Protein AF-A0A7V2XF88-F1 (afdb_monomer_lite)

Sequence (377 aa):
MRIRLHAFERASRANGPGLRAVVWFQGCTLACPGCFNPDTHDPQGGYETDTSSLAADILALKPRIEGLSISGGEPFQQPEALLDLLERLGGSGLSRLAFSGYTLDEVRALPLGARILSHLDVLIAGRYVASQHLGRGLLGSANQRIHLLTQRHAPGDFTCIPAREAVLHTDGTVTLSGVALLSGIELRTRMDKRYDKLLVLDIDGTLLHASEVPLDREPDFRVGLYYVYKRPGVDELLRQCLEWFEVGVWTSATLDYARCVMNRLLGGSGALAFLWARERCTRRFDYERREHYWIKNLKELKRRGYRLERVIVVDDSAEKLERSYGNHLPITPYRGQPDDRELFLLMKYLPALGSAANVREVEKRWWRARVPSGEVV

Foldseek 3Di:
DKFFFQDWAQWDLQQFFWTEIETAGAAAPLCFVPDPQNVRHDNPDGDMDALLVVLVSNLVSPPRTQAYEYHHHALVVVLVSLLSNLVSCPPSNHAYEYEHQAALVRLVPDPCSVVSLVSHQKYWYHHADPVQADADWNDRGPPIDIDGSDPPDDPVSGLPRDQWDWDQDPVRDIDIDHNHDPPPCVVPVCVQALFNFEEEEEDDQTQWHWDLDDDPDQAPDDDVSIRIAGDPCSLVLLVNCLRHHQYEYAYQADPSSQVVVVCVSCVSPGDHPYYHYNVQWDWDADPVVRDIDTANECVVVVVVVDDLQRAAYEDCDPVNHPPSNLRYQHFPGDHNDRPDCGSVLVSQQVVVCRPDSGSSPDDRPPSSVVRDPDDDD

pLDDT: mean 87.42, std 14.67, range [31.2, 98.75]

Radius of gyration: 24.7 Å; chains: 1; bounding box: 68×44×68 Å

Secondary structure (DSSP, 8-state):
-EEEEEEEEEEESTTSSSSEEEEEE---TT--TT-S-GGG--TTSSEEEEHHHHHHHHHHTTTT-SEEEEEES-GGGSHHHHHHHHHHTTTS--EEEEEESS-HHHHHHSTTHHHHHTT-SEEEES---GGGB--STT-SBTT-EEEE-STT--GGGGTT--S-EEEEPTTS-EEEESS---TT-TTTTTTSSSSS-EEEE--BTTTEEEESS--SS--SEEETTEEEEEPTTHHHHHHHHHHHSEEEEE-SS-HHHHHHHHHHHHTT----SEEE-GGGSEEEEETTTTEEEEE--THHHHHTT--GGGEEEEES-GGGGTT-GGGEEE-PPP-S-TT--HHHHHHHHHHHHHH-S-GGGS--TTGGGGS------

Structure (mmCIF, N/CA/C/O backbone):
data_AF-A0A7V2XF88-F1
#
_entry.id   AF-A0A7V2XF88-F1
#
loop_
_atom_site.group_PDB
_atom_site.id
_atom_site.type_symbol
_atom_site.label_atom_id
_atom_site.label_alt_id
_atom_site.label_comp_id
_atom_site.label_asym_id
_atom_site.label_entity_id
_atom_site.label_seq_id
_atom_site.pdbx_PDB_ins_code
_atom_site.Cartn_x
_atom_site.Cartn_y
_atom_site.Cartn_z
_atom_site.occupancy
_atom_site.B_iso_or_equiv
_atom_site.auth_seq_id
_atom_site.auth_comp_id
_atom_site.auth_asym_id
_atom_site.auth_atom_id
_atom_site.pdbx_PDB_model_num
ATOM 1 N N . MET A 1 1 ? -20.993 1.333 31.624 1.00 93.56 1 MET A N 1
ATOM 2 C CA . MET A 1 1 ? -21.534 0.161 30.906 1.00 93.56 1 MET A CA 1
ATOM 3 C C . MET A 1 1 ? -20.417 -0.864 30.808 1.00 93.56 1 MET A C 1
ATOM 5 O O . MET A 1 1 ? -19.276 -0.450 30.621 1.00 93.56 1 MET A O 1
ATOM 9 N N . ARG A 1 2 ? -20.704 -2.163 30.931 1.00 97.44 2 ARG A N 1
ATOM 10 C CA . ARG A 1 2 ? -19.691 -3.197 30.676 1.00 97.44 2 ARG A CA 1
ATOM 11 C C . ARG A 1 2 ? -19.497 -3.375 29.172 1.00 97.44 2 ARG A C 1
ATOM 13 O O . ARG A 1 2 ? -20.471 -3.348 28.427 1.00 97.44 2 ARG A O 1
ATOM 20 N N . ILE A 1 3 ? -18.248 -3.523 28.746 1.00 97.75 3 ILE A N 1
ATOM 21 C CA . ILE A 1 3 ? -17.852 -3.744 27.352 1.00 97.75 3 ILE A CA 1
ATOM 22 C C . ILE A 1 3 ? -16.834 -4.878 27.291 1.00 97.75 3 ILE A C 1
ATOM 24 O O . ILE A 1 3 ? -15.926 -4.928 28.125 1.00 97.75 3 ILE A O 1
ATOM 28 N N . ARG A 1 4 ? -16.972 -5.778 26.312 1.00 98.06 4 ARG A N 1
ATOM 29 C CA . ARG A 1 4 ? -16.049 -6.898 26.113 1.00 98.06 4 ARG A CA 1
ATOM 30 C C . ARG A 1 4 ? -15.124 -6.638 24.933 1.00 98.06 4 ARG A C 1
ATOM 32 O O . ARG A 1 4 ? -15.574 -6.435 23.804 1.00 98.06 4 ARG A O 1
ATOM 39 N N . LEU A 1 5 ? -13.828 -6.656 25.206 1.00 96.69 5 LEU A N 1
ATOM 40 C CA . LEU A 1 5 ? -12.777 -6.279 24.275 1.00 96.69 5 LEU A CA 1
ATOM 41 C C . LEU A 1 5 ? -11.771 -7.408 24.116 1.00 96.69 5 LEU A C 1
ATOM 43 O O . LEU A 1 5 ? -11.448 -8.113 25.066 1.00 96.69 5 LEU A O 1
ATOM 47 N N . HIS A 1 6 ? -11.244 -7.539 22.910 1.00 93.62 6 HIS A N 1
ATOM 48 C CA . HIS A 1 6 ? -10.093 -8.372 22.624 1.00 93.62 6 HIS A CA 1
ATOM 49 C C . HIS A 1 6 ? -8.808 -7.684 23.100 1.00 93.62 6 HIS A C 1
ATOM 51 O O . HIS A 1 6 ? -7.983 -8.283 23.783 1.00 93.62 6 HIS A O 1
ATOM 57 N N . ALA A 1 7 ? -8.656 -6.400 22.759 1.00 90.75 7 ALA A N 1
ATOM 58 C CA . ALA A 1 7 ? -7.459 -5.622 23.046 1.00 90.75 7 ALA A CA 1
ATOM 59 C C . ALA A 1 7 ? -7.730 -4.110 23.012 1.00 90.75 7 ALA A C 1
ATOM 61 O O . ALA A 1 7 ? -8.668 -3.629 22.370 1.00 90.75 7 ALA A O 1
ATOM 62 N N . PHE A 1 8 ? -6.839 -3.351 23.647 1.00 91.75 8 PHE A N 1
ATOM 63 C CA . PHE A 1 8 ? -6.776 -1.898 23.538 1.00 91.75 8 PHE A CA 1
ATOM 64 C C . PHE A 1 8 ? -5.365 -1.465 23.128 1.00 91.75 8 PHE A C 1
ATOM 66 O O . PHE A 1 8 ? -4.406 -1.619 23.884 1.00 91.75 8 PHE A O 1
ATOM 73 N N . GLU A 1 9 ? -5.240 -0.907 21.926 1.00 89.81 9 GLU A N 1
ATOM 74 C CA . GLU A 1 9 ? -3.982 -0.399 21.388 1.00 89.81 9 GLU A CA 1
ATOM 75 C C . GLU A 1 9 ? -3.923 1.120 21.569 1.00 89.81 9 GLU A C 1
ATOM 77 O O . GLU A 1 9 ? -4.726 1.876 21.019 1.00 89.81 9 GLU A O 1
ATOM 82 N N . ARG A 1 10 ? -2.954 1.591 22.357 1.00 90.31 10 ARG A N 1
ATOM 83 C CA . ARG A 1 10 ? -2.862 3.005 22.754 1.00 90.31 10 ARG A CA 1
ATOM 84 C C . ARG A 1 10 ? -2.443 3.944 21.617 1.00 90.31 10 ARG A C 1
ATOM 86 O O . ARG A 1 10 ? -2.661 5.147 21.717 1.00 90.31 10 ARG A O 1
ATOM 93 N N . ALA A 1 11 ? -1.789 3.442 20.575 1.00 87.62 11 ALA A N 1
ATOM 94 C CA . ALA A 1 11 ? -1.336 4.258 19.455 1.00 87.62 11 ALA A CA 1
ATOM 95 C C . ALA A 1 11 ? -1.045 3.386 18.232 1.00 87.62 11 ALA A C 1
ATOM 97 O O . ALA A 1 11 ? -0.171 2.532 18.304 1.00 87.62 11 ALA A O 1
ATOM 98 N N . SER A 1 12 ? -1.719 3.670 17.123 1.00 87.69 12 SER A N 1
ATOM 99 C CA . SER A 1 12 ? -1.533 3.007 15.839 1.00 87.69 12 SER A CA 1
ATOM 100 C C . SER A 1 12 ? -1.641 4.001 14.689 1.00 87.69 12 SER A C 1
ATOM 102 O O . SER A 1 12 ? -2.488 4.900 14.713 1.00 87.69 12 SER A O 1
ATOM 104 N N . ARG A 1 13 ? -0.797 3.839 13.667 1.00 88.12 13 ARG A N 1
ATOM 105 C CA . ARG A 1 13 ? -0.926 4.540 12.377 1.00 88.12 13 ARG A CA 1
ATOM 106 C C . ARG A 1 13 ? -1.578 3.676 11.300 1.00 88.12 13 ARG A C 1
ATOM 108 O O . ARG A 1 13 ? -2.014 4.217 10.292 1.00 88.12 13 ARG A O 1
ATOM 115 N N . ALA A 1 14 ? -1.646 2.358 11.489 1.00 86.56 14 ALA A N 1
ATOM 116 C CA . ALA A 1 14 ? -2.159 1.425 10.482 1.00 86.56 14 ALA A CA 1
ATOM 117 C C . ALA A 1 14 ? -3.693 1.274 10.477 1.00 86.56 14 ALA A C 1
ATOM 119 O O . ALA A 1 14 ? -4.256 0.769 9.510 1.00 86.56 14 ALA A O 1
ATOM 120 N N . ASN A 1 15 ? -4.386 1.727 11.527 1.00 89.69 15 ASN A N 1
ATOM 121 C CA . ASN A 1 15 ? -5.835 1.529 11.689 1.00 89.69 15 ASN A CA 1
ATOM 122 C C . ASN A 1 15 ? -6.688 2.762 11.347 1.00 89.69 15 ASN A C 1
ATOM 124 O O . ASN A 1 15 ? -7.854 2.841 11.734 1.00 89.69 15 ASN A O 1
ATOM 128 N N . GLY A 1 16 ? -6.128 3.747 10.646 1.00 90.50 16 GLY A N 1
ATOM 129 C CA . GLY A 1 16 ? -6.859 4.913 10.151 1.00 90.50 16 GLY A CA 1
ATOM 130 C C . GLY A 1 16 ? -5.960 6.126 9.912 1.00 90.50 16 GLY A C 1
ATOM 131 O O . GLY A 1 16 ? -4.765 6.055 10.184 1.00 90.50 16 GLY A O 1
ATOM 132 N N . PRO A 1 17 ? -6.522 7.255 9.447 1.00 88.44 17 PRO A N 1
ATOM 133 C CA . PRO A 1 17 ? -5.770 8.497 9.283 1.00 88.44 17 PRO A CA 1
ATOM 134 C C . PRO A 1 17 ? -5.257 9.056 10.620 1.00 88.44 17 PRO A C 1
ATOM 136 O O . PRO A 1 17 ? -5.998 9.086 11.613 1.00 88.44 17 PRO A O 1
ATOM 139 N N . GLY A 1 18 ? -4.012 9.540 10.618 1.00 89.44 18 GLY A N 1
ATOM 140 C CA . GLY A 1 18 ? -3.335 10.094 11.797 1.00 89.44 18 GLY A CA 1
ATOM 141 C C . GLY A 1 18 ? -2.833 9.028 12.777 1.00 89.44 18 GLY A C 1
ATOM 142 O O . GLY A 1 18 ? -2.826 7.834 12.480 1.00 89.44 18 GLY A O 1
ATOM 143 N N . LEU A 1 19 ? -2.376 9.454 13.957 1.00 92.19 19 LEU A N 1
ATOM 144 C CA . LEU A 1 19 ? -2.088 8.537 15.066 1.00 92.19 19 LEU A CA 1
ATOM 145 C C . LEU A 1 19 ? -3.357 8.293 15.890 1.00 92.19 19 LEU A C 1
ATOM 147 O O . LEU A 1 19 ? -3.986 9.245 16.347 1.00 92.19 19 LEU A O 1
ATOM 151 N N . ARG A 1 20 ? -3.748 7.036 16.104 1.00 94.69 20 ARG A N 1
ATOM 152 C CA . ARG A 1 20 ? -5.063 6.694 16.669 1.00 94.69 20 ARG A CA 1
ATOM 153 C C . ARG A 1 20 ? -4.960 5.715 17.827 1.00 94.69 20 ARG A C 1
ATOM 155 O O . ARG A 1 20 ? -4.092 4.853 17.817 1.00 94.69 20 ARG A O 1
ATOM 162 N N . ALA A 1 21 ? -5.867 5.802 18.791 1.00 96.31 21 ALA A N 1
ATOM 163 C CA . ALA A 1 21 ? -6.134 4.664 19.667 1.00 96.31 21 ALA A CA 1
ATOM 164 C C . ALA A 1 21 ? -7.002 3.640 18.918 1.00 96.31 21 ALA A C 1
ATOM 166 O O . ALA A 1 21 ? -7.842 4.037 18.108 1.00 96.31 21 ALA A O 1
ATOM 167 N N . VAL A 1 22 ? -6.831 2.346 19.191 1.00 96.88 22 VAL A N 1
ATOM 168 C CA . VAL A 1 22 ? -7.639 1.274 18.593 1.00 96.88 22 VAL A CA 1
ATOM 169 C C . VAL A 1 22 ? -8.284 0.445 19.690 1.00 96.88 22 VAL A C 1
ATOM 171 O O . VAL A 1 22 ? -7.604 -0.100 20.558 1.00 96.88 22 VAL A O 1
ATOM 174 N N . VAL A 1 23 ? -9.608 0.350 19.651 1.00 97.44 23 VAL A N 1
ATOM 175 C CA . VAL A 1 23 ? -10.389 -0.517 20.532 1.00 97.44 23 VAL A CA 1
ATOM 176 C C . VAL A 1 23 ? -10.839 -1.718 19.715 1.00 97.44 23 VAL A C 1
ATOM 178 O O . VAL A 1 23 ? -11.620 -1.575 18.771 1.00 97.44 23 VAL A O 1
ATOM 181 N N . TRP A 1 24 ? -10.328 -2.892 20.077 1.00 95.75 24 TRP A N 1
ATOM 182 C CA . TRP A 1 24 ? -10.654 -4.160 19.439 1.00 95.75 24 TRP A CA 1
ATOM 183 C C . TRP A 1 24 ? -11.774 -4.832 20.229 1.00 95.75 24 TRP A C 1
ATOM 185 O O . TRP A 1 24 ? -11.556 -5.299 21.344 1.00 95.75 24 TRP A O 1
ATOM 195 N N . PHE A 1 25 ? -12.980 -4.858 19.675 1.00 97.94 25 PHE A N 1
ATOM 196 C CA . PHE A 1 25 ? -14.139 -5.533 20.251 1.00 97.94 25 PHE A CA 1
ATOM 197 C C . PHE A 1 25 ? -13.973 -7.052 20.170 1.00 97.94 25 PHE A C 1
ATOM 199 O O . PHE A 1 25 ? -13.246 -7.564 19.318 1.00 97.94 25 PHE A O 1
ATOM 206 N N . GLN A 1 26 ? -14.672 -7.766 21.047 1.00 97.31 26 GLN A N 1
ATOM 207 C CA . GLN A 1 26 ? -14.746 -9.227 21.058 1.00 97.31 26 GLN A CA 1
ATOM 208 C C . GLN A 1 26 ? -16.195 -9.684 20.823 1.00 97.31 26 GLN A C 1
ATOM 210 O O . GLN A 1 26 ? -17.137 -9.011 21.237 1.00 97.31 26 GLN A O 1
ATOM 215 N N . GLY A 1 27 ? -16.366 -10.842 20.191 1.00 97.00 27 GLY A N 1
ATOM 216 C CA . GLY A 1 27 ? -17.651 -11.401 19.787 1.00 97.00 27 GLY A CA 1
ATOM 217 C C . GLY A 1 27 ? -18.032 -10.970 18.372 1.00 97.00 27 GLY A C 1
ATOM 218 O O . GLY A 1 27 ? -18.143 -9.779 18.084 1.00 97.00 27 GLY A O 1
ATOM 219 N N . CYS A 1 28 ? -18.232 -11.937 17.476 1.00 97.31 28 CYS A N 1
ATOM 220 C CA . CYS A 1 28 ? -18.736 -11.689 16.126 1.00 97.31 28 CYS A CA 1
ATOM 221 C C . CYS A 1 28 ? -19.481 -12.910 15.588 1.00 97.31 28 CYS A C 1
ATOM 223 O O . CYS A 1 28 ? -18.872 -13.934 15.276 1.00 97.31 28 CYS A O 1
ATOM 225 N N . THR A 1 29 ? -20.798 -12.793 15.411 1.00 97.06 29 THR A N 1
ATOM 226 C CA . THR A 1 29 ? -21.610 -13.887 14.846 1.00 97.06 29 THR A CA 1
ATOM 227 C C . THR A 1 29 ? -21.554 -13.968 13.320 1.00 97.06 29 THR A C 1
ATOM 229 O O . THR A 1 29 ? -22.022 -14.949 12.748 1.00 97.06 29 THR A O 1
ATOM 232 N N . LEU A 1 30 ? -20.976 -12.969 12.637 1.00 95.44 30 LEU A N 1
ATOM 233 C CA . LEU A 1 30 ? -20.863 -12.977 11.174 1.00 95.44 30 LEU A CA 1
ATOM 234 C C . LEU A 1 30 ? -19.866 -14.025 10.671 1.00 95.44 30 LEU A C 1
ATOM 236 O O . LEU A 1 30 ? -20.021 -14.496 9.547 1.00 95.44 30 LEU A O 1
ATOM 240 N N . ALA A 1 31 ? -18.846 -14.343 11.481 1.00 90.44 31 ALA A N 1
ATOM 241 C CA . ALA A 1 31 ? -17.876 -15.418 11.264 1.00 90.44 31 ALA A CA 1
ATOM 242 C C . ALA A 1 31 ? -17.410 -15.562 9.799 1.00 90.44 31 ALA A C 1
ATOM 244 O O . ALA A 1 31 ? -17.383 -16.660 9.241 1.00 90.44 31 ALA A O 1
ATOM 245 N N . CYS A 1 32 ? -17.070 -14.437 9.157 1.00 90.12 32 CYS A N 1
ATOM 246 C CA . CYS A 1 32 ? -16.759 -14.412 7.728 1.00 90.12 32 CYS A CA 1
ATOM 247 C C . CYS A 1 32 ? -15.586 -15.367 7.421 1.00 90.12 32 CYS A C 1
ATOM 249 O O . CYS A 1 32 ? -14.537 -15.254 8.068 1.00 90.12 32 CYS A O 1
ATOM 251 N N . PRO A 1 33 ? -15.707 -16.278 6.437 1.00 84.44 33 PRO A N 1
ATOM 252 C CA . PRO A 1 33 ? -14.618 -17.179 6.078 1.00 84.44 33 PRO A CA 1
ATOM 253 C C . PRO A 1 33 ? -13.344 -16.414 5.707 1.00 84.44 33 PRO A C 1
ATOM 255 O O . PRO A 1 33 ? -13.358 -15.546 4.834 1.00 84.44 33 PRO A O 1
ATOM 258 N N . GLY A 1 34 ? -12.236 -16.738 6.377 1.00 79.25 34 GLY A N 1
ATOM 259 C CA . GLY A 1 34 ? -10.941 -16.087 6.160 1.00 79.25 34 GLY A CA 1
ATOM 260 C C . GLY A 1 34 ? -10.824 -14.666 6.723 1.00 79.25 34 GLY A C 1
ATOM 261 O O . GLY A 1 34 ? -9.941 -13.937 6.278 1.00 79.25 34 GLY A O 1
ATOM 262 N N . CYS A 1 35 ? -11.704 -14.262 7.650 1.00 84.44 35 CYS A N 1
ATOM 263 C CA . CYS A 1 35 ? -11.611 -12.986 8.368 1.00 84.44 35 CYS A CA 1
ATOM 264 C C . CYS A 1 35 ? -10.192 -12.735 8.909 1.00 84.44 35 CYS A C 1
ATOM 266 O O . CYS A 1 35 ? -9.495 -13.671 9.293 1.00 84.44 35 CYS A O 1
ATOM 268 N N . PHE A 1 36 ? -9.781 -11.466 8.971 1.00 78.62 36 PHE A N 1
ATOM 269 C CA . PHE A 1 36 ? -8.454 -11.073 9.459 1.00 78.62 36 PHE A CA 1
ATOM 270 C C . PHE A 1 36 ? -8.292 -11.208 10.971 1.00 78.62 36 PHE A C 1
ATOM 272 O O . PHE A 1 36 ? -7.175 -11.394 11.440 1.00 78.62 36 PHE A O 1
ATOM 279 N N . ASN A 1 37 ? -9.396 -11.125 11.715 1.00 82.62 37 ASN A N 1
ATOM 280 C CA . ASN A 1 37 ? -9.388 -11.121 13.174 1.00 82.62 37 ASN A CA 1
ATOM 281 C C . ASN A 1 37 ? -10.218 -12.294 13.729 1.00 82.62 37 ASN A C 1
ATOM 283 O O . ASN A 1 37 ? -11.137 -12.057 14.517 1.00 82.62 37 ASN A O 1
ATOM 287 N N . PRO A 1 38 ? -9.959 -13.552 13.319 1.00 85.12 38 PRO A N 1
ATOM 288 C CA . PRO A 1 38 ? -10.787 -14.687 13.729 1.00 85.12 38 PRO A CA 1
ATOM 289 C C . PRO A 1 38 ? -10.784 -14.883 15.253 1.00 85.12 38 PRO A C 1
ATOM 291 O O . PRO A 1 38 ? -11.797 -15.283 15.820 1.00 85.12 38 PRO A O 1
ATOM 294 N N . ASP A 1 39 ? -9.698 -14.496 15.926 1.00 86.00 39 ASP A N 1
ATOM 295 C CA . ASP A 1 39 ? -9.542 -14.576 17.386 1.00 86.00 39 ASP A CA 1
ATOM 296 C C . ASP A 1 39 ? -10.508 -13.649 18.148 1.00 86.00 39 ASP A C 1
ATOM 298 O O . ASP A 1 39 ? -10.770 -13.826 19.339 1.00 86.00 39 ASP A O 1
ATOM 302 N N . THR A 1 40 ? -11.101 -12.674 17.454 1.00 93.00 40 THR A N 1
ATOM 303 C CA . THR A 1 40 ? -12.108 -11.771 18.024 1.00 93.00 40 THR A CA 1
ATOM 304 C C . THR A 1 40 ? -13.532 -12.324 17.936 1.00 93.00 40 THR A C 1
ATOM 306 O O . THR A 1 40 ? -14.455 -11.681 18.426 1.00 93.00 40 THR A O 1
ATOM 309 N N . HIS A 1 41 ? -13.755 -13.490 17.316 1.00 93.06 41 HIS A N 1
ATOM 310 C CA . HIS A 1 41 ? -15.107 -13.995 17.052 1.00 93.06 41 HIS A CA 1
ATOM 311 C C . HIS A 1 41 ? -15.795 -14.615 18.274 1.00 93.06 41 HIS A C 1
ATOM 313 O O . HIS A 1 41 ? -17.007 -14.454 18.417 1.00 93.06 41 HIS A O 1
ATOM 319 N N . ASP A 1 42 ? -15.057 -15.308 19.146 1.00 93.12 42 ASP A N 1
ATOM 320 C CA . ASP A 1 42 ? -15.638 -15.989 20.308 1.00 93.12 42 ASP A CA 1
ATOM 321 C C . ASP A 1 42 ? -16.237 -14.964 21.293 1.00 93.12 42 ASP A C 1
ATOM 323 O O . ASP A 1 42 ? -15.484 -14.160 21.849 1.00 93.12 42 ASP A O 1
ATOM 327 N N . PRO A 1 43 ? -17.559 -14.959 21.548 1.00 94.25 43 PRO A N 1
ATOM 328 C CA . PRO A 1 43 ? -18.173 -14.018 22.484 1.00 94.25 43 PRO A CA 1
ATOM 329 C C . PRO A 1 43 ? -17.716 -14.213 23.938 1.00 94.25 43 PRO A C 1
ATOM 331 O O . PRO A 1 43 ? -17.880 -13.297 24.742 1.00 94.25 43 PRO A O 1
ATOM 334 N N . GLN A 1 44 ? -17.146 -15.370 24.291 1.00 93.81 44 GLN A N 1
ATOM 335 C CA . GLN A 1 44 ? -16.609 -15.639 25.630 1.00 93.81 44 GLN A CA 1
ATOM 336 C C . GLN A 1 44 ? -15.130 -15.260 25.777 1.00 93.81 44 GLN A C 1
ATOM 338 O O . GLN A 1 44 ? -14.627 -15.204 26.900 1.00 93.81 44 GLN A O 1
ATOM 343 N N . GLY A 1 45 ? -14.445 -14.958 24.670 1.00 92.69 45 GLY A N 1
ATOM 344 C CA . GLY A 1 45 ? -13.047 -14.540 24.673 1.00 92.69 45 GLY A CA 1
ATOM 345 C C . GLY A 1 45 ? -12.821 -13.142 25.262 1.00 92.69 45 GLY A C 1
ATOM 346 O O . GLY A 1 45 ? -13.723 -12.500 25.819 1.00 92.69 45 GLY A O 1
ATOM 347 N N . GLY A 1 46 ? -11.598 -12.642 25.080 1.00 93.88 46 GLY A N 1
ATOM 348 C CA . GLY A 1 46 ? -11.207 -11.290 25.477 1.00 93.88 46 GLY A CA 1
ATOM 349 C C . GLY A 1 46 ? -11.324 -11.033 26.983 1.00 93.88 46 GLY A C 1
ATOM 350 O O . GLY A 1 46 ? -11.223 -11.941 27.806 1.00 93.88 46 GLY A O 1
ATOM 351 N N . TYR A 1 47 ? -11.538 -9.773 27.345 1.00 93.81 47 TYR A N 1
ATOM 352 C CA . TYR A 1 47 ? -11.742 -9.320 28.717 1.00 93.81 47 TYR A CA 1
ATOM 353 C C . TYR A 1 47 ? -12.856 -8.279 28.782 1.00 93.81 47 TYR A C 1
ATOM 355 O O . TYR A 1 47 ? -13.196 -7.637 27.788 1.00 93.81 47 TYR A O 1
ATOM 363 N N . GLU A 1 48 ? -13.423 -8.083 29.968 1.00 97.00 48 GLU A N 1
ATOM 364 C CA . GLU A 1 48 ? -14.408 -7.031 30.187 1.00 97.00 48 GLU A CA 1
ATOM 365 C C . GLU A 1 48 ? -13.825 -5.842 30.939 1.00 97.00 48 GLU A C 1
ATOM 367 O O . GLU A 1 48 ? -13.068 -5.993 31.899 1.00 97.00 48 GLU A O 1
ATOM 372 N N . THR A 1 49 ? -14.263 -4.650 30.555 1.00 96.88 49 THR A N 1
ATOM 373 C CA . THR A 1 49 ? -13.959 -3.398 31.247 1.00 96.88 49 THR A CA 1
ATOM 374 C C . THR A 1 49 ? -15.193 -2.498 31.294 1.00 96.88 49 THR A C 1
ATOM 376 O O . THR A 1 49 ? -16.254 -2.843 30.770 1.00 96.88 49 THR A O 1
ATOM 379 N N . ASP A 1 50 ? -15.061 -1.343 31.935 1.00 97.94 50 ASP A N 1
ATOM 380 C CA . ASP A 1 50 ? -16.074 -0.299 31.949 1.00 97.94 50 ASP A CA 1
ATOM 381 C C . ASP A 1 50 ? -15.776 0.752 30.884 1.00 97.94 50 ASP A C 1
ATOM 383 O O . ASP A 1 50 ? -14.667 1.280 30.778 1.00 97.94 50 ASP A O 1
ATOM 387 N N . THR A 1 51 ? -16.803 1.109 30.121 1.00 98.31 51 THR A N 1
ATOM 388 C CA . THR A 1 51 ? -16.760 2.177 29.112 1.00 98.31 51 THR A CA 1
ATOM 389 C C . THR A 1 51 ? -16.297 3.522 29.678 1.00 98.31 51 THR A C 1
ATOM 391 O O . THR A 1 51 ? -15.661 4.295 28.967 1.00 98.31 51 THR A O 1
ATOM 394 N N . SER A 1 52 ? -16.565 3.808 30.957 1.00 98.12 52 SER A N 1
ATOM 395 C CA . SER A 1 52 ? -16.065 5.000 31.651 1.00 98.12 52 SER A CA 1
ATOM 396 C C . SER A 1 52 ? -14.550 4.984 31.825 1.00 98.12 52 SER A C 1
ATOM 398 O O . SER A 1 52 ? -13.895 5.980 31.528 1.00 98.12 52 SER A O 1
ATOM 400 N N . SER A 1 53 ? -13.999 3.855 32.272 1.00 97.69 53 SER A N 1
ATOM 401 C CA . SER A 1 53 ? -12.560 3.683 32.478 1.00 97.69 53 SER A CA 1
ATOM 402 C C . SER A 1 53 ? -11.825 3.711 31.142 1.00 97.69 53 SER A C 1
ATOM 404 O O . SER A 1 53 ? -10.852 4.442 30.985 1.00 97.69 53 SER A O 1
ATOM 406 N N . LEU A 1 54 ? -12.363 3.016 30.136 1.00 98.25 54 LEU A N 1
ATOM 407 C CA . LEU A 1 54 ? -11.813 3.029 28.784 1.00 98.25 54 LEU A CA 1
ATOM 408 C C . LEU A 1 54 ? -11.838 4.431 28.157 1.00 98.25 54 LEU A C 1
ATOM 410 O O . LEU A 1 54 ? -10.862 4.843 27.535 1.00 98.25 54 LEU A O 1
ATOM 414 N N . ALA A 1 55 ? -12.929 5.185 28.322 1.00 98.50 55 ALA A N 1
ATOM 415 C CA . ALA A 1 55 ? -12.998 6.558 27.830 1.00 98.50 55 ALA A CA 1
ATOM 416 C C . ALA A 1 55 ? -11.946 7.452 28.506 1.00 98.50 55 ALA A C 1
ATOM 418 O O . ALA A 1 55 ? -11.288 8.233 27.819 1.00 98.50 55 ALA A O 1
ATOM 419 N N . ALA A 1 56 ? -11.747 7.314 29.822 1.00 98.12 56 ALA A N 1
ATOM 420 C CA . ALA A 1 56 ? -10.702 8.036 30.546 1.00 98.12 56 ALA A CA 1
ATOM 421 C C . ALA A 1 56 ? -9.299 7.689 30.017 1.00 98.12 56 ALA A C 1
ATOM 423 O O . ALA A 1 56 ? -8.516 8.597 29.732 1.00 98.12 56 ALA A O 1
ATOM 424 N N . ASP A 1 57 ? -9.018 6.402 29.793 1.00 97.56 57 ASP A N 1
ATOM 425 C CA . ASP A 1 57 ? -7.752 5.941 29.215 1.00 97.56 57 ASP A CA 1
ATOM 426 C C . ASP A 1 57 ? -7.515 6.511 27.810 1.00 97.56 57 ASP A C 1
ATOM 428 O O . ASP A 1 57 ? -6.413 6.970 27.511 1.00 97.56 57 ASP A O 1
ATOM 432 N N . ILE A 1 58 ? -8.540 6.534 26.951 1.00 98.19 58 ILE A N 1
ATOM 433 C CA . ILE A 1 58 ? -8.451 7.109 25.600 1.00 98.19 58 ILE A CA 1
ATOM 434 C C . ILE A 1 58 ? -8.183 8.616 25.666 1.00 98.19 58 ILE A C 1
ATOM 436 O O . ILE A 1 58 ? -7.326 9.129 24.945 1.00 98.19 58 ILE A O 1
ATOM 440 N N . LEU A 1 59 ? -8.893 9.342 26.531 1.00 97.88 59 LEU A N 1
ATOM 441 C CA . LEU A 1 59 ? -8.733 10.790 26.673 1.00 97.88 59 LEU A CA 1
ATOM 442 C C . LEU A 1 59 ? -7.356 11.167 27.229 1.00 97.88 59 LEU A C 1
ATOM 444 O O . LEU A 1 59 ? -6.794 12.176 26.799 1.00 97.88 59 LEU A O 1
ATOM 448 N N . ALA A 1 60 ? -6.783 10.344 28.110 1.00 97.56 60 ALA A N 1
ATOM 449 C CA . ALA A 1 60 ? -5.439 10.535 28.656 1.00 97.56 60 ALA A CA 1
ATOM 450 C C . ALA A 1 60 ? -4.325 10.421 27.597 1.00 97.56 60 ALA A C 1
ATOM 452 O O . ALA A 1 60 ? -3.207 10.877 27.824 1.00 97.56 60 ALA A O 1
ATOM 453 N N . LEU A 1 61 ? -4.613 9.847 26.424 1.00 95.81 61 LEU A N 1
ATOM 454 C CA . LEU A 1 61 ? -3.671 9.787 25.304 1.00 95.81 61 LEU A CA 1
ATOM 455 C C . LEU A 1 61 ? -3.605 11.101 24.513 1.00 95.81 61 LEU A C 1
ATOM 457 O O . LEU A 1 61 ? -2.760 11.243 23.630 1.00 95.81 61 LEU A O 1
ATOM 461 N N . LYS A 1 62 ? -4.472 12.079 24.784 1.00 94.31 62 LYS A N 1
ATOM 462 C CA . LYS A 1 62 ? -4.373 13.401 24.156 1.00 94.31 62 LYS A CA 1
ATOM 463 C C . LYS A 1 62 ? -3.181 14.195 24.719 1.00 94.31 62 LYS A C 1
ATOM 465 O O . LYS A 1 62 ? -2.866 14.060 25.896 1.00 94.31 62 LYS A O 1
ATOM 470 N N . PRO A 1 63 ? -2.531 15.056 23.910 1.00 93.25 63 PRO A N 1
ATOM 471 C CA . PRO A 1 63 ? -2.820 15.367 22.504 1.00 93.25 63 PRO A CA 1
ATOM 472 C C . PRO A 1 63 ? -2.120 14.427 21.505 1.00 93.25 63 PRO A C 1
ATOM 474 O O . PRO A 1 63 ? -2.088 14.720 20.316 1.00 93.25 63 PRO A O 1
ATOM 477 N N . ARG A 1 64 ? -1.521 13.324 21.968 1.00 94.50 64 ARG A N 1
ATOM 478 C CA . ARG A 1 64 ? -0.699 12.444 21.127 1.00 94.50 64 ARG A CA 1
ATOM 479 C C . ARG A 1 64 ? -1.515 11.757 20.027 1.00 94.50 64 ARG A C 1
ATOM 481 O O . ARG A 1 64 ? -0.975 11.545 18.948 1.00 94.50 64 ARG A O 1
ATOM 488 N N . ILE A 1 65 ? -2.770 11.399 20.294 1.00 96.31 65 ILE A N 1
ATOM 489 C CA . ILE A 1 65 ? -3.672 10.788 19.306 1.00 96.31 65 ILE A CA 1
ATOM 490 C C . ILE A 1 65 ? -4.633 11.810 18.681 1.00 96.31 65 ILE A C 1
ATOM 492 O O . ILE A 1 65 ? -5.091 12.749 19.330 1.00 96.31 65 ILE A O 1
ATOM 496 N N . GLU A 1 66 ? -4.986 11.566 17.425 1.00 95.81 66 GLU A N 1
ATOM 497 C CA . GLU A 1 66 ? -5.870 12.377 16.580 1.00 95.81 66 GLU A CA 1
ATOM 498 C C . GLU A 1 66 ? -7.260 11.731 16.410 1.00 95.81 66 GLU A C 1
ATOM 500 O O . GLU A 1 66 ? -8.227 12.358 15.953 1.00 95.81 66 GLU A O 1
ATOM 505 N N . GLY A 1 67 ? -7.392 10.454 16.778 1.00 97.00 67 GLY A N 1
ATOM 506 C CA . GLY A 1 67 ? -8.652 9.738 16.662 1.00 97.00 67 GLY A CA 1
ATOM 507 C C . GLY A 1 67 ? -8.711 8.389 17.364 1.00 97.00 67 GLY A C 1
ATOM 508 O O . GLY A 1 67 ? -7.728 7.894 17.910 1.00 97.00 67 GLY A O 1
ATOM 509 N N . LEU A 1 68 ? -9.903 7.808 17.317 1.00 98.31 68 LEU A N 1
ATOM 510 C CA . LEU A 1 68 ? -10.241 6.473 17.783 1.00 98.31 68 LEU A CA 1
ATOM 511 C C . LEU A 1 68 ? -10.662 5.612 16.587 1.00 98.31 68 LEU A C 1
ATOM 513 O O . LEU A 1 68 ? -11.495 6.036 15.778 1.00 98.31 68 LEU A O 1
ATOM 517 N N . SER A 1 69 ? -10.103 4.413 16.488 1.00 98.06 69 SER A N 1
ATOM 518 C CA . SER A 1 69 ? -10.554 3.357 15.584 1.00 98.06 69 SER A CA 1
ATOM 519 C C . SER A 1 69 ? -11.220 2.238 16.375 1.00 98.06 69 SER A C 1
ATOM 521 O O . SER A 1 69 ? -10.694 1.783 17.388 1.00 98.06 69 SER A O 1
ATOM 523 N N . ILE A 1 70 ? -12.384 1.801 15.912 1.00 98.44 70 ILE A N 1
ATOM 524 C CA . ILE A 1 70 ? -13.202 0.759 16.534 1.00 98.44 70 ILE A CA 1
ATOM 525 C C . ILE A 1 70 ? -13.221 -0.436 15.583 1.00 98.44 70 ILE A C 1
ATOM 527 O O . ILE A 1 70 ? -13.733 -0.317 14.474 1.00 98.44 70 ILE A O 1
ATOM 531 N N . SER A 1 71 ? -12.607 -1.546 15.985 1.00 95.19 71 SER A N 1
ATOM 532 C CA . SER A 1 71 ? -12.333 -2.713 15.131 1.00 95.19 71 SER A CA 1
ATOM 533 C C . SER A 1 71 ? -12.518 -4.020 15.917 1.00 95.19 71 SER A C 1
ATOM 535 O O . SER A 1 71 ? -13.000 -3.991 17.046 1.00 95.19 71 SER A O 1
ATOM 537 N N . GLY A 1 72 ? -12.117 -5.163 15.358 1.00 91.31 72 GLY A N 1
ATOM 538 C CA . GLY A 1 72 ? -12.124 -6.471 16.024 1.00 91.31 72 GLY A CA 1
ATOM 539 C C . GLY A 1 72 ? -13.310 -7.332 15.623 1.00 91.31 72 GLY A C 1
ATOM 540 O O . GLY A 1 72 ? -13.455 -7.599 14.433 1.00 91.31 72 GLY A O 1
ATOM 541 N N . GLY A 1 73 ? -14.094 -7.775 16.609 1.00 94.38 73 GLY A N 1
ATOM 542 C CA . GLY A 1 73 ? -15.323 -8.544 16.423 1.00 94.38 73 GLY A CA 1
ATOM 543 C C . GLY A 1 73 ? -16.379 -7.762 15.633 1.00 94.38 73 GLY A C 1
ATOM 544 O O . GLY A 1 73 ? -16.074 -7.091 14.655 1.00 94.38 73 GLY A O 1
ATOM 545 N N . GLU A 1 74 ? -17.644 -7.809 16.036 1.00 97.75 74 GLU A N 1
ATOM 546 C CA . GLU A 1 74 ? -18.662 -6.936 15.441 1.00 97.75 74 GLU A CA 1
ATOM 547 C C . GLU A 1 74 ? -19.086 -5.869 16.458 1.00 97.75 74 GLU A C 1
ATOM 549 O O . GLU A 1 74 ? -19.889 -6.163 17.346 1.00 97.75 74 GLU A O 1
ATOM 554 N N . PRO A 1 75 ? -18.577 -4.623 16.361 1.00 98.19 75 PRO A N 1
ATOM 555 C CA . PRO A 1 75 ? -18.890 -3.575 17.331 1.00 98.19 75 PRO A CA 1
ATOM 556 C C . PRO A 1 75 ? -20.393 -3.324 17.486 1.00 98.19 75 PRO A C 1
ATOM 558 O O . PRO A 1 75 ? -20.872 -3.069 18.591 1.00 98.19 75 PRO A O 1
ATOM 561 N N . PHE A 1 76 ? -21.159 -3.458 16.399 1.00 98.31 76 PHE A N 1
ATOM 562 C CA . PHE A 1 76 ? -22.608 -3.263 16.413 1.00 98.31 76 PHE A CA 1
ATOM 563 C C . PHE A 1 76 ? -23.387 -4.413 17.080 1.00 98.31 76 PHE A C 1
ATOM 565 O O . PHE A 1 76 ? -24.597 -4.292 17.257 1.00 98.31 76 PHE A O 1
ATOM 572 N N . GLN A 1 77 ? -22.716 -5.494 17.500 1.00 97.94 77 GLN A N 1
ATOM 573 C CA . GLN A 1 77 ? -23.282 -6.562 18.340 1.00 97.94 77 GLN A CA 1
ATOM 574 C C . GLN A 1 77 ? -23.114 -6.306 19.848 1.00 97.94 77 GLN A C 1
ATOM 576 O O . GLN A 1 77 ? -23.658 -7.056 20.652 1.00 97.94 77 GLN A O 1
ATOM 581 N N . GLN A 1 78 ? -22.436 -5.220 20.236 1.00 97.75 78 GLN A N 1
ATOM 582 C CA . GLN A 1 78 ? -22.454 -4.666 21.597 1.00 97.75 78 GLN A CA 1
ATOM 583 C C . GLN A 1 78 ? -22.965 -3.208 21.573 1.00 97.75 78 GLN A C 1
ATOM 585 O O . GLN A 1 78 ? -22.249 -2.291 21.997 1.00 97.75 78 GLN A O 1
ATOM 590 N N . PRO A 1 79 ? -24.163 -2.943 21.014 1.00 98.00 79 PRO A N 1
ATOM 591 C CA . PRO A 1 79 ? -24.549 -1.602 20.589 1.00 98.00 79 PRO A CA 1
ATOM 592 C C . PRO A 1 79 ? -24.721 -0.621 21.755 1.00 98.00 79 PRO A C 1
ATOM 594 O O . PRO A 1 79 ? -24.363 0.548 21.618 1.00 98.00 79 PRO A O 1
ATOM 597 N N . GLU A 1 80 ? -25.200 -1.070 22.916 1.00 98.56 80 GLU A N 1
ATOM 598 C CA . GLU A 1 80 ? -25.359 -0.222 24.098 1.00 98.56 80 GLU A CA 1
ATOM 599 C C . GLU A 1 80 ? -23.995 0.250 24.623 1.00 98.56 80 GLU A C 1
ATOM 601 O O . GLU A 1 80 ? -23.805 1.433 24.909 1.00 98.56 80 GLU A O 1
ATOM 606 N N . ALA A 1 81 ? -23.024 -0.662 24.717 1.00 98.38 81 ALA A N 1
ATOM 607 C CA . ALA A 1 81 ? -21.677 -0.357 25.190 1.00 98.38 81 ALA A CA 1
ATOM 608 C C . ALA A 1 81 ? -20.885 0.498 24.197 1.00 98.38 81 ALA A C 1
ATOM 610 O O . ALA A 1 81 ? -20.190 1.431 24.606 1.00 98.38 81 ALA A O 1
ATOM 611 N N . LEU A 1 82 ? -21.027 0.223 22.898 1.00 98.56 82 LEU A N 1
ATOM 612 C CA . LEU A 1 82 ? -20.458 1.046 21.837 1.00 98.56 82 LEU A CA 1
ATOM 613 C C . LEU A 1 82 ? -20.998 2.481 21.901 1.00 98.56 82 LEU A C 1
ATOM 615 O O . LEU A 1 82 ? -20.217 3.433 21.866 1.00 98.56 82 LEU A O 1
ATOM 619 N N . LEU A 1 83 ? -22.316 2.644 22.030 1.00 98.69 83 LEU A N 1
ATOM 620 C CA . LEU A 1 83 ? -22.949 3.956 22.112 1.00 98.69 83 LEU A CA 1
ATOM 621 C C . LEU A 1 83 ? -22.506 4.729 23.360 1.00 98.69 83 LEU A C 1
ATOM 623 O O . LEU A 1 83 ? -22.071 5.872 23.234 1.00 98.69 83 LEU A O 1
ATOM 627 N N . ASP A 1 84 ? -22.531 4.101 24.538 1.00 98.75 84 ASP A N 1
ATOM 628 C CA . ASP A 1 84 ? -22.108 4.745 25.790 1.00 98.75 84 ASP A CA 1
ATOM 629 C C . ASP A 1 84 ? -20.619 5.156 25.747 1.00 98.75 84 ASP A C 1
ATOM 631 O O . ASP A 1 84 ? -20.266 6.240 26.213 1.00 98.75 84 ASP A O 1
ATOM 635 N N . LEU A 1 85 ? -19.736 4.364 25.121 1.00 98.69 85 LEU A N 1
ATOM 636 C CA . LEU A 1 85 ? -18.341 4.763 24.886 1.00 98.69 85 LEU A CA 1
ATOM 637 C C . LEU A 1 85 ? -18.237 5.991 23.964 1.00 98.69 85 LEU A C 1
ATOM 639 O O . LEU A 1 85 ? -17.492 6.928 24.256 1.00 98.69 85 LEU A O 1
ATOM 643 N N . LEU A 1 86 ? -18.971 5.998 22.848 1.00 98.56 86 LEU A N 1
ATOM 644 C CA . LEU A 1 86 ? -18.950 7.092 21.872 1.00 98.56 86 LEU A CA 1
ATOM 645 C C . LEU A 1 86 ? -19.485 8.406 22.457 1.00 98.56 86 LEU A C 1
ATOM 647 O O . LEU A 1 86 ? -18.893 9.464 22.217 1.00 98.56 86 LEU A O 1
ATOM 651 N N . GLU A 1 87 ? -20.555 8.334 23.251 1.00 98.38 87 GLU A N 1
ATOM 652 C CA . GLU A 1 87 ? -21.152 9.473 23.953 1.00 98.38 87 GLU A CA 1
ATOM 653 C C . GLU A 1 87 ? -20.180 10.070 24.978 1.00 98.38 87 GLU A C 1
ATOM 655 O O . GLU A 1 87 ? -19.990 11.287 25.006 1.00 98.38 87 GLU A O 1
ATOM 660 N N . ARG A 1 88 ? -19.467 9.232 25.744 1.00 98.31 88 ARG A N 1
ATOM 661 C CA . ARG A 1 88 ? -18.426 9.681 26.694 1.00 98.31 88 ARG A CA 1
ATOM 662 C C . ARG A 1 88 ? -17.250 10.383 26.025 1.00 98.31 88 ARG A C 1
ATOM 664 O O . ARG A 1 88 ? -16.611 11.234 26.634 1.00 98.31 88 ARG A O 1
ATOM 671 N N . LEU A 1 89 ? -16.959 10.033 24.775 1.00 97.50 89 LEU A N 1
ATOM 672 C CA . LEU A 1 89 ? -15.934 10.688 23.963 1.00 97.50 89 LEU A CA 1
ATOM 673 C C . LEU A 1 89 ? -16.484 11.901 23.192 1.00 97.50 89 LEU A C 1
ATOM 675 O O . LEU A 1 89 ? -15.754 12.527 22.413 1.00 97.50 89 LEU A O 1
ATOM 679 N N . GLY A 1 90 ? -17.765 12.239 23.373 1.00 94.25 90 GLY A N 1
ATOM 680 C CA . GLY A 1 90 ? -18.407 13.439 22.844 1.00 94.25 90 GLY A CA 1
ATOM 681 C C . GLY A 1 90 ? -17.613 14.704 23.179 1.00 94.25 90 GLY A C 1
ATOM 682 O O . GLY A 1 90 ? -17.048 14.831 24.259 1.00 94.25 90 GLY A O 1
ATOM 683 N N . GLY A 1 91 ? -17.486 15.623 22.219 1.00 92.69 91 GLY A N 1
ATOM 684 C CA . GLY A 1 91 ? -16.746 16.878 22.418 1.00 92.69 91 GLY A CA 1
ATOM 685 C C . GLY A 1 91 ? -15.226 16.743 22.605 1.00 92.69 91 GLY A C 1
ATOM 686 O O . GLY A 1 91 ? -14.535 17.753 22.674 1.00 92.69 91 GLY A O 1
ATOM 687 N N . SER A 1 92 ? -14.663 15.528 22.620 1.00 95.19 92 SER A N 1
ATOM 688 C CA . SER A 1 92 ? -13.219 15.321 22.815 1.00 95.19 92 SER A CA 1
ATOM 689 C C . SER A 1 92 ? -12.352 15.864 21.676 1.00 95.19 92 SER A C 1
ATOM 691 O O . SER A 1 92 ? -11.137 15.971 21.832 1.00 95.19 92 SER A O 1
ATOM 693 N N . GLY A 1 93 ? -12.935 16.172 20.518 1.00 95.19 93 GLY A N 1
ATOM 694 C CA . GLY A 1 93 ? -12.195 16.580 19.329 1.00 95.19 93 GLY A CA 1
ATOM 695 C C . GLY A 1 93 ? -11.436 15.439 18.647 1.00 95.19 93 GLY A C 1
ATOM 696 O O . GLY A 1 93 ? -10.818 15.697 17.621 1.00 95.19 93 GLY A O 1
ATOM 697 N N . LEU A 1 94 ? -11.503 14.199 19.143 1.00 97.44 94 LEU A N 1
ATOM 698 C CA . LEU A 1 94 ? -10.961 13.021 18.461 1.00 97.44 94 LEU A CA 1
ATOM 699 C C . LEU A 1 94 ? -11.867 12.622 17.295 1.00 97.44 94 LEU A C 1
ATOM 701 O O . LEU A 1 94 ? -13.087 12.571 17.451 1.00 97.44 94 LEU A O 1
ATOM 705 N N . SER A 1 95 ? -11.275 12.314 16.139 1.00 97.81 95 SER A N 1
ATOM 706 C CA . SER A 1 95 ? -12.039 11.713 15.040 1.00 97.81 95 SER A CA 1
ATOM 707 C C . SER A 1 95 ? -12.405 10.261 15.345 1.00 97.81 95 SER A C 1
ATOM 709 O O . SER A 1 95 ? -11.608 9.549 15.954 1.00 97.81 95 SER A O 1
ATOM 711 N N . ARG A 1 96 ? -13.561 9.778 14.891 1.00 98.38 96 ARG A N 1
ATOM 712 C CA . ARG A 1 96 ? -14.073 8.434 15.209 1.00 98.38 96 ARG A CA 1
ATOM 713 C C . ARG A 1 96 ? -14.348 7.626 13.948 1.00 98.38 96 ARG A C 1
ATOM 715 O O . ARG A 1 96 ? -15.130 8.039 13.097 1.00 98.38 96 ARG A O 1
ATOM 722 N N . LEU A 1 97 ? -13.696 6.473 13.845 1.00 97.94 97 LEU A N 1
ATOM 723 C CA . LEU A 1 97 ? -13.802 5.543 12.724 1.00 97.94 97 LEU A CA 1
ATOM 724 C C . LEU A 1 97 ? -14.219 4.173 13.256 1.00 97.94 97 LEU A C 1
ATOM 726 O O . LEU A 1 97 ? -13.630 3.707 14.230 1.00 97.94 97 LEU A O 1
ATOM 730 N N . ALA A 1 98 ? -15.188 3.521 12.614 1.00 98.31 98 ALA A N 1
ATOM 731 C CA . ALA A 1 98 ? -15.578 2.152 12.948 1.00 98.31 98 ALA A CA 1
ATOM 732 C C . ALA A 1 98 ? -15.503 1.216 11.738 1.00 98.31 98 ALA A C 1
ATOM 734 O O . ALA A 1 98 ? -15.874 1.599 10.630 1.00 98.31 98 ALA A O 1
ATOM 735 N N . PHE A 1 99 ? -15.060 -0.015 11.975 1.00 97.31 99 PHE A N 1
ATOM 736 C CA . PHE A 1 99 ? -15.174 -1.141 11.055 1.00 97.31 99 PHE A CA 1
ATOM 737 C C . PHE A 1 99 ? -16.404 -1.971 11.428 1.00 97.31 99 PHE A C 1
ATOM 739 O O . PHE A 1 99 ? -16.657 -2.203 12.609 1.00 97.31 99 PHE A O 1
ATOM 746 N N . SER A 1 100 ? -17.157 -2.430 10.431 1.00 97.75 100 SER A N 1
ATOM 747 C CA . SER A 1 100 ? -18.279 -3.348 10.627 1.00 97.75 100 SER A CA 1
ATOM 748 C C . SER A 1 100 ? -18.415 -4.297 9.444 1.00 97.75 100 SER A C 1
ATOM 750 O O . SER A 1 100 ? -18.219 -3.913 8.288 1.00 97.75 100 SER A O 1
ATOM 752 N N . GLY A 1 101 ? -18.784 -5.543 9.733 1.00 96.75 101 GLY A N 1
ATOM 753 C CA . GLY A 1 101 ? -19.202 -6.504 8.725 1.00 96.75 101 GLY A CA 1
ATOM 754 C C . GLY A 1 101 ? -20.599 -6.211 8.171 1.00 96.75 101 GLY A C 1
ATOM 755 O O . GLY A 1 101 ? -20.946 -6.714 7.105 1.00 96.75 101 GLY A O 1
ATOM 756 N N . TYR A 1 102 ? -21.398 -5.373 8.826 1.00 98.06 102 TYR A N 1
ATOM 757 C CA . TYR A 1 102 ? -22.657 -4.887 8.271 1.00 98.06 102 TYR A CA 1
ATOM 758 C C . TYR A 1 102 ? -22.423 -3.805 7.209 1.00 98.06 102 TYR A C 1
ATOM 760 O O . TYR A 1 102 ? -21.467 -3.032 7.263 1.00 98.06 102 TYR A O 1
ATOM 768 N N . THR A 1 103 ? -23.312 -3.744 6.223 1.00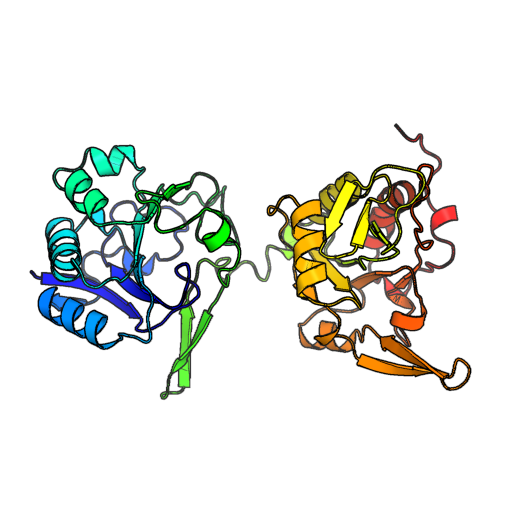 98.06 103 THR A N 1
ATOM 769 C CA . THR A 1 103 ? -23.441 -2.610 5.298 1.00 98.06 103 THR A CA 1
ATOM 770 C C . THR A 1 103 ? -24.005 -1.381 6.019 1.00 98.06 103 THR A C 1
ATOM 772 O O . THR A 1 103 ? -24.613 -1.500 7.082 1.00 98.06 103 THR A O 1
ATOM 775 N N . LEU A 1 104 ? -23.852 -0.183 5.439 1.00 98.06 104 LEU A N 1
ATOM 776 C CA . LEU A 1 104 ? -24.421 1.043 6.016 1.00 98.06 104 LEU A CA 1
ATOM 777 C C . LEU A 1 104 ? -25.938 0.935 6.252 1.00 98.06 104 LEU A C 1
ATOM 779 O O . LEU A 1 104 ? -26.431 1.415 7.271 1.00 98.06 104 LEU A O 1
ATOM 783 N N . ASP A 1 105 ? -26.668 0.301 5.335 1.00 98.00 105 ASP A N 1
ATOM 784 C CA . ASP A 1 105 ? -28.121 0.158 5.447 1.00 98.00 105 ASP A CA 1
ATOM 785 C C . ASP A 1 105 ? -28.517 -0.866 6.518 1.00 98.00 105 ASP A C 1
ATOM 787 O O . ASP A 1 105 ? -29.432 -0.603 7.297 1.00 98.00 105 ASP A O 1
ATOM 791 N N . GLU A 1 106 ? -27.777 -1.976 6.643 1.00 98.31 106 GLU A N 1
ATOM 792 C CA . GLU A 1 106 ? -27.939 -2.911 7.766 1.00 98.31 106 GLU A CA 1
ATOM 793 C C . GLU A 1 106 ? -27.687 -2.206 9.103 1.00 98.31 106 GLU A C 1
ATOM 795 O O . GLU A 1 106 ? -28.507 -2.325 10.010 1.00 98.31 106 GLU A O 1
ATOM 800 N N . VAL A 1 107 ? -26.609 -1.418 9.216 1.00 98.44 107 VAL A N 1
ATOM 801 C CA . VAL A 1 107 ? -26.328 -0.644 10.433 1.00 98.44 107 VAL A CA 1
ATOM 802 C C . VAL A 1 107 ? -27.466 0.326 10.731 1.00 98.44 107 VAL A C 1
ATOM 804 O O . VAL A 1 107 ? -27.934 0.374 11.862 1.00 98.44 107 VAL A O 1
ATOM 807 N N . ARG A 1 108 ? -27.954 1.086 9.745 1.00 98.06 108 ARG A N 1
ATOM 808 C CA . ARG A 1 108 ? -29.071 2.030 9.942 1.00 98.06 108 ARG A CA 1
ATOM 809 C C . ARG A 1 108 ? -30.346 1.355 10.441 1.00 98.06 108 ARG A C 1
ATOM 811 O O . ARG A 1 108 ? -31.087 1.986 11.187 1.00 98.06 108 ARG A O 1
ATOM 818 N N . ALA A 1 109 ? -30.590 0.111 10.036 1.00 97.94 109 ALA A N 1
ATOM 819 C CA . ALA A 1 109 ? -31.758 -0.660 10.444 1.00 97.94 109 ALA A CA 1
ATOM 820 C C . ALA A 1 109 ? -31.656 -1.236 11.871 1.00 97.94 109 ALA A C 1
ATOM 822 O O . ALA A 1 109 ? -32.670 -1.661 12.424 1.00 97.94 109 ALA A O 1
ATOM 823 N N . LEU A 1 110 ? -30.466 -1.253 12.489 1.00 97.19 110 LEU A N 1
ATOM 824 C CA . LEU A 1 110 ? -30.304 -1.708 13.873 1.00 97.19 110 LEU A CA 1
ATOM 825 C C . LEU A 1 110 ? -30.950 -0.721 14.864 1.00 97.19 110 LEU A C 1
ATOM 827 O O . LEU A 1 110 ? -30.837 0.491 14.664 1.00 97.19 110 LEU A O 1
ATOM 831 N N . PRO A 1 111 ? -31.520 -1.195 15.993 1.00 96.62 111 PRO A N 1
ATOM 832 C CA . PRO A 1 111 ? -32.234 -0.345 16.955 1.00 96.62 111 PRO A CA 1
ATOM 833 C C . PRO A 1 111 ? -31.464 0.896 17.436 1.00 96.62 111 PRO A C 1
ATOM 835 O O . PRO A 1 111 ? -32.046 1.967 17.587 1.00 96.62 111 PRO A O 1
ATOM 838 N N . LEU A 1 112 ? -30.148 0.774 17.650 1.00 98.06 112 LEU A N 1
ATOM 839 C CA . LEU A 1 112 ? -29.270 1.884 18.055 1.00 98.06 112 LEU A CA 1
ATOM 840 C C . LEU A 1 112 ? -28.356 2.379 16.928 1.00 98.06 112 LEU A C 1
ATOM 842 O O . LEU A 1 112 ? -27.573 3.307 17.129 1.00 98.06 112 LEU A O 1
ATOM 846 N N . GLY A 1 113 ? -28.441 1.788 15.737 1.00 98.06 113 GLY A N 1
ATOM 847 C CA . GLY A 1 113 ? -27.452 1.983 14.685 1.00 98.06 113 GLY A CA 1
ATOM 848 C C . GLY A 1 113 ? -27.411 3.406 14.143 1.00 98.06 113 GLY A C 1
ATOM 849 O O . GLY A 1 113 ? -26.336 3.994 14.069 1.00 98.06 113 GLY A O 1
ATOM 850 N N . ALA A 1 114 ? -28.566 4.020 13.865 1.00 98.00 114 ALA A N 1
ATOM 851 C CA . ALA A 1 114 ? -28.629 5.425 13.445 1.00 98.00 114 ALA A CA 1
ATOM 852 C C . ALA A 1 114 ? -28.021 6.382 14.488 1.00 98.00 114 ALA A C 1
ATOM 854 O O . ALA A 1 114 ? -27.331 7.340 14.135 1.00 98.00 114 ALA A O 1
ATOM 855 N N . ARG A 1 115 ? -28.233 6.095 15.778 1.00 98.50 115 ARG A N 1
ATOM 856 C CA . ARG A 1 115 ? -27.697 6.902 16.878 1.00 98.50 115 ARG A CA 1
ATOM 857 C C . ARG A 1 115 ? -26.183 6.726 16.993 1.00 98.50 115 ARG A C 1
ATOM 859 O O . ARG A 1 115 ? -25.472 7.721 17.049 1.00 98.50 115 ARG A O 1
ATOM 866 N N . ILE A 1 116 ? -25.681 5.494 16.901 1.00 98.75 116 ILE A N 1
ATOM 867 C CA . ILE A 1 116 ? -24.240 5.196 16.852 1.00 98.75 116 ILE A CA 1
ATOM 868 C C . ILE A 1 116 ? -23.572 5.899 15.661 1.00 98.75 116 ILE A C 1
ATOM 870 O O . ILE A 1 116 ? -22.565 6.579 15.848 1.00 98.75 116 ILE A O 1
ATOM 874 N N . LEU A 1 117 ? -24.152 5.805 14.457 1.00 98.69 117 LEU A N 1
ATOM 875 C CA . LEU A 1 117 ? -23.635 6.460 13.248 1.00 98.69 117 LEU A CA 1
ATOM 876 C C . LEU A 1 117 ? -23.486 7.978 13.420 1.00 98.69 117 LEU A C 1
ATOM 878 O O . LEU A 1 117 ? -22.528 8.545 12.908 1.00 98.69 117 LEU A O 1
ATOM 882 N N . SER A 1 118 ? -24.376 8.627 14.179 1.00 98.12 118 SER A N 1
ATOM 883 C CA . SER A 1 118 ? -24.307 10.074 14.443 1.00 98.12 118 SER A CA 1
ATOM 884 C C . SER A 1 118 ? -23.071 10.507 15.247 1.00 98.12 118 SER A C 1
ATOM 886 O O . SER A 1 118 ? -22.690 11.677 15.221 1.00 98.12 118 SER A O 1
ATOM 888 N N . HIS A 1 119 ? -22.407 9.568 15.928 1.00 98.50 119 HIS A N 1
ATOM 889 C CA . HIS A 1 119 ? -21.170 9.815 16.667 1.00 98.50 119 HIS A CA 1
ATOM 890 C C . HIS A 1 119 ? -19.909 9.437 15.878 1.00 98.50 119 HIS A C 1
ATOM 892 O O . HIS A 1 119 ? -18.799 9.668 16.363 1.00 98.50 119 HIS A O 1
ATOM 898 N N . LEU A 1 120 ? -20.041 8.862 14.684 1.00 98.50 120 LEU A N 1
ATOM 899 C CA . LEU A 1 120 ? -18.917 8.438 13.855 1.00 98.50 120 LEU A CA 1
ATOM 900 C C . LEU A 1 120 ? -18.632 9.468 12.758 1.00 98.50 120 LEU A C 1
ATOM 902 O O . LEU A 1 120 ? -19.541 10.049 12.178 1.00 98.50 120 LEU A O 1
ATOM 906 N N . ASP A 1 121 ? -17.354 9.655 12.438 1.00 98.31 121 ASP A N 1
ATOM 907 C CA . ASP A 1 121 ? -16.934 10.417 11.258 1.00 98.31 121 ASP A CA 1
ATOM 908 C C . ASP A 1 121 ? -16.834 9.516 10.024 1.00 98.31 121 ASP A C 1
ATOM 910 O O . ASP A 1 121 ? -17.043 9.960 8.896 1.00 98.31 121 ASP A O 1
ATOM 914 N N . VAL A 1 122 ? -16.484 8.243 10.236 1.00 98.12 122 VAL A N 1
ATOM 915 C CA . VAL A 1 122 ? -16.202 7.280 9.170 1.00 98.12 122 VAL A CA 1
ATOM 916 C C . VAL A 1 122 ? -16.724 5.902 9.562 1.00 98.12 122 VAL A C 1
ATOM 918 O O . VAL A 1 122 ? -16.440 5.415 10.657 1.00 98.12 122 VAL A O 1
ATOM 921 N N . LEU A 1 123 ? -17.431 5.247 8.643 1.00 98.31 123 LEU A N 1
ATOM 922 C CA . LEU A 1 123 ? -17.777 3.829 8.735 1.00 98.31 123 LEU A CA 1
ATOM 923 C C . LEU A 1 123 ? -17.119 3.067 7.586 1.00 98.31 123 LEU A C 1
ATOM 925 O O . LEU A 1 123 ? -17.305 3.409 6.421 1.00 98.31 123 LEU A O 1
ATOM 929 N N . ILE A 1 124 ? -16.396 2.003 7.907 1.00 96.00 124 ILE A N 1
ATOM 930 C CA . ILE A 1 124 ? -15.899 1.029 6.940 1.00 96.00 124 ILE A CA 1
ATOM 931 C C . ILE A 1 124 ? -16.810 -0.187 7.019 1.00 96.00 124 ILE A C 1
ATOM 933 O O . ILE A 1 124 ? -16.797 -0.905 8.015 1.00 96.00 124 ILE A O 1
ATOM 937 N N . ALA A 1 125 ? -17.632 -0.365 5.990 1.00 96.56 125 ALA A N 1
ATOM 938 C CA . ALA A 1 125 ? -18.789 -1.249 6.022 1.00 96.56 125 ALA A CA 1
ATOM 939 C C . ALA A 1 125 ? -18.671 -2.404 5.024 1.00 96.56 125 ALA A C 1
ATOM 941 O O . ALA A 1 125 ? -18.168 -2.232 3.908 1.00 96.56 125 ALA A O 1
ATOM 942 N N . GLY A 1 126 ? -19.230 -3.551 5.406 1.00 95.75 126 GLY A N 1
ATOM 943 C CA . GLY A 1 126 ? -19.415 -4.730 4.569 1.00 95.75 126 GLY A CA 1
ATOM 944 C C . GLY A 1 126 ? -18.650 -5.955 5.066 1.00 95.75 126 GLY A C 1
ATOM 945 O O . GLY A 1 126 ? -17.552 -5.858 5.616 1.00 95.75 126 GLY A O 1
ATOM 946 N N . ARG A 1 127 ? -19.231 -7.135 4.829 1.00 94.81 127 ARG A N 1
ATOM 947 C CA . ARG A 1 127 ? -18.647 -8.424 5.221 1.00 94.81 127 ARG A CA 1
ATOM 948 C C . ARG A 1 127 ? -17.338 -8.658 4.487 1.00 94.81 127 ARG A C 1
ATOM 950 O O . ARG A 1 127 ? -17.202 -8.275 3.326 1.00 94.81 127 ARG A O 1
ATOM 957 N N . TYR A 1 128 ? -16.407 -9.337 5.142 1.00 91.25 128 TYR A N 1
ATOM 958 C CA . TYR A 1 128 ? -15.197 -9.774 4.470 1.00 91.25 128 TYR A CA 1
ATOM 959 C C . TYR A 1 128 ? -15.508 -10.898 3.477 1.00 91.25 128 TYR A C 1
ATOM 961 O O . TYR A 1 128 ? -16.139 -11.894 3.835 1.00 91.25 128 TYR A O 1
ATOM 969 N N . VAL A 1 129 ? -15.030 -10.750 2.242 1.00 86.19 129 VAL A N 1
ATOM 970 C CA . VAL A 1 129 ? -15.122 -11.782 1.204 1.00 86.19 129 VAL A CA 1
ATOM 971 C C . VAL A 1 129 ? -13.716 -12.207 0.796 1.00 86.19 129 VAL A C 1
ATOM 973 O O . VAL A 1 129 ? -13.006 -11.460 0.123 1.00 86.19 129 VAL A O 1
ATOM 976 N N . ALA A 1 130 ? -13.320 -13.429 1.166 1.00 79.56 130 ALA A N 1
ATOM 977 C CA . ALA A 1 130 ? -11.969 -13.946 0.932 1.00 79.56 130 ALA A CA 1
ATOM 978 C C . ALA A 1 130 ? -11.540 -13.926 -0.545 1.00 79.56 130 ALA A C 1
ATOM 980 O O . ALA A 1 130 ? -10.394 -13.603 -0.848 1.00 79.56 130 ALA A O 1
ATOM 981 N N . SER A 1 131 ? -12.458 -14.213 -1.474 1.00 77.25 131 SER A N 1
ATOM 982 C CA . SER A 1 131 ? -12.183 -14.160 -2.918 1.00 77.25 131 SER A CA 1
ATOM 983 C C . SER A 1 131 ? -11.993 -12.740 -3.461 1.00 77.25 131 SER A C 1
ATOM 985 O O . SER A 1 131 ? -11.528 -12.575 -4.583 1.00 77.25 131 SER A O 1
ATOM 987 N N . GLN A 1 132 ? -12.338 -11.716 -2.677 1.00 79.62 132 GLN A N 1
ATOM 988 C CA . GLN A 1 132 ? -12.197 -10.304 -3.029 1.00 79.62 132 GLN A CA 1
ATOM 989 C C . GLN A 1 132 ? -11.148 -9.597 -2.165 1.00 79.62 132 GLN A C 1
ATOM 991 O O . GLN A 1 132 ? -11.182 -8.372 -2.061 1.00 79.62 132 GLN A O 1
ATOM 996 N N . HIS A 1 133 ? -10.257 -10.350 -1.515 1.00 74.00 133 HIS A N 1
ATOM 997 C CA . HIS A 1 133 ? -9.252 -9.821 -0.600 1.00 74.00 133 HIS A CA 1
ATOM 998 C C . HIS A 1 133 ? -8.470 -8.645 -1.201 1.00 74.00 133 HIS A C 1
ATOM 1000 O O . HIS A 1 133 ? -7.945 -8.716 -2.314 1.00 74.00 133 HIS A O 1
ATOM 1006 N N . LEU A 1 134 ? -8.349 -7.573 -0.424 1.00 64.00 134 LEU A N 1
ATOM 1007 C CA . LEU A 1 134 ? -7.527 -6.416 -0.737 1.00 64.00 134 LEU A CA 1
ATOM 1008 C C . LEU A 1 134 ? -6.324 -6.392 0.210 1.00 64.00 134 LEU A C 1
ATOM 1010 O O . LEU A 1 134 ? -6.466 -6.402 1.426 1.00 64.00 134 LEU A O 1
ATOM 1014 N N . GLY A 1 135 ? -5.118 -6.339 -0.357 1.00 55.88 135 GLY A N 1
ATOM 1015 C CA . GLY A 1 135 ? -3.866 -6.313 0.408 1.00 55.88 135 GLY A CA 1
ATOM 1016 C C . GLY A 1 135 ? -3.373 -4.909 0.781 1.00 55.88 135 GLY A C 1
ATOM 1017 O O . GLY A 1 135 ? -2.174 -4.744 1.002 1.00 55.88 135 GLY A O 1
ATOM 1018 N N . ARG A 1 136 ? -4.235 -3.880 0.746 1.00 58.81 136 ARG A N 1
ATOM 1019 C CA . ARG A 1 136 ? -3.839 -2.476 0.958 1.00 58.81 136 ARG A CA 1
ATOM 1020 C C . ARG A 1 136 ? -4.973 -1.603 1.501 1.00 58.81 136 ARG A C 1
ATOM 1022 O O . ARG A 1 136 ? -6.128 -1.767 1.117 1.00 58.81 136 ARG A O 1
ATOM 1029 N N . GLY A 1 137 ? -4.599 -0.586 2.277 1.00 72.56 137 GLY A N 1
ATOM 1030 C CA . GLY A 1 137 ? -5.528 0.382 2.861 1.00 72.56 137 GLY A CA 1
ATOM 1031 C C . GLY A 1 137 ? -6.286 -0.200 4.053 1.00 72.56 137 GLY A C 1
ATOM 1032 O O . GLY A 1 137 ? -5.800 -1.107 4.713 1.00 72.56 137 GLY A O 1
ATOM 1033 N N . LEU A 1 138 ? -7.475 0.333 4.329 1.00 82.94 138 LEU A N 1
ATOM 1034 C CA . LEU A 1 138 ? -8.331 -0.139 5.425 1.00 82.94 138 LEU A CA 1
ATOM 1035 C C . LEU A 1 138 ? -9.389 -1.159 4.978 1.00 82.94 138 LEU A C 1
ATOM 1037 O O . LEU A 1 138 ? -10.136 -1.677 5.799 1.00 82.94 138 LEU A O 1
ATOM 1041 N N . LEU A 1 139 ? -9.509 -1.426 3.679 1.00 85.31 139 LEU A N 1
ATOM 1042 C CA . LEU A 1 139 ? -10.496 -2.371 3.165 1.00 85.31 139 LEU A CA 1
ATOM 1043 C C . LEU A 1 139 ? -9.876 -3.763 3.133 1.00 85.31 139 LEU A C 1
ATOM 1045 O O . LEU A 1 139 ? -8.864 -3.965 2.471 1.00 85.31 139 LEU A O 1
ATOM 1049 N N . GLY A 1 140 ? -10.499 -4.721 3.815 1.00 77.56 140 GLY A N 1
ATOM 1050 C CA . GLY A 1 140 ? -10.092 -6.122 3.756 1.00 77.56 140 GLY A CA 1
ATOM 1051 C C . GLY A 1 140 ? -10.509 -6.803 2.452 1.00 77.56 140 GLY A C 1
ATOM 1052 O O . GLY A 1 140 ? -9.837 -7.723 2.005 1.00 77.56 140 GLY A O 1
ATOM 1053 N N . SER A 1 141 ? -11.594 -6.355 1.814 1.00 82.94 141 SER A N 1
ATOM 1054 C CA . SER A 1 141 ? -12.153 -6.938 0.587 1.00 82.94 141 SER A CA 1
ATOM 1055 C C . SER A 1 141 ? -12.855 -5.900 -0.299 1.00 82.94 141 SER A C 1
ATOM 1057 O O . SER A 1 141 ? -13.329 -4.875 0.187 1.00 82.94 141 SER A O 1
ATOM 1059 N N . ALA A 1 142 ? -12.905 -6.141 -1.614 1.00 81.88 142 ALA A N 1
ATOM 1060 C CA . ALA A 1 142 ? -13.318 -5.154 -2.620 1.00 81.88 142 ALA A CA 1
ATOM 1061 C C . ALA A 1 142 ? -14.799 -4.739 -2.563 1.00 81.88 142 ALA A C 1
ATOM 1063 O O . ALA A 1 142 ? -15.160 -3.662 -3.053 1.00 81.88 142 ALA A O 1
ATOM 1064 N N . ASN A 1 143 ? -15.654 -5.559 -1.951 1.00 86.50 143 ASN A N 1
ATOM 1065 C CA . ASN A 1 143 ? -17.056 -5.233 -1.693 1.00 86.50 143 ASN A CA 1
ATOM 1066 C C . ASN A 1 143 ? -17.234 -4.228 -0.548 1.00 86.50 143 ASN A C 1
ATOM 1068 O O . ASN A 1 143 ? -18.295 -3.613 -0.450 1.00 86.50 143 ASN A O 1
ATOM 1072 N N . GLN A 1 144 ? -16.228 -4.051 0.309 1.00 91.62 144 GLN A N 1
ATOM 1073 C CA . GLN A 1 144 ? -16.311 -3.114 1.420 1.00 91.62 144 GLN A CA 1
ATOM 1074 C C . GLN A 1 144 ? -16.219 -1.665 0.930 1.00 91.62 144 GLN A C 1
ATOM 1076 O O . GLN A 1 144 ? -15.676 -1.360 -0.142 1.00 91.62 144 GLN A O 1
ATOM 1081 N N . ARG A 1 145 ? -16.799 -0.751 1.708 1.00 90.06 145 ARG A N 1
ATOM 1082 C CA . ARG A 1 145 ? -16.912 0.670 1.362 1.00 90.06 145 ARG A CA 1
ATOM 1083 C C . ARG A 1 145 ? -16.541 1.546 2.550 1.00 90.06 145 ARG A C 1
ATOM 1085 O O . ARG A 1 145 ? -16.877 1.231 3.687 1.00 90.06 145 ARG A O 1
ATOM 1092 N N . ILE A 1 146 ? -15.864 2.657 2.265 1.00 93.06 146 ILE A N 1
ATOM 1093 C CA . ILE A 1 146 ? -15.629 3.734 3.230 1.00 93.06 146 ILE A CA 1
ATOM 1094 C C . ILE A 1 146 ? -16.768 4.740 3.072 1.00 93.06 146 ILE A C 1
ATOM 1096 O O . ILE A 1 146 ? -16.946 5.319 2.002 1.00 93.06 146 ILE A O 1
ATOM 1100 N N . HIS A 1 147 ? -17.528 4.951 4.137 1.00 95.62 147 HIS A N 1
ATOM 1101 C CA . HIS A 1 147 ? -18.585 5.944 4.223 1.00 95.62 147 HIS A CA 1
ATOM 1102 C C . HIS A 1 147 ? -18.096 7.103 5.085 1.00 95.62 147 HIS A C 1
ATOM 1104 O O . HIS A 1 147 ? -17.888 6.942 6.288 1.00 95.62 147 HIS A O 1
ATOM 1110 N N . LEU A 1 148 ? -17.910 8.266 4.466 1.00 94.69 148 LEU A N 1
ATOM 1111 C CA . LEU A 1 148 ? -17.634 9.514 5.171 1.00 94.69 148 LEU A CA 1
ATOM 1112 C C . LEU A 1 148 ? -18.968 10.060 5.687 1.00 94.69 148 LEU A C 1
ATOM 1114 O O . LEU A 1 148 ? -19.832 10.439 4.898 1.00 94.69 148 LEU A O 1
ATOM 1118 N N . LEU A 1 149 ? -19.162 10.023 7.004 1.00 96.44 149 LEU A N 1
ATOM 1119 C CA . LEU A 1 149 ? -20.403 10.437 7.668 1.00 96.44 149 LEU A CA 1
ATOM 1120 C C . LEU A 1 149 ? -20.380 11.926 8.034 1.00 96.44 149 LEU A C 1
ATOM 1122 O O . LEU A 1 149 ? -21.430 12.545 8.189 1.00 96.44 149 LEU A O 1
ATOM 1126 N N . THR A 1 150 ? -19.184 12.508 8.126 1.00 96.25 150 THR A N 1
ATOM 1127 C CA . THR A 1 150 ? -18.952 13.939 8.342 1.00 96.25 150 THR A CA 1
ATOM 1128 C C . THR A 1 150 ? -17.931 14.470 7.331 1.00 96.25 150 THR A C 1
ATOM 1130 O O . THR A 1 150 ? -17.258 13.706 6.640 1.00 96.25 150 THR A O 1
ATOM 1133 N N . GLN A 1 151 ? -17.775 15.795 7.259 1.00 93.44 151 GLN A N 1
ATOM 1134 C CA . GLN A 1 151 ? -16.758 16.446 6.416 1.00 93.44 151 GLN A CA 1
ATOM 1135 C C . GLN A 1 151 ? -15.355 16.454 7.048 1.00 93.44 151 GLN A C 1
ATOM 1137 O O . GLN A 1 151 ? -14.455 17.124 6.551 1.00 93.44 151 GLN A O 1
ATOM 1142 N N . ARG A 1 152 ? -15.161 15.748 8.169 1.00 92.62 152 ARG A N 1
ATOM 1143 C CA . ARG A 1 152 ? -13.904 15.776 8.919 1.00 92.62 152 ARG A CA 1
ATOM 1144 C C . ARG A 1 152 ? -12.733 15.133 8.173 1.00 92.62 152 ARG A C 1
ATOM 1146 O O . ARG A 1 152 ? -11.596 15.532 8.397 1.00 92.62 152 ARG A O 1
ATOM 1153 N N . HIS A 1 153 ? -13.019 14.139 7.338 1.00 88.94 153 HIS A N 1
ATOM 1154 C CA . HIS A 1 153 ? -12.035 13.440 6.513 1.00 88.94 153 HIS A CA 1
ATOM 1155 C C . HIS A 1 153 ? -12.438 13.529 5.047 1.00 88.94 153 HIS A C 1
ATOM 1157 O O . HIS A 1 153 ? -13.624 13.511 4.716 1.00 88.94 153 HIS A O 1
ATOM 1163 N N . ALA A 1 154 ? -11.445 13.567 4.170 1.00 82.75 154 ALA A N 1
ATOM 1164 C CA . ALA A 1 154 ? -11.588 13.454 2.730 1.00 82.75 154 ALA A CA 1
ATOM 1165 C C . ALA A 1 154 ? -11.071 12.084 2.249 1.00 82.75 154 ALA A C 1
ATOM 1167 O O . ALA A 1 154 ? -10.247 11.456 2.916 1.00 82.75 154 ALA A O 1
ATOM 1168 N N . PRO A 1 155 ? -11.475 11.607 1.056 1.00 75.25 155 PRO A N 1
ATOM 1169 C CA . PRO A 1 155 ? -10.988 10.332 0.518 1.00 75.25 155 PRO A CA 1
ATOM 1170 C C . PRO A 1 155 ? -9.453 10.212 0.454 1.00 75.25 155 PRO A C 1
ATOM 1172 O O . PRO A 1 155 ? -8.915 9.116 0.596 1.00 75.25 155 PRO A O 1
ATOM 1175 N N . GLY A 1 156 ? -8.741 11.333 0.279 1.00 73.31 156 GLY A N 1
ATOM 1176 C CA . GLY A 1 156 ? -7.275 11.377 0.250 1.00 73.31 156 GLY A CA 1
ATOM 1177 C C . GLY A 1 156 ? -6.601 11.013 1.579 1.00 73.31 156 GLY A C 1
ATOM 1178 O O . GLY A 1 156 ? -5.489 10.494 1.568 1.00 73.31 156 GLY A O 1
ATOM 1179 N N . ASP A 1 157 ? -7.277 11.182 2.717 1.00 77.12 157 ASP A N 1
ATOM 1180 C CA . ASP A 1 157 ? -6.701 10.886 4.039 1.00 77.12 157 ASP A CA 1
ATOM 1181 C C . ASP A 1 157 ? -6.445 9.382 4.245 1.00 77.12 157 ASP A C 1
ATOM 1183 O O . ASP A 1 157 ? -5.675 8.972 5.115 1.00 77.12 157 ASP A O 1
ATOM 1187 N N . PHE A 1 158 ? -7.048 8.543 3.399 1.00 80.44 158 PHE A N 1
ATOM 1188 C CA . PHE A 1 158 ? -6.960 7.086 3.457 1.00 80.44 158 PHE A CA 1
ATOM 1189 C C . PHE A 1 158 ? -5.892 6.491 2.531 1.00 80.44 158 PHE A C 1
ATOM 1191 O O . PHE A 1 158 ? -5.669 5.281 2.560 1.00 80.44 158 PHE A O 1
ATOM 1198 N N . THR A 1 159 ? -5.208 7.304 1.715 1.00 69.31 159 THR A N 1
ATOM 1199 C CA . THR A 1 159 ? -4.244 6.795 0.720 1.00 69.31 159 THR A CA 1
ATOM 1200 C C . THR A 1 159 ? -2.853 6.523 1.291 1.00 69.31 159 THR A C 1
ATOM 1202 O O . THR A 1 159 ? -2.078 5.786 0.688 1.00 69.31 159 THR A O 1
ATOM 1205 N N . CYS A 1 160 ? -2.518 7.111 2.443 1.00 66.69 160 CYS A N 1
ATOM 1206 C CA . CYS A 1 160 ? -1.179 7.059 3.048 1.00 66.69 160 CYS A CA 1
ATOM 1207 C C . CYS A 1 160 ? -1.132 6.259 4.361 1.00 66.69 160 CYS A C 1
ATOM 1209 O O . CYS A 1 160 ? -0.239 6.468 5.182 1.00 66.69 160 CYS A O 1
ATOM 1211 N N . ILE A 1 161 ? -2.086 5.350 4.567 1.00 75.50 161 ILE A N 1
ATOM 1212 C CA . ILE A 1 161 ? -2.148 4.504 5.761 1.00 75.50 161 ILE A CA 1
ATOM 1213 C C . ILE A 1 161 ? -1.156 3.338 5.599 1.00 75.50 161 ILE A C 1
ATOM 1215 O O . ILE A 1 161 ? -1.223 2.621 4.594 1.00 75.50 161 ILE A O 1
ATOM 1219 N N . PRO A 1 162 ? -0.221 3.129 6.547 1.00 68.00 162 PRO A N 1
ATOM 1220 C CA . PRO A 1 162 ? 0.663 1.970 6.549 1.00 68.00 162 PRO A CA 1
ATOM 1221 C C . PRO A 1 162 ? -0.134 0.664 6.467 1.00 68.00 162 PRO A C 1
ATOM 1223 O O . PRO A 1 162 ? -1.035 0.437 7.265 1.00 68.00 162 PRO A O 1
ATOM 1226 N N . ALA A 1 163 ? 0.230 -0.219 5.535 1.00 66.25 163 ALA A N 1
ATOM 1227 C CA . ALA A 1 163 ? -0.417 -1.528 5.403 1.00 66.25 163 ALA A CA 1
ATOM 1228 C C . ALA A 1 163 ? -0.156 -2.444 6.615 1.00 66.25 163 ALA A C 1
ATOM 1230 O O . ALA A 1 163 ? -0.949 -3.331 6.903 1.00 66.25 163 ALA A O 1
ATOM 1231 N N . ARG A 1 164 ? 0.970 -2.241 7.311 1.00 67.56 164 ARG A N 1
ATOM 1232 C CA . ARG A 1 164 ? 1.350 -2.937 8.546 1.00 67.56 164 ARG A CA 1
ATOM 1233 C C . ARG A 1 164 ? 2.035 -1.978 9.501 1.00 67.56 164 ARG A C 1
ATOM 1235 O O . ARG A 1 164 ? 2.778 -1.093 9.075 1.00 67.56 164 ARG A O 1
ATOM 1242 N N . GLU A 1 165 ? 1.868 -2.249 10.780 1.00 74.88 165 GLU A N 1
ATOM 1243 C CA . GLU A 1 165 ? 2.600 -1.650 11.881 1.00 74.88 165 GLU A CA 1
ATOM 1244 C C . GLU A 1 165 ? 3.111 -2.770 12.786 1.00 74.88 165 GLU A C 1
ATOM 1246 O O . GLU A 1 165 ? 2.376 -3.702 13.099 1.00 74.88 165 GLU A O 1
ATOM 1251 N N . ALA A 1 166 ? 4.390 -2.706 13.152 1.00 69.81 166 ALA A N 1
ATOM 1252 C CA . ALA A 1 166 ? 4.991 -3.608 14.122 1.00 69.81 166 ALA A CA 1
ATOM 1253 C C . ALA A 1 166 ? 5.296 -2.806 15.386 1.00 69.81 166 ALA A C 1
ATOM 1255 O O . ALA A 1 166 ? 6.106 -1.876 15.351 1.00 69.81 166 ALA A O 1
ATOM 1256 N N . VAL A 1 167 ? 4.639 -3.159 16.485 1.00 64.56 167 VAL A N 1
ATOM 1257 C CA . VAL A 1 167 ? 4.852 -2.554 17.798 1.00 64.56 167 VAL A CA 1
ATOM 1258 C C . VAL A 1 167 ? 5.754 -3.481 18.597 1.00 64.56 167 VAL A C 1
ATOM 1260 O O . VAL A 1 167 ? 5.389 -4.623 18.864 1.00 64.56 167 VAL A O 1
ATOM 1263 N N . LEU A 1 168 ? 6.943 -2.987 18.942 1.00 62.91 168 LEU A N 1
ATOM 1264 C CA . LEU A 1 168 ? 7.876 -3.671 19.831 1.00 62.91 168 LEU A CA 1
ATOM 1265 C C . LEU A 1 168 ? 7.536 -3.301 21.273 1.00 62.91 168 LEU A C 1
ATOM 1267 O O . LEU A 1 168 ? 7.540 -2.120 21.629 1.00 62.91 168 LEU A O 1
ATOM 1271 N N . HIS A 1 169 ? 7.261 -4.305 22.091 1.00 59.41 169 HIS A N 1
ATOM 1272 C CA . HIS A 1 169 ? 6.978 -4.131 23.509 1.00 59.41 169 HIS A CA 1
ATOM 1273 C C . HIS A 1 169 ? 8.258 -4.229 24.336 1.00 59.41 169 HIS A C 1
ATOM 1275 O O . HIS A 1 169 ? 9.263 -4.806 23.916 1.00 59.41 169 HIS A O 1
ATOM 1281 N N . THR A 1 170 ? 8.235 -3.653 25.536 1.00 60.88 170 THR A N 1
ATOM 1282 C CA . THR A 1 170 ? 9.394 -3.630 26.445 1.00 60.88 170 THR A CA 1
ATOM 1283 C C . THR A 1 170 ? 9.787 -5.011 26.965 1.00 60.88 170 THR A C 1
ATOM 1285 O O . THR A 1 170 ? 10.917 -5.193 27.405 1.00 60.88 170 THR A O 1
ATOM 1288 N N . ASP A 1 171 ? 8.873 -5.978 26.909 1.00 59.03 171 ASP A N 1
ATOM 1289 C CA . ASP A 1 171 ? 9.117 -7.387 27.232 1.00 59.03 171 ASP A CA 1
ATOM 1290 C C . ASP A 1 171 ? 9.709 -8.185 26.051 1.00 59.03 171 ASP A C 1
ATOM 1292 O O . ASP A 1 171 ? 9.946 -9.385 26.166 1.00 59.03 171 ASP A O 1
ATOM 1296 N N . GLY A 1 172 ? 9.969 -7.522 24.917 1.00 48.78 172 GLY A N 1
ATOM 1297 C CA . GLY A 1 172 ? 10.523 -8.127 23.709 1.00 48.78 172 GLY A CA 1
ATOM 1298 C C . GLY A 1 172 ? 9.484 -8.755 22.778 1.00 48.78 172 GLY A C 1
ATOM 1299 O O . GLY A 1 172 ? 9.863 -9.275 21.727 1.00 48.78 172 GLY A O 1
ATOM 1300 N N . THR A 1 173 ? 8.191 -8.704 23.112 1.00 53.28 173 THR A N 1
ATOM 1301 C CA . THR A 1 173 ? 7.131 -9.190 22.220 1.00 53.28 173 THR A CA 1
ATOM 1302 C C . THR A 1 173 ? 6.869 -8.215 21.068 1.00 53.28 173 THR A C 1
ATOM 1304 O O . THR A 1 173 ? 7.184 -7.023 21.140 1.00 53.28 173 THR A O 1
ATOM 1307 N N . VAL A 1 174 ? 6.301 -8.724 19.969 1.00 52.75 174 VAL A N 1
ATOM 1308 C CA . VAL A 1 174 ? 5.950 -7.925 18.785 1.00 52.75 174 VAL A CA 1
ATOM 1309 C C . VAL A 1 174 ? 4.468 -8.090 18.480 1.00 52.75 174 VAL A C 1
ATOM 1311 O O . VAL A 1 174 ? 4.017 -9.202 18.213 1.00 52.75 174 VAL A O 1
ATOM 1314 N N . THR A 1 175 ? 3.721 -6.988 18.454 1.00 61.62 175 THR A N 1
ATOM 1315 C CA . THR A 1 175 ? 2.353 -6.966 17.915 1.00 61.62 175 THR A CA 1
ATOM 1316 C C . THR A 1 175 ? 2.381 -6.461 16.482 1.00 61.62 175 THR A C 1
ATOM 1318 O O . THR A 1 175 ? 2.966 -5.417 16.198 1.00 61.62 175 THR A O 1
ATOM 1321 N N . LEU A 1 176 ? 1.741 -7.199 15.576 1.00 63.06 176 LEU A N 1
ATOM 1322 C CA . LEU A 1 176 ? 1.500 -6.762 14.205 1.00 63.06 176 LEU A CA 1
ATOM 1323 C C . LEU A 1 176 ? 0.064 -6.246 14.093 1.00 63.06 176 LEU A C 1
ATOM 1325 O O . LEU A 1 176 ? -0.871 -6.963 14.431 1.00 63.06 176 LEU A O 1
ATOM 1329 N N . SER A 1 177 ? -0.094 -5.017 13.614 1.00 67.50 177 SER A N 1
ATOM 1330 C CA . SER A 1 177 ? -1.377 -4.330 13.453 1.00 67.50 177 SER A CA 1
ATOM 1331 C C . SER A 1 177 ? -1.524 -3.816 12.012 1.00 67.50 177 SER A C 1
ATOM 1333 O O . SER A 1 177 ? -0.527 -3.622 11.308 1.00 67.50 177 SER A O 1
ATOM 1335 N N . GLY A 1 178 ? -2.760 -3.609 11.553 1.00 64.88 178 GLY A N 1
ATOM 1336 C CA . GLY A 1 178 ? -3.091 -3.167 10.191 1.00 64.88 178 GLY A CA 1
ATOM 1337 C C . GLY A 1 178 ? -3.706 -4.249 9.299 1.00 64.88 178 GLY A C 1
ATOM 1338 O O . GLY A 1 178 ? -3.532 -5.449 9.518 1.00 64.88 178 GLY A O 1
ATOM 1339 N N . VAL A 1 179 ? -4.438 -3.813 8.267 1.00 54.84 179 VAL A N 1
ATOM 1340 C CA . VAL A 1 179 ? -5.014 -4.712 7.258 1.00 54.84 179 VAL A CA 1
ATOM 1341 C C . VAL A 1 179 ? -3.913 -5.100 6.292 1.00 54.84 179 VAL A C 1
ATOM 1343 O O . VAL A 1 179 ? -3.590 -4.399 5.332 1.00 54.84 179 VAL A O 1
ATOM 1346 N N . ALA A 1 180 ? -3.318 -6.244 6.573 1.00 44.16 180 ALA A N 1
ATOM 1347 C CA . ALA A 1 180 ? -2.241 -6.752 5.770 1.00 44.16 180 ALA A CA 1
ATOM 1348 C C . ALA A 1 180 ? -2.524 -8.162 5.320 1.00 44.16 180 ALA A C 1
ATOM 1350 O O . ALA A 1 180 ? -3.104 -8.932 6.079 1.00 44.16 180 ALA A O 1
ATOM 1351 N N . LEU A 1 181 ? -2.046 -8.495 4.118 1.00 38.59 181 LEU A N 1
ATOM 1352 C CA . LEU A 1 181 ? -2.066 -9.849 3.568 1.00 38.59 181 LEU A CA 1
ATOM 1353 C C . LEU A 1 181 ? -1.897 -10.876 4.687 1.00 38.59 181 LEU A C 1
ATOM 1355 O O . LEU A 1 181 ? -0.861 -10.861 5.351 1.00 38.59 181 LEU A O 1
ATOM 1359 N N . LEU A 1 182 ? -2.910 -11.710 4.928 1.00 34.34 182 LEU A N 1
ATOM 1360 C CA . LEU A 1 182 ? -2.823 -12.768 5.928 1.00 34.34 182 LEU A CA 1
ATOM 1361 C C . LEU A 1 182 ? -1.521 -13.549 5.699 1.00 34.34 182 LEU A C 1
ATOM 1363 O O . LEU A 1 182 ? -1.183 -13.938 4.574 1.00 34.34 182 LEU A O 1
ATOM 1367 N N . SER A 1 183 ? -0.753 -13.703 6.776 1.00 34.91 183 SER A N 1
ATOM 1368 C CA . SER A 1 183 ? 0.416 -14.577 6.856 1.00 34.91 183 SER A CA 1
ATOM 1369 C C . SER A 1 183 ? 0.041 -15.946 6.290 1.00 34.91 183 SER A C 1
ATOM 1371 O O . SER A 1 183 ? -0.832 -16.631 6.810 1.00 34.91 183 SER A O 1
ATOM 1373 N N . GLY A 1 184 ? 0.659 -16.269 5.158 1.00 31.20 184 GLY A N 1
ATOM 1374 C CA . GLY A 1 184 ? 0.214 -17.277 4.194 1.00 31.20 184 GLY A CA 1
ATOM 1375 C C . GLY A 1 184 ? 0.493 -16.840 2.749 1.00 31.20 184 GLY A C 1
ATOM 1376 O O . GLY A 1 184 ? 0.636 -17.678 1.860 1.00 31.20 184 GLY A O 1
ATOM 1377 N N . ILE A 1 185 ? 0.655 -15.528 2.518 1.00 38.25 185 ILE A N 1
ATOM 1378 C CA . ILE A 1 185 ? 0.884 -14.942 1.187 1.00 38.25 185 ILE A CA 1
ATOM 1379 C C . ILE A 1 185 ? 2.348 -14.526 0.924 1.00 38.25 185 ILE A C 1
ATOM 1381 O O . ILE A 1 185 ? 2.659 -14.125 -0.187 1.00 38.25 185 ILE A O 1
ATOM 1385 N N . GLU A 1 186 ? 3.311 -14.742 1.828 1.00 33.78 186 GLU A N 1
ATOM 1386 C CA . GLU A 1 186 ? 4.729 -14.702 1.388 1.00 33.78 186 GLU A CA 1
ATOM 1387 C C . GLU A 1 186 ? 5.045 -15.807 0.360 1.00 33.78 186 GLU A C 1
ATOM 1389 O O . GLU A 1 186 ? 5.980 -15.684 -0.430 1.00 33.78 186 GLU A O 1
ATOM 1394 N N . LEU A 1 187 ? 4.201 -16.842 0.289 1.00 31.28 187 LEU A N 1
ATOM 1395 C CA . LEU A 1 187 ? 4.210 -17.821 -0.794 1.00 31.28 187 LEU A CA 1
ATOM 1396 C C . LEU A 1 187 ? 3.265 -17.451 -1.952 1.00 31.28 187 LEU A C 1
ATOM 1398 O O . LEU A 1 187 ? 3.612 -17.720 -3.095 1.00 31.28 187 LEU A O 1
ATOM 1402 N N . ARG A 1 188 ? 2.112 -16.800 -1.714 1.00 31.62 188 ARG A N 1
ATOM 1403 C CA . ARG A 1 188 ? 1.057 -16.653 -2.742 1.00 31.62 188 ARG A CA 1
ATOM 1404 C C . ARG A 1 188 ? 1.121 -15.409 -3.643 1.00 31.62 188 ARG A C 1
ATOM 1406 O O . ARG A 1 188 ? 0.738 -15.532 -4.800 1.00 31.62 188 ARG A O 1
ATOM 1413 N N . THR A 1 189 ? 1.662 -14.253 -3.235 1.00 38.06 189 THR A N 1
ATOM 1414 C CA . THR A 1 189 ? 1.814 -13.108 -4.175 1.00 38.06 189 THR A CA 1
ATOM 1415 C C . THR A 1 189 ? 2.867 -13.383 -5.241 1.00 38.06 189 THR A C 1
ATOM 1417 O O . THR A 1 189 ? 2.807 -12.810 -6.325 1.00 38.06 189 THR A O 1
ATOM 1420 N N . ARG A 1 190 ? 3.789 -14.307 -4.961 1.00 41.59 190 ARG A N 1
ATOM 1421 C CA . ARG A 1 190 ? 4.683 -14.893 -5.960 1.00 41.59 190 ARG A CA 1
ATOM 1422 C C . ARG A 1 190 ? 3.979 -15.882 -6.898 1.00 41.59 190 ARG A C 1
ATOM 1424 O O . ARG A 1 190 ? 4.467 -16.074 -8.004 1.00 41.59 190 ARG A O 1
ATOM 1431 N N . MET A 1 191 ? 2.882 -16.514 -6.463 1.00 41.19 191 MET A N 1
ATOM 1432 C CA . MET A 1 191 ? 2.222 -17.623 -7.174 1.00 41.19 191 MET A CA 1
ATOM 1433 C C . MET A 1 191 ? 1.133 -17.193 -8.168 1.00 41.19 191 MET A C 1
ATOM 1435 O O . MET A 1 191 ? 0.899 -17.942 -9.108 1.00 41.19 191 MET A O 1
ATOM 1439 N N . ASP A 1 192 ? 0.515 -16.013 -8.016 1.00 56.94 192 ASP A N 1
ATOM 1440 C CA . ASP A 1 192 ? -0.537 -15.536 -8.945 1.00 56.94 192 ASP A CA 1
ATOM 1441 C C . ASP A 1 192 ? -0.015 -14.609 -10.057 1.00 56.94 192 ASP A C 1
ATOM 1443 O O . ASP A 1 192 ? -0.757 -14.227 -10.964 1.00 56.94 192 ASP A O 1
ATOM 1447 N N . LYS A 1 193 ? 1.264 -14.216 -10.012 1.00 78.31 193 LYS A N 1
ATOM 1448 C CA . LYS A 1 193 ? 1.888 -13.494 -11.127 1.00 78.31 193 LYS A CA 1
ATOM 1449 C C . LYS A 1 193 ? 2.191 -14.474 -12.243 1.00 78.31 193 LYS A C 1
ATOM 1451 O O . LYS A 1 193 ? 2.709 -15.560 -11.993 1.00 78.31 193 LYS A O 1
ATOM 1456 N N . ARG A 1 194 ? 1.955 -14.051 -13.489 1.00 87.75 194 ARG A N 1
ATOM 1457 C CA . ARG A 1 194 ? 2.311 -14.853 -14.671 1.00 87.75 194 ARG A CA 1
ATOM 1458 C C . ARG A 1 194 ? 3.768 -15.324 -14.626 1.00 87.75 194 ARG A C 1
ATOM 1460 O O . ARG A 1 194 ? 4.067 -16.429 -15.071 1.00 87.75 194 ARG A O 1
ATOM 1467 N N . TYR A 1 195 ? 4.662 -14.491 -14.094 1.00 92.00 195 TYR A N 1
ATOM 1468 C CA . TYR A 1 195 ? 6.069 -14.811 -13.919 1.00 92.00 195 TYR A CA 1
ATOM 1469 C C . TYR A 1 195 ? 6.530 -14.551 -12.486 1.00 92.00 195 TYR A C 1
ATOM 1471 O O . TYR A 1 195 ? 6.375 -13.456 -11.947 1.00 92.00 195 TYR A O 1
ATOM 1479 N N . ASP A 1 196 ? 7.222 -15.533 -11.909 1.00 89.69 196 ASP A N 1
ATOM 1480 C CA . ASP A 1 196 ? 7.952 -15.404 -10.644 1.00 89.69 196 ASP A CA 1
ATOM 1481 C C . ASP A 1 196 ? 9.254 -14.604 -10.861 1.00 89.69 196 ASP A C 1
ATOM 1483 O O . ASP A 1 196 ? 10.368 -15.148 -10.879 1.00 89.69 196 ASP A O 1
ATOM 1487 N N . LYS A 1 197 ? 9.091 -13.302 -11.122 1.00 94.25 197 LYS A N 1
ATOM 1488 C CA . LYS A 1 197 ? 10.150 -12.304 -11.316 1.00 94.25 197 LYS A CA 1
ATOM 1489 C C . LYS A 1 197 ? 9.745 -10.973 -10.674 1.00 94.25 197 LYS A C 1
ATOM 1491 O O . LYS A 1 197 ? 8.574 -10.596 -10.702 1.00 94.25 197 LYS A O 1
ATOM 1496 N N . LEU A 1 198 ? 10.740 -10.247 -10.165 1.00 95.62 198 LEU A N 1
ATOM 1497 C CA . LEU A 1 198 ? 10.606 -8.839 -9.787 1.00 95.62 198 LEU A CA 1
ATOM 1498 C C . LEU A 1 198 ? 10.986 -7.976 -10.993 1.00 95.62 198 LEU A C 1
ATOM 1500 O O . LEU A 1 198 ? 12.116 -8.070 -11.475 1.00 95.62 198 LEU A O 1
ATOM 1504 N N . LEU A 1 199 ? 10.078 -7.114 -11.437 1.00 97.69 199 LEU A N 1
ATOM 1505 C CA . LEU A 1 199 ? 10.331 -6.077 -12.431 1.00 97.69 199 LEU A CA 1
ATOM 1506 C C . LEU A 1 199 ? 10.486 -4.727 -11.728 1.00 97.69 199 LEU A C 1
ATOM 1508 O O . LEU A 1 199 ? 9.566 -4.249 -11.072 1.00 97.69 199 LEU A O 1
ATOM 1512 N N . VAL A 1 200 ? 11.651 -4.107 -11.866 1.00 97.44 200 VAL A N 1
ATOM 1513 C CA . VAL A 1 200 ? 11.958 -2.784 -11.322 1.00 97.44 200 VAL A CA 1
ATOM 1514 C C . VAL A 1 200 ? 11.973 -1.779 -12.463 1.00 97.44 200 VAL A C 1
ATOM 1516 O O . VAL A 1 200 ? 12.736 -1.947 -13.412 1.00 97.44 200 VAL A O 1
ATOM 1519 N N . LEU A 1 201 ? 11.143 -0.745 -12.372 1.00 97.81 201 LEU A N 1
ATOM 1520 C CA . LEU A 1 201 ? 11.021 0.300 -13.388 1.00 97.81 201 LEU A CA 1
ATOM 1521 C C . LEU A 1 201 ? 11.619 1.616 -12.880 1.00 97.81 201 LEU A C 1
ATOM 1523 O O . LEU A 1 201 ? 11.322 2.045 -11.760 1.00 97.81 201 LEU A O 1
ATOM 1527 N N . ASP A 1 202 ? 12.442 2.264 -13.702 1.00 97.19 202 ASP A N 1
ATOM 1528 C CA . ASP A 1 202 ? 12.739 3.690 -13.547 1.00 97.19 202 ASP A CA 1
ATOM 1529 C C . ASP A 1 202 ? 11.554 4.560 -13.996 1.00 97.19 202 ASP A C 1
ATOM 1531 O O . ASP A 1 202 ? 10.667 4.081 -14.699 1.00 97.19 202 ASP A O 1
ATOM 1535 N N . ILE A 1 203 ? 11.526 5.835 -13.593 1.00 96.50 203 ILE A N 1
ATOM 1536 C CA . ILE A 1 203 ? 10.465 6.785 -13.974 1.00 96.50 203 ILE A CA 1
ATOM 1537 C C . ILE A 1 203 ? 10.929 7.678 -15.127 1.00 96.50 203 ILE A C 1
ATOM 1539 O O . ILE A 1 203 ? 10.491 7.503 -16.265 1.00 96.50 203 ILE A O 1
ATOM 1543 N N . ASP A 1 204 ? 11.785 8.653 -14.826 1.00 95.25 204 ASP A N 1
ATOM 1544 C CA . ASP A 1 204 ? 12.183 9.712 -15.751 1.00 95.25 204 ASP A CA 1
ATOM 1545 C C . ASP A 1 204 ? 13.073 9.149 -16.860 1.00 95.25 204 ASP A C 1
ATOM 1547 O O . ASP A 1 204 ? 13.992 8.386 -16.590 1.00 95.25 204 ASP A O 1
ATOM 1551 N N . GLY A 1 205 ? 12.765 9.467 -18.119 1.00 95.00 205 GLY A N 1
ATOM 1552 C CA . GLY A 1 205 ? 13.459 8.898 -19.280 1.00 95.00 205 GLY A CA 1
ATOM 1553 C C . GLY A 1 205 ? 13.021 7.470 -19.632 1.00 95.00 205 GLY A C 1
ATOM 1554 O O . GLY A 1 205 ? 13.264 7.016 -20.749 1.00 95.00 205 GLY A O 1
ATOM 1555 N N . THR A 1 206 ? 12.298 6.781 -18.742 1.00 97.75 206 THR A N 1
ATOM 1556 C CA . THR A 1 206 ? 11.801 5.414 -18.964 1.00 97.75 206 THR A CA 1
ATOM 1557 C C . THR A 1 206 ? 10.295 5.383 -19.227 1.00 97.75 206 THR A C 1
ATOM 1559 O O . THR A 1 206 ? 9.888 5.020 -20.330 1.00 97.75 206 THR A O 1
ATOM 1562 N N . LEU A 1 207 ? 9.473 5.779 -18.250 1.00 97.88 207 LEU A N 1
ATOM 1563 C CA . LEU A 1 207 ? 8.002 5.765 -18.315 1.00 97.88 207 LEU A CA 1
ATOM 1564 C C . LEU A 1 207 ? 7.414 7.097 -18.793 1.00 97.88 207 LEU A C 1
ATOM 1566 O O . LEU A 1 207 ? 6.306 7.139 -19.328 1.00 97.88 207 LEU A O 1
ATOM 1570 N N . LEU A 1 208 ? 8.133 8.194 -18.568 1.00 98.00 208 LEU A N 1
ATOM 1571 C CA . LEU A 1 208 ? 7.695 9.544 -18.902 1.00 98.00 208 LEU A CA 1
ATOM 1572 C C . LEU A 1 208 ? 8.881 10.483 -19.111 1.00 98.00 208 LEU A C 1
ATOM 1574 O O . LEU A 1 208 ? 10.029 10.138 -18.830 1.00 98.00 208 LEU A O 1
ATOM 1578 N N . HIS A 1 209 ? 8.580 11.683 -19.589 1.00 98.00 209 HIS A N 1
ATOM 1579 C CA . HIS A 1 209 ? 9.502 12.803 -19.645 1.00 98.00 209 HIS A CA 1
ATOM 1580 C C . HIS A 1 209 ? 8.930 13.970 -18.838 1.00 98.00 209 HIS A C 1
ATOM 1582 O O . HIS A 1 209 ? 7.786 14.364 -19.051 1.00 98.00 209 HIS A O 1
ATOM 1588 N N . ALA A 1 210 ? 9.716 14.520 -17.917 1.00 96.00 210 ALA A N 1
ATOM 1589 C CA . ALA A 1 210 ? 9.362 15.705 -17.147 1.00 96.00 210 ALA A CA 1
ATOM 1590 C C . ALA A 1 210 ? 10.316 16.851 -17.497 1.00 96.00 210 ALA A C 1
ATOM 1592 O O . ALA A 1 210 ? 11.530 16.654 -17.540 1.00 96.00 210 ALA A O 1
ATOM 1593 N N . SER A 1 211 ? 9.762 18.038 -17.741 1.00 95.25 211 SER A N 1
ATOM 1594 C CA . SER A 1 211 ? 10.517 19.229 -18.141 1.00 95.25 211 SER A CA 1
ATOM 1595 C C . SER A 1 211 ? 10.016 20.467 -17.402 1.00 95.25 211 SER A C 1
ATOM 1597 O O . SER A 1 211 ? 8.822 20.601 -17.152 1.00 95.25 211 SER A O 1
ATOM 1599 N N . GLU A 1 212 ? 10.913 21.389 -17.053 1.00 95.31 212 GLU A N 1
ATOM 1600 C CA . GLU A 1 212 ? 10.549 22.698 -16.477 1.00 95.31 212 GLU A CA 1
ATOM 1601 C C . GLU A 1 212 ? 10.055 23.680 -17.550 1.00 95.31 212 GLU A C 1
ATOM 1603 O O . GLU A 1 212 ? 9.362 24.648 -17.244 1.00 95.31 212 GLU A O 1
ATOM 1608 N N . VAL A 1 213 ? 10.371 23.401 -18.819 1.00 95.62 213 VAL A N 1
ATOM 1609 C CA . VAL A 1 213 ? 9.917 24.155 -19.992 1.00 95.62 213 VAL A CA 1
ATOM 1610 C C . VAL A 1 213 ? 8.943 23.281 -20.787 1.00 95.62 213 VAL A C 1
ATOM 1612 O O . VAL A 1 213 ? 9.267 22.117 -21.045 1.00 95.62 213 VAL A O 1
ATOM 1615 N N . PRO A 1 214 ? 7.760 23.785 -21.175 1.00 96.50 214 PRO A N 1
ATOM 1616 C CA . PRO A 1 214 ? 6.820 22.998 -21.961 1.00 96.50 214 PRO A CA 1
ATOM 1617 C C . PRO A 1 214 ? 7.411 22.652 -23.336 1.00 96.50 214 PRO A C 1
ATOM 1619 O O . PRO A 1 214 ? 8.128 23.446 -23.943 1.00 96.50 214 PRO A O 1
ATOM 1622 N N . LEU A 1 215 ? 7.107 21.449 -23.814 1.00 95.69 215 LEU A N 1
ATOM 1623 C CA . LEU A 1 215 ? 7.341 21.029 -25.194 1.00 95.69 215 LEU A CA 1
ATOM 1624 C C . LEU A 1 215 ? 6.307 21.665 -26.133 1.00 95.69 215 LEU A C 1
ATOM 1626 O O . LEU A 1 215 ? 5.315 22.235 -25.682 1.00 95.69 215 LEU A O 1
ATOM 1630 N N . ASP A 1 216 ? 6.498 21.480 -27.439 1.00 95.19 216 ASP A N 1
ATOM 1631 C CA . ASP A 1 216 ? 5.558 21.886 -28.496 1.00 95.19 216 ASP A CA 1
ATOM 1632 C C . ASP A 1 216 ? 4.313 20.969 -28.567 1.00 95.19 216 ASP A C 1
ATOM 1634 O O . ASP A 1 216 ? 3.926 20.461 -29.616 1.00 95.19 216 ASP A O 1
ATOM 1638 N N . ARG A 1 217 ? 3.751 20.647 -27.395 1.00 94.69 217 ARG A N 1
ATOM 1639 C CA . ARG A 1 217 ? 2.471 19.962 -27.188 1.00 94.69 217 ARG A CA 1
ATOM 1640 C C . ARG A 1 217 ? 2.022 20.109 -25.738 1.00 94.69 217 ARG A C 1
ATOM 1642 O O . ARG A 1 217 ? 2.840 20.292 -24.831 1.00 94.69 217 ARG A O 1
ATOM 1649 N N . GLU A 1 218 ? 0.723 19.941 -25.520 1.00 96.00 218 GLU A N 1
ATOM 1650 C CA . GLU A 1 218 ? 0.144 19.958 -24.178 1.00 96.00 218 GLU A CA 1
ATOM 1651 C C . GLU A 1 218 ? 0.734 18.842 -23.293 1.00 96.00 218 GLU A C 1
ATOM 1653 O O . GLU A 1 218 ? 0.916 17.707 -23.758 1.00 96.00 218 GLU A O 1
ATOM 1658 N N . PRO A 1 219 ? 1.061 19.144 -22.023 1.00 97.00 219 PRO A N 1
ATOM 1659 C CA . PRO A 1 219 ? 1.458 18.137 -21.048 1.00 97.00 219 PRO A CA 1
ATOM 1660 C C . PRO A 1 219 ? 0.271 17.247 -20.666 1.00 97.00 219 PRO A C 1
ATOM 1662 O O . PRO A 1 219 ? -0.866 17.704 -20.570 1.00 97.00 219 PRO A O 1
ATOM 1665 N N . ASP A 1 220 ? 0.542 15.988 -20.332 1.00 96.69 220 ASP A N 1
ATOM 1666 C CA . ASP A 1 220 ? -0.481 15.079 -19.811 1.00 96.69 220 ASP A CA 1
ATOM 1667 C C . ASP A 1 220 ? -0.938 15.491 -18.402 1.00 96.69 220 ASP A C 1
ATOM 1669 O O . ASP A 1 220 ? -2.106 15.350 -18.040 1.00 96.69 220 ASP A O 1
ATOM 1673 N N . PHE A 1 221 ? -0.008 15.981 -17.577 1.00 94.69 221 PHE A N 1
ATOM 1674 C CA . PHE A 1 221 ? -0.287 16.571 -16.266 1.00 94.69 221 PHE A CA 1
ATOM 1675 C C . PHE A 1 221 ? 0.914 17.381 -15.753 1.00 94.69 221 PHE A C 1
ATOM 1677 O O . PHE A 1 221 ? 1.982 17.413 -16.362 1.00 94.69 221 PHE A O 1
ATOM 1684 N N . ARG A 1 222 ? 0.748 18.046 -14.603 1.00 90.69 222 ARG A N 1
ATOM 1685 C CA . ARG A 1 222 ? 1.813 18.805 -13.928 1.00 90.69 222 ARG A CA 1
ATOM 1686 C C . ARG A 1 222 ? 2.122 18.235 -12.549 1.00 90.69 222 ARG A C 1
ATOM 1688 O O . ARG A 1 222 ? 1.213 17.813 -11.832 1.00 90.69 222 ARG A O 1
ATOM 1695 N N . VAL A 1 223 ? 3.398 18.270 -12.170 1.00 82.44 223 VAL A N 1
ATOM 1696 C CA . VAL A 1 223 ? 3.879 17.928 -10.822 1.00 82.44 223 VAL A CA 1
ATOM 1697 C C . VAL A 1 223 ? 4.843 19.019 -10.367 1.00 82.44 223 VAL A C 1
ATOM 1699 O O . VAL A 1 223 ? 5.975 19.101 -10.838 1.00 82.44 223 VAL A O 1
ATOM 1702 N N . GLY A 1 224 ? 4.389 19.882 -9.455 1.00 85.62 224 GLY A N 1
ATOM 1703 C CA . GLY A 1 224 ? 5.152 21.066 -9.060 1.00 85.62 224 GLY A CA 1
ATOM 1704 C C . GLY A 1 224 ? 5.434 21.972 -10.263 1.00 85.62 224 GLY A C 1
ATOM 1705 O O . GLY A 1 224 ? 4.508 22.380 -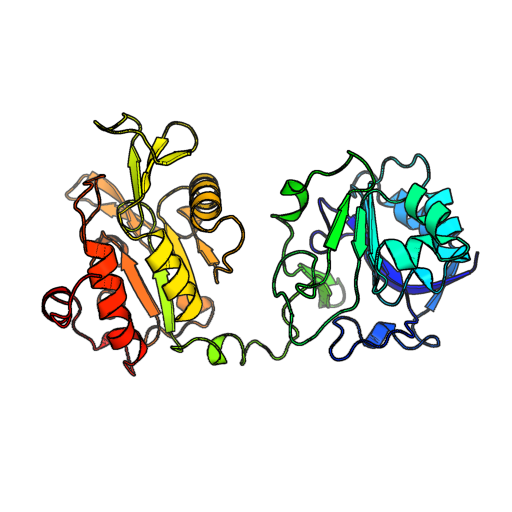10.964 1.00 85.62 224 GLY A O 1
ATOM 1706 N N . LEU A 1 225 ? 6.713 22.262 -10.507 1.00 90.31 225 LEU A N 1
ATOM 1707 C CA . LEU A 1 225 ? 7.162 23.082 -11.638 1.00 90.31 225 LEU A CA 1
ATOM 1708 C C . LEU A 1 225 ? 7.256 22.304 -12.961 1.00 90.31 225 LEU A C 1
ATOM 1710 O O . LEU A 1 225 ? 7.380 22.924 -14.012 1.00 90.31 225 LEU A O 1
ATOM 1714 N N . TYR A 1 226 ? 7.160 20.973 -12.928 1.00 92.19 226 TYR A N 1
ATOM 1715 C CA . TYR A 1 226 ? 7.383 20.133 -14.100 1.00 92.19 226 TYR A CA 1
ATOM 1716 C C . TYR A 1 226 ? 6.108 19.918 -14.924 1.00 92.19 226 TYR A C 1
ATOM 1718 O O . TYR A 1 226 ? 5.053 19.542 -14.397 1.00 92.19 226 TYR A O 1
ATOM 1726 N N . TYR A 1 227 ? 6.242 20.106 -16.233 1.00 96.44 227 TYR A N 1
ATOM 1727 C CA . TYR A 1 227 ? 5.339 19.643 -17.281 1.00 96.44 227 TYR A CA 1
ATOM 1728 C C . TYR A 1 227 ? 5.670 18.180 -17.584 1.00 96.44 227 TYR A C 1
ATOM 1730 O O . TYR A 1 227 ? 6.808 17.863 -17.936 1.00 96.44 227 TYR A O 1
ATOM 1738 N N . VAL A 1 228 ? 4.703 17.282 -17.392 1.00 97.06 228 VAL A N 1
ATOM 1739 C CA . VAL A 1 228 ? 4.914 15.836 -17.507 1.00 97.06 228 VAL A CA 1
ATOM 1740 C C . VAL A 1 228 ? 4.257 15.310 -18.774 1.00 97.06 228 VAL A C 1
ATOM 1742 O O . VAL A 1 228 ? 3.066 15.509 -19.002 1.00 97.06 228 VAL A O 1
ATOM 1745 N N . TYR A 1 229 ? 5.051 14.595 -19.561 1.00 98.31 229 TYR A N 1
ATOM 1746 C CA . TYR A 1 229 ? 4.678 13.965 -20.816 1.00 98.31 229 TYR A CA 1
ATOM 1747 C C . TYR A 1 229 ? 4.795 12.456 -20.657 1.00 98.31 229 TYR A C 1
ATOM 1749 O O . TYR A 1 229 ? 5.889 11.916 -20.471 1.00 98.31 229 TYR A O 1
ATOM 1757 N N . LYS A 1 230 ? 3.674 11.753 -20.732 1.00 98.19 230 LYS A N 1
ATOM 1758 C CA . LYS A 1 230 ? 3.628 10.295 -20.699 1.00 98.19 230 LYS A CA 1
ATOM 1759 C C . LYS A 1 230 ? 4.349 9.744 -21.920 1.00 98.19 230 LYS A C 1
ATOM 1761 O O . LYS A 1 230 ? 4.285 10.313 -23.017 1.00 98.19 230 LYS A O 1
ATOM 1766 N N . ARG A 1 231 ? 5.065 8.638 -21.734 1.00 98.44 231 ARG A N 1
ATOM 1767 C CA . ARG A 1 231 ? 5.595 7.885 -22.866 1.00 98.44 231 ARG A CA 1
ATOM 1768 C C . ARG A 1 231 ? 4.454 7.106 -23.524 1.00 98.44 231 ARG A C 1
ATOM 1770 O O . ARG A 1 231 ? 3.668 6.494 -22.792 1.00 98.44 231 ARG A O 1
ATOM 1777 N N . PRO A 1 232 ? 4.328 7.117 -24.861 1.00 98.25 232 PRO A N 1
ATOM 1778 C CA . PRO A 1 232 ? 3.298 6.345 -25.542 1.00 98.25 232 PRO A CA 1
ATOM 1779 C C . PRO A 1 232 ? 3.295 4.880 -25.078 1.00 98.25 232 PRO A C 1
ATOM 1781 O O . PRO A 1 232 ? 4.340 4.233 -25.000 1.00 98.25 232 PRO A O 1
ATOM 1784 N N . GLY A 1 233 ? 2.115 4.376 -24.708 1.00 96.88 233 GLY A N 1
ATOM 1785 C CA . GLY A 1 233 ? 1.930 3.011 -24.202 1.00 96.88 233 GLY A CA 1
ATOM 1786 C C . GLY A 1 233 ? 2.198 2.801 -22.704 1.00 96.88 233 GLY A C 1
ATOM 1787 O O . GLY A 1 233 ? 2.069 1.671 -22.240 1.00 96.88 233 GLY A O 1
ATOM 1788 N N . VAL A 1 234 ? 2.537 3.840 -21.925 1.00 97.44 234 VAL A N 1
ATOM 1789 C CA . VAL A 1 234 ? 2.877 3.685 -20.493 1.00 97.44 234 VAL A CA 1
ATOM 1790 C C . VAL A 1 234 ? 1.750 3.086 -19.647 1.00 97.44 234 VAL A C 1
ATOM 1792 O O . VAL A 1 234 ? 2.023 2.233 -18.806 1.00 97.44 234 VAL A O 1
ATOM 1795 N N . ASP A 1 235 ? 0.494 3.479 -19.872 1.00 93.38 235 ASP A N 1
ATOM 1796 C CA . ASP A 1 235 ? -0.636 2.964 -19.083 1.00 93.38 235 ASP A CA 1
ATOM 1797 C C . ASP A 1 235 ? -0.832 1.468 -19.315 1.00 93.38 235 ASP A C 1
ATOM 1799 O O . ASP A 1 235 ? -0.970 0.688 -18.371 1.00 93.38 235 ASP A O 1
ATOM 1803 N N . GLU A 1 236 ? -0.785 1.067 -20.585 1.00 93.19 236 GLU A N 1
ATOM 1804 C CA . GLU A 1 236 ? -0.960 -0.318 -20.998 1.00 93.19 236 GLU A CA 1
ATOM 1805 C C . GLU A 1 236 ? 0.209 -1.187 -20.523 1.00 93.19 236 GLU A C 1
ATOM 1807 O O . GLU A 1 236 ? -0.011 -2.265 -19.966 1.00 93.19 236 GLU A O 1
ATOM 1812 N N . LEU A 1 237 ? 1.444 -0.680 -20.623 1.00 95.88 237 LEU A N 1
ATOM 1813 C CA . LEU A 1 237 ? 2.620 -1.339 -20.061 1.00 95.88 237 LEU A CA 1
ATOM 1814 C C . LEU A 1 237 ? 2.457 -1.557 -18.558 1.00 95.88 237 LEU A C 1
ATOM 1816 O O . LEU A 1 237 ? 2.686 -2.669 -18.089 1.00 95.88 237 LEU A O 1
ATOM 1820 N N . LEU A 1 238 ? 2.083 -0.529 -17.790 1.00 94.00 238 LEU A N 1
ATOM 1821 C CA . LEU A 1 238 ? 1.956 -0.644 -16.335 1.00 94.00 238 LEU A CA 1
ATOM 1822 C C . LEU A 1 238 ? 0.856 -1.633 -15.948 1.00 94.00 238 LEU A C 1
ATOM 1824 O O . LEU A 1 238 ? 1.074 -2.460 -15.061 1.00 94.00 238 LEU A O 1
ATOM 1828 N N . ARG A 1 239 ? -0.287 -1.598 -16.643 1.00 89.38 239 ARG A N 1
ATOM 1829 C CA . ARG A 1 239 ? -1.387 -2.549 -16.456 1.00 89.38 239 ARG A CA 1
ATOM 1830 C C . ARG A 1 239 ? -0.919 -3.991 -16.681 1.00 89.38 239 ARG A C 1
ATOM 1832 O O . ARG A 1 239 ? -1.103 -4.827 -15.798 1.00 89.38 239 ARG A O 1
ATOM 1839 N N . GLN A 1 240 ? -0.261 -4.267 -17.809 1.00 90.50 240 GLN A N 1
ATOM 1840 C CA . GLN A 1 240 ? 0.266 -5.599 -18.127 1.00 90.50 240 GLN A CA 1
ATOM 1841 C C . GLN A 1 240 ? 1.375 -6.030 -17.161 1.00 90.50 240 GLN A C 1
ATOM 1843 O O . GLN A 1 240 ? 1.372 -7.155 -16.668 1.00 90.50 240 GLN A O 1
ATOM 1848 N N . CYS A 1 241 ? 2.314 -5.140 -16.832 1.00 94.06 241 CYS A N 1
ATOM 1849 C CA . CYS A 1 241 ? 3.403 -5.450 -15.908 1.00 94.06 241 CYS A CA 1
ATOM 1850 C C . CYS A 1 241 ? 2.882 -5.825 -14.520 1.00 94.06 241 CYS A C 1
ATOM 1852 O O . CYS A 1 241 ? 3.380 -6.776 -13.925 1.00 94.06 241 CYS A O 1
ATOM 1854 N N . LEU A 1 242 ? 1.879 -5.101 -14.015 1.00 89.00 242 LEU A N 1
ATOM 1855 C CA . LEU A 1 242 ? 1.255 -5.390 -12.724 1.00 89.00 242 LEU A CA 1
ATOM 1856 C C . LEU A 1 242 ? 0.507 -6.725 -12.719 1.00 89.00 242 LEU A C 1
ATOM 1858 O O . LEU A 1 242 ? 0.391 -7.338 -11.662 1.00 89.00 242 LEU A O 1
ATOM 1862 N N . GLU A 1 243 ? 0.015 -7.191 -13.863 1.00 86.38 243 GLU A N 1
ATOM 1863 C CA . GLU A 1 243 ? -0.571 -8.525 -14.014 1.00 86.38 243 GLU A CA 1
ATOM 1864 C C . GLU A 1 243 ? 0.521 -9.608 -14.075 1.00 86.38 243 GLU A C 1
ATOM 1866 O O . GLU A 1 243 ? 0.425 -10.657 -13.437 1.00 86.38 243 GLU A O 1
ATOM 1871 N N . TRP A 1 244 ? 1.602 -9.344 -14.810 1.00 92.12 244 TRP A N 1
ATOM 1872 C CA . TRP A 1 244 ? 2.607 -10.355 -15.128 1.00 92.12 244 TRP A CA 1
ATOM 1873 C C . TRP A 1 244 ? 3.692 -10.539 -14.073 1.00 92.12 244 TRP A C 1
ATOM 1875 O O . TRP A 1 244 ? 4.234 -11.638 -13.964 1.00 92.12 244 TRP A O 1
ATOM 1885 N N . PHE A 1 245 ? 4.025 -9.491 -13.324 1.00 93.38 245 PHE A N 1
ATOM 1886 C CA . PHE A 1 245 ? 5.191 -9.440 -12.448 1.00 93.38 245 PHE A CA 1
ATOM 1887 C C . PHE A 1 245 ? 4.849 -8.882 -11.069 1.00 93.38 245 PHE A C 1
ATOM 1889 O O . PHE A 1 245 ? 3.865 -8.165 -10.868 1.00 93.38 245 PHE A O 1
ATOM 1896 N N . GLU A 1 246 ? 5.722 -9.155 -10.105 1.00 91.31 246 GLU A N 1
ATOM 1897 C CA . GLU A 1 246 ? 5.860 -8.276 -8.951 1.00 91.31 246 GLU A CA 1
ATOM 1898 C C . GLU A 1 246 ? 6.577 -6.999 -9.423 1.00 91.31 246 GLU A C 1
ATOM 1900 O O . GLU A 1 246 ? 7.667 -7.087 -9.988 1.00 91.31 246 GLU A O 1
ATOM 1905 N N . VAL A 1 247 ? 5.969 -5.820 -9.247 1.00 93.56 247 VAL A N 1
ATOM 1906 C CA . VAL A 1 247 ? 6.495 -4.560 -9.806 1.00 93.56 247 VAL A CA 1
ATOM 1907 C C . VAL A 1 247 ? 6.981 -3.635 -8.700 1.00 93.56 247 VAL A C 1
ATOM 1909 O O . VAL A 1 247 ? 6.210 -3.253 -7.823 1.00 93.56 247 VAL A O 1
ATOM 1912 N N . GLY A 1 248 ? 8.248 -3.237 -8.759 1.00 95.12 248 GLY A N 1
ATOM 1913 C CA . GLY A 1 248 ? 8.822 -2.163 -7.951 1.00 95.12 248 GLY A CA 1
ATOM 1914 C C . GLY A 1 248 ? 9.172 -0.952 -8.813 1.00 95.12 248 GLY A C 1
ATOM 1915 O O . GLY A 1 248 ? 9.485 -1.085 -9.993 1.00 95.12 248 GLY A O 1
ATOM 1916 N N . VAL A 1 249 ? 9.157 0.237 -8.222 1.00 95.62 249 VAL A N 1
ATOM 1917 C CA . VAL A 1 249 ? 9.653 1.459 -8.868 1.00 95.62 249 VAL A CA 1
ATOM 1918 C C . VAL A 1 249 ? 10.883 1.943 -8.123 1.00 95.62 249 VAL A C 1
ATOM 1920 O O . VAL A 1 249 ? 10.880 2.004 -6.892 1.00 95.62 249 VAL A O 1
ATOM 1923 N N . TRP A 1 250 ? 11.936 2.289 -8.860 1.00 95.38 250 TRP A N 1
ATOM 1924 C CA . TRP A 1 250 ? 13.155 2.852 -8.292 1.00 95.38 250 TRP A CA 1
ATOM 1925 C C . TRP A 1 250 ? 13.622 4.020 -9.151 1.00 95.38 250 TRP A C 1
ATOM 1927 O O . TRP A 1 250 ? 14.099 3.792 -10.252 1.00 95.38 250 TRP A O 1
ATOM 1937 N N . THR A 1 251 ? 13.516 5.249 -8.645 1.00 94.31 251 THR A N 1
ATOM 1938 C CA . THR A 1 251 ? 13.920 6.487 -9.338 1.00 94.31 251 THR A CA 1
ATOM 1939 C C . THR A 1 251 ? 15.041 7.223 -8.595 1.00 94.31 251 THR A C 1
ATOM 1941 O O . THR A 1 251 ? 15.194 7.086 -7.380 1.00 94.31 251 THR A O 1
ATOM 1944 N N . SER A 1 252 ? 15.830 8.021 -9.322 1.00 91.69 252 SER A N 1
ATOM 1945 C CA . SER A 1 252 ? 16.780 8.999 -8.763 1.00 91.69 252 SER A CA 1
ATOM 1946 C C . SER A 1 252 ? 16.138 10.348 -8.400 1.00 91.69 252 SER A C 1
ATOM 1948 O O . SER A 1 252 ? 16.817 11.238 -7.872 1.00 91.69 252 SER A O 1
ATOM 1950 N N . ALA A 1 253 ? 14.846 10.530 -8.680 1.00 89.88 253 ALA A N 1
ATOM 1951 C CA . ALA A 1 253 ? 14.065 11.687 -8.256 1.00 89.88 253 ALA A CA 1
ATOM 1952 C C . ALA A 1 253 ? 13.692 11.616 -6.763 1.00 89.88 253 ALA A C 1
ATOM 1954 O O . ALA A 1 253 ? 13.937 10.613 -6.093 1.00 89.88 253 ALA A O 1
ATOM 1955 N N . THR A 1 254 ? 13.132 12.699 -6.219 1.00 83.75 254 THR A N 1
ATOM 1956 C CA . THR A 1 254 ? 12.675 12.751 -4.820 1.00 83.75 254 THR A CA 1
ATOM 1957 C C . THR A 1 254 ? 11.421 11.903 -4.608 1.00 83.75 254 THR A C 1
ATOM 1959 O O . THR A 1 254 ? 10.646 11.665 -5.539 1.00 83.75 254 THR A O 1
ATOM 1962 N N . LEU A 1 255 ? 11.197 11.455 -3.369 1.00 84.06 255 LEU A N 1
ATOM 1963 C CA . LEU A 1 255 ? 10.055 10.597 -3.048 1.00 84.06 255 LEU A CA 1
ATOM 1964 C C . LEU A 1 255 ? 8.700 11.265 -3.316 1.00 84.06 255 LEU A C 1
ATOM 1966 O O . LEU A 1 255 ? 7.795 10.610 -3.830 1.00 84.06 255 LEU A O 1
ATOM 1970 N N . ASP A 1 256 ? 8.556 12.553 -3.005 1.00 76.56 256 ASP A N 1
ATOM 1971 C CA . ASP A 1 256 ? 7.289 13.271 -3.192 1.00 76.56 256 ASP A CA 1
ATOM 1972 C C . ASP A 1 256 ? 6.932 13.426 -4.671 1.00 76.56 256 ASP A C 1
ATOM 1974 O O . ASP A 1 256 ? 5.790 13.186 -5.065 1.00 76.56 256 ASP A O 1
ATOM 1978 N N . TYR A 1 257 ? 7.926 13.728 -5.511 1.00 86.06 257 TYR A N 1
ATOM 1979 C CA . TYR A 1 257 ? 7.755 13.731 -6.961 1.00 86.06 257 TYR A CA 1
ATOM 1980 C C . TYR A 1 257 ? 7.316 12.351 -7.465 1.00 86.06 257 TYR A C 1
ATOM 1982 O O . TYR A 1 257 ? 6.301 12.230 -8.153 1.00 86.06 257 TYR A O 1
ATOM 1990 N N . ALA A 1 258 ? 8.035 11.299 -7.058 1.00 87.19 258 ALA A N 1
ATOM 1991 C CA . ALA A 1 258 ? 7.758 9.933 -7.482 1.00 87.19 258 ALA A CA 1
ATOM 1992 C C . ALA A 1 258 ? 6.346 9.477 -7.074 1.00 87.19 258 ALA A C 1
ATOM 1994 O O . ALA A 1 258 ? 5.642 8.854 -7.866 1.00 87.19 258 ALA A O 1
ATOM 1995 N N . ARG A 1 259 ? 5.898 9.827 -5.860 1.00 84.12 259 ARG A N 1
ATOM 1996 C CA . ARG A 1 259 ? 4.537 9.547 -5.375 1.00 84.12 259 ARG A CA 1
ATOM 1997 C C . ARG A 1 259 ? 3.481 10.243 -6.221 1.00 84.12 259 ARG A C 1
ATOM 1999 O O . ARG A 1 259 ? 2.534 9.592 -6.653 1.00 84.12 259 ARG A O 1
ATOM 2006 N N . CYS A 1 260 ? 3.649 11.539 -6.481 1.00 82.00 260 CYS A N 1
ATOM 2007 C CA . CYS A 1 260 ? 2.721 12.305 -7.309 1.00 82.00 260 CYS A CA 1
ATOM 2008 C C . CYS A 1 260 ? 2.596 11.703 -8.712 1.00 82.00 260 CYS A C 1
ATOM 2010 O O . CYS A 1 260 ? 1.483 11.454 -9.171 1.00 82.00 260 CYS A O 1
ATOM 2012 N N . VAL A 1 261 ? 3.726 11.409 -9.358 1.00 89.25 261 VAL A N 1
ATOM 2013 C CA . VAL A 1 261 ? 3.760 10.786 -10.686 1.00 89.25 261 VAL A CA 1
ATOM 2014 C C . VAL A 1 261 ? 3.074 9.424 -10.681 1.00 89.25 261 VAL A C 1
ATOM 2016 O O . VAL A 1 261 ? 2.148 9.199 -11.460 1.00 89.25 261 VAL A O 1
ATOM 2019 N N . MET A 1 262 ? 3.489 8.514 -9.796 1.00 89.50 262 MET A N 1
ATOM 2020 C CA . MET A 1 262 ? 2.955 7.152 -9.797 1.00 89.50 262 MET A CA 1
ATOM 2021 C C . MET A 1 262 ? 1.469 7.118 -9.434 1.00 89.50 262 MET A C 1
ATOM 2023 O O . MET A 1 262 ? 0.734 6.312 -9.999 1.00 89.50 262 MET A O 1
ATOM 2027 N N . ASN A 1 263 ? 0.993 8.023 -8.573 1.00 83.69 263 ASN A N 1
ATOM 2028 C CA . ASN A 1 263 ? -0.436 8.159 -8.289 1.00 83.69 263 ASN A CA 1
ATOM 2029 C C . ASN A 1 263 ? -1.238 8.562 -9.533 1.00 83.69 263 ASN A C 1
ATOM 2031 O O . ASN A 1 263 ? -2.333 8.037 -9.734 1.00 83.69 263 ASN A O 1
ATOM 2035 N N . ARG A 1 264 ? -0.697 9.454 -10.377 1.00 85.31 264 ARG A N 1
ATOM 2036 C CA . ARG A 1 264 ? -1.328 9.855 -11.644 1.00 85.31 264 ARG A CA 1
ATOM 2037 C C . ARG A 1 264 ? -1.310 8.735 -12.681 1.00 85.31 264 ARG A C 1
ATOM 2039 O O . ARG A 1 264 ? -2.320 8.532 -13.340 1.00 85.31 264 ARG A O 1
ATOM 2046 N N . LEU A 1 265 ? -0.206 7.993 -12.793 1.00 86.50 265 LEU A N 1
ATOM 2047 C CA . LEU A 1 265 ? -0.086 6.887 -13.750 1.00 86.50 265 LEU A CA 1
ATOM 2048 C C . LEU A 1 265 ? -0.926 5.662 -13.366 1.00 86.50 265 LEU A C 1
ATOM 2050 O O . LEU A 1 265 ? -1.477 4.997 -14.232 1.00 86.50 265 LEU A O 1
ATOM 2054 N N . LEU A 1 266 ? -1.033 5.351 -12.072 1.00 82.25 266 LEU A N 1
ATOM 2055 C CA . LEU A 1 266 ? -1.728 4.151 -11.587 1.00 82.25 266 LEU A CA 1
ATOM 2056 C C . LEU A 1 266 ? -3.166 4.416 -11.128 1.00 82.25 266 LEU A C 1
ATOM 2058 O O . LEU A 1 266 ? -3.822 3.498 -10.630 1.00 82.25 266 LEU A O 1
ATOM 2062 N N . GLY A 1 267 ? -3.636 5.666 -11.196 1.00 68.12 267 GLY A N 1
ATOM 2063 C CA . GLY A 1 267 ? -4.958 6.063 -10.699 1.00 68.12 267 GLY A CA 1
ATOM 2064 C C . GLY A 1 267 ? -5.193 5.668 -9.234 1.00 68.12 267 GLY A C 1
ATOM 2065 O O . GLY A 1 267 ? -6.281 5.217 -8.884 1.00 68.12 267 GLY A O 1
ATOM 2066 N N . GLY A 1 268 ? -4.145 5.703 -8.398 1.00 53.22 268 GLY A N 1
ATOM 2067 C CA . GLY A 1 268 ? -4.183 5.276 -6.987 1.00 53.22 268 GLY A CA 1
ATOM 2068 C C . GLY A 1 268 ? -4.437 3.774 -6.741 1.00 53.22 268 GLY A C 1
ATOM 2069 O O . GLY A 1 268 ? -4.583 3.358 -5.594 1.00 53.22 268 GLY A O 1
ATOM 2070 N N . SER A 1 269 ? -4.486 2.950 -7.796 1.00 46.69 269 SER A N 1
ATOM 2071 C CA . SER A 1 269 ? -5.038 1.583 -7.766 1.00 46.69 269 SER A CA 1
ATOM 2072 C C . SER A 1 269 ? -4.016 0.466 -8.033 1.00 46.69 269 SER A C 1
ATOM 2074 O O . SER A 1 269 ? -4.367 -0.717 -7.994 1.00 46.69 269 SER A O 1
ATOM 2076 N N . GLY A 1 270 ? -2.747 0.792 -8.289 1.00 53.31 270 GLY A N 1
ATOM 2077 C CA . GLY A 1 270 ? -1.686 -0.192 -8.544 1.00 53.31 270 GLY A CA 1
ATOM 2078 C C . GLY A 1 270 ? -0.930 -0.585 -7.271 1.00 53.31 270 GLY A C 1
ATOM 2079 O O . GLY A 1 270 ? -0.429 0.279 -6.557 1.00 53.31 270 GLY A O 1
ATOM 2080 N N . ALA A 1 271 ? -0.837 -1.884 -6.964 1.00 67.31 271 ALA A N 1
ATOM 2081 C CA . ALA A 1 271 ? -0.018 -2.371 -5.852 1.00 67.31 271 ALA A CA 1
ATOM 2082 C C . ALA A 1 271 ? 1.432 -2.554 -6.326 1.00 67.31 271 ALA A C 1
ATOM 2084 O O . ALA A 1 271 ? 1.742 -3.527 -7.012 1.00 67.31 271 ALA A O 1
ATOM 2085 N N . LEU A 1 272 ? 2.307 -1.611 -5.974 1.00 82.06 272 LEU A N 1
ATOM 2086 C CA . LEU A 1 272 ? 3.752 -1.755 -6.153 1.00 82.06 272 LEU A CA 1
ATOM 2087 C C . LEU A 1 272 ? 4.351 -2.502 -4.957 1.00 82.06 272 LEU A C 1
ATOM 2089 O O . LEU A 1 272 ? 3.986 -2.233 -3.814 1.00 82.06 272 LEU A O 1
ATOM 2093 N N . ALA A 1 273 ? 5.323 -3.376 -5.209 1.00 83.19 273 ALA A N 1
ATOM 2094 C CA . ALA A 1 273 ? 6.130 -4.015 -4.171 1.00 83.19 273 ALA A CA 1
ATOM 2095 C C . ALA A 1 273 ? 6.918 -2.983 -3.351 1.00 83.19 273 ALA A C 1
ATOM 2097 O O . ALA A 1 273 ? 7.095 -3.118 -2.140 1.00 83.19 273 ALA A O 1
ATOM 2098 N N . PHE A 1 274 ? 7.378 -1.922 -4.013 1.00 84.12 274 PHE A N 1
ATOM 2099 C CA . PHE A 1 274 ? 7.959 -0.748 -3.378 1.00 84.12 274 PHE A CA 1
ATOM 2100 C C . PHE A 1 274 ? 7.979 0.448 -4.335 1.00 84.12 274 PHE A C 1
ATOM 2102 O O . PHE A 1 274 ? 7.990 0.291 -5.556 1.00 84.12 274 PHE A O 1
ATOM 2109 N N . LEU A 1 275 ? 8.062 1.643 -3.752 1.00 86.56 275 LEU A N 1
ATOM 2110 C CA . LEU A 1 275 ? 8.418 2.886 -4.429 1.00 86.56 275 LEU A CA 1
ATOM 2111 C C . LEU A 1 275 ? 9.669 3.450 -3.749 1.00 86.56 275 LEU A C 1
ATOM 2113 O O . LEU A 1 275 ? 9.602 3.939 -2.620 1.00 86.56 275 LEU A O 1
ATOM 2117 N N . TRP A 1 276 ? 10.819 3.314 -4.401 1.00 90.56 276 TRP A N 1
ATOM 2118 C CA . TRP A 1 276 ? 12.103 3.820 -3.926 1.00 90.56 276 TRP A CA 1
ATOM 2119 C C . TRP A 1 276 ? 12.528 5.034 -4.736 1.00 90.56 276 TRP A C 1
ATOM 2121 O O . TRP A 1 276 ? 12.449 5.053 -5.961 1.00 90.56 276 TRP A O 1
ATOM 2131 N N . ALA A 1 277 ? 13.001 6.043 -4.023 1.00 87.81 277 ALA A N 1
ATOM 2132 C CA . ALA A 1 277 ? 13.446 7.305 -4.581 1.00 87.81 277 ALA A CA 1
ATOM 2133 C C . ALA A 1 277 ? 14.933 7.531 -4.261 1.00 87.81 277 ALA A C 1
ATOM 2135 O O . ALA A 1 277 ? 15.635 6.618 -3.800 1.00 87.81 277 ALA A O 1
ATOM 2136 N N . ARG A 1 278 ? 15.433 8.740 -4.528 1.00 88.88 278 ARG A N 1
ATOM 2137 C CA . ARG A 1 278 ? 16.837 9.145 -4.367 1.00 88.88 278 ARG A CA 1
ATOM 2138 C C . ARG A 1 278 ? 17.446 8.749 -3.025 1.00 88.88 278 ARG A C 1
ATOM 2140 O O . ARG A 1 278 ? 18.613 8.380 -2.979 1.00 88.88 278 ARG A O 1
ATOM 2147 N N . GLU A 1 279 ? 16.669 8.770 -1.949 1.00 85.62 279 GLU A N 1
ATOM 2148 C CA . GLU A 1 279 ? 17.100 8.448 -0.584 1.00 85.62 279 GLU A CA 1
ATOM 2149 C C . GLU A 1 279 ? 17.514 6.973 -0.428 1.00 85.62 279 GLU A C 1
ATOM 2151 O O . GLU A 1 279 ? 18.208 6.610 0.520 1.00 85.62 279 GLU A O 1
ATOM 2156 N N . ARG A 1 280 ? 17.096 6.108 -1.361 1.00 86.06 280 ARG A N 1
ATOM 2157 C CA . ARG A 1 280 ? 17.527 4.705 -1.471 1.00 86.06 280 ARG A CA 1
ATOM 2158 C C . ARG A 1 280 ? 18.605 4.492 -2.532 1.00 86.06 280 ARG A C 1
ATOM 2160 O O . ARG A 1 280 ? 19.084 3.372 -2.686 1.00 86.06 280 ARG A O 1
ATOM 2167 N N . CYS A 1 281 ? 19.001 5.532 -3.260 1.00 87.31 281 CYS A N 1
ATOM 2168 C CA . CYS A 1 281 ? 20.139 5.484 -4.166 1.00 87.31 281 CYS A CA 1
ATOM 2169 C C . CYS A 1 281 ? 21.440 5.761 -3.408 1.00 87.31 281 CYS A C 1
ATOM 2171 O O . CYS A 1 281 ? 21.467 6.424 -2.373 1.00 87.31 281 CYS A O 1
ATOM 2173 N N . THR A 1 282 ? 22.558 5.276 -3.941 1.00 87.62 282 THR A N 1
ATOM 2174 C CA . THR A 1 282 ? 23.879 5.635 -3.424 1.00 87.62 282 THR A CA 1
ATOM 2175 C C . THR A 1 282 ? 24.468 6.751 -4.280 1.00 87.62 282 THR A C 1
ATOM 2177 O O . THR A 1 282 ? 24.560 6.610 -5.496 1.00 87.62 282 THR A O 1
ATOM 2180 N N . ARG A 1 283 ? 24.891 7.856 -3.660 1.00 89.38 283 ARG A N 1
ATOM 2181 C CA . ARG A 1 283 ? 25.566 8.944 -4.378 1.00 89.38 283 ARG A CA 1
ATOM 2182 C C . ARG A 1 283 ? 26.979 8.520 -4.792 1.00 89.38 283 ARG A C 1
ATOM 2184 O O . ARG A 1 283 ? 27.721 7.933 -3.993 1.00 89.38 283 ARG A O 1
ATOM 2191 N N . ARG A 1 284 ? 27.354 8.828 -6.028 1.00 88.62 284 ARG A N 1
ATOM 2192 C CA . ARG A 1 284 ? 28.692 8.647 -6.601 1.00 88.62 284 ARG A CA 1
ATOM 2193 C C . ARG A 1 284 ? 29.153 9.941 -7.253 1.00 88.62 284 ARG A C 1
ATOM 2195 O O . ARG A 1 284 ? 28.346 10.837 -7.486 1.00 88.62 284 ARG A O 1
ATOM 2202 N N . PHE A 1 285 ? 30.455 10.035 -7.484 1.00 87.06 285 PHE A N 1
ATOM 2203 C CA . PHE A 1 285 ? 31.079 11.146 -8.184 1.00 87.06 285 PHE A CA 1
ATOM 2204 C C . PHE A 1 285 ? 31.791 10.596 -9.415 1.00 87.06 285 PHE A C 1
ATOM 2206 O O . PHE A 1 285 ? 32.561 9.641 -9.300 1.00 87.06 285 PHE A O 1
ATOM 2213 N N . ASP A 1 286 ? 31.487 11.164 -10.574 1.00 83.12 286 ASP A N 1
ATOM 2214 C CA . ASP A 1 286 ? 32.199 10.918 -11.818 1.00 83.12 286 ASP A CA 1
ATOM 2215 C C . ASP A 1 286 ? 33.336 11.942 -11.921 1.00 83.12 286 ASP A C 1
ATOM 2217 O O . ASP A 1 286 ? 33.097 13.151 -11.965 1.00 83.12 286 ASP A O 1
ATOM 2221 N N . TYR A 1 287 ? 34.581 11.463 -11.912 1.00 84.81 287 TYR A N 1
ATOM 2222 C CA . TYR A 1 287 ? 35.760 12.328 -11.956 1.00 84.81 287 TYR A CA 1
ATOM 2223 C C . TYR A 1 287 ? 36.017 12.920 -13.345 1.00 84.81 287 TYR A C 1
ATOM 2225 O O . TYR A 1 287 ? 36.574 14.013 -13.429 1.00 84.81 287 TYR A O 1
ATOM 2233 N N . GLU A 1 288 ? 35.598 12.241 -14.414 1.00 86.50 288 GLU A N 1
ATOM 2234 C CA . GLU A 1 288 ? 35.774 12.711 -15.791 1.00 86.50 288 GLU A CA 1
ATOM 2235 C C . GLU A 1 288 ? 34.766 13.816 -16.104 1.00 86.50 288 GLU A C 1
ATOM 2237 O O . GLU A 1 288 ? 35.124 14.878 -16.614 1.00 86.50 288 GLU A O 1
ATOM 2242 N N . ARG A 1 289 ? 33.503 13.597 -15.724 1.00 85.06 289 ARG A N 1
ATOM 2243 C CA . ARG A 1 289 ? 32.392 14.535 -15.956 1.00 85.06 289 ARG A CA 1
ATOM 2244 C C . ARG A 1 289 ? 32.272 15.603 -14.866 1.00 85.06 289 ARG A C 1
ATOM 2246 O O . ARG A 1 289 ? 31.530 16.568 -15.024 1.00 85.06 289 ARG A O 1
ATOM 2253 N N . ARG A 1 290 ? 33.020 15.448 -13.766 1.00 88.56 290 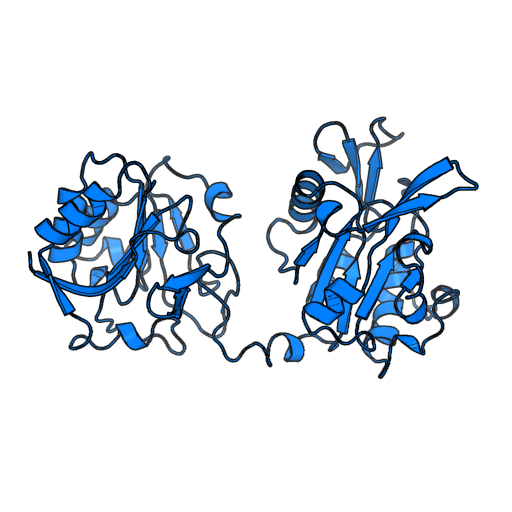ARG A N 1
ATOM 2254 C CA . ARG A 1 290 ? 33.014 16.315 -12.573 1.00 88.56 290 ARG A CA 1
ATOM 2255 C C . ARG A 1 290 ? 31.616 16.521 -11.983 1.00 88.56 290 ARG A C 1
ATOM 2257 O O . ARG A 1 290 ? 31.312 17.590 -11.452 1.00 88.56 290 ARG A O 1
ATOM 2264 N N . GLU A 1 291 ? 30.781 15.489 -12.029 1.00 87.25 291 GLU A N 1
ATOM 2265 C CA . GLU A 1 291 ? 29.389 15.548 -11.584 1.00 87.25 291 GLU A CA 1
ATOM 2266 C C . GLU A 1 291 ? 29.033 14.408 -10.627 1.00 87.25 291 GLU A C 1
ATOM 2268 O O . GLU A 1 291 ? 29.634 13.332 -10.629 1.00 87.25 291 GLU A O 1
ATOM 2273 N N . HIS A 1 292 ? 28.048 14.653 -9.761 1.00 85.94 292 HIS A N 1
ATOM 2274 C CA . HIS A 1 292 ? 27.500 13.604 -8.909 1.00 85.94 292 HIS A CA 1
ATOM 2275 C C . HIS A 1 292 ? 26.366 12.889 -9.632 1.00 85.94 292 HIS A C 1
ATOM 2277 O O . HIS A 1 292 ? 25.471 13.533 -10.172 1.00 85.94 292 HIS A O 1
ATOM 2283 N N . TYR A 1 293 ? 26.342 11.566 -9.532 1.00 85.62 293 TYR A N 1
ATOM 2284 C CA . TYR A 1 293 ? 25.256 10.740 -10.045 1.00 85.62 293 TYR A CA 1
ATOM 2285 C C . TYR A 1 293 ? 24.778 9.748 -8.983 1.00 85.62 293 TYR A C 1
ATOM 2287 O O . TYR A 1 293 ? 25.407 9.551 -7.936 1.00 85.62 293 TYR A O 1
ATOM 2295 N N . TRP A 1 294 ? 23.615 9.153 -9.224 1.00 87.50 294 TRP A N 1
ATOM 2296 C CA . TRP A 1 294 ? 22.944 8.264 -8.282 1.00 87.50 294 TRP A CA 1
ATOM 2297 C C . TRP A 1 294 ? 22.913 6.847 -8.837 1.00 87.50 294 TRP A C 1
ATOM 2299 O O . TRP A 1 294 ? 22.372 6.621 -9.914 1.00 87.50 294 TRP A O 1
ATOM 2309 N N . ILE A 1 295 ? 23.451 5.889 -8.081 1.00 90.50 295 ILE A N 1
ATOM 2310 C CA . ILE A 1 295 ? 23.400 4.470 -8.446 1.00 90.50 295 ILE A CA 1
ATOM 2311 C C . ILE A 1 295 ? 22.325 3.724 -7.650 1.00 90.50 295 ILE A C 1
ATOM 2313 O O . ILE A 1 295 ? 22.136 3.940 -6.447 1.00 90.50 295 ILE A O 1
ATOM 2317 N N . LYS A 1 296 ? 21.655 2.790 -8.321 1.00 90.94 296 LYS A N 1
ATOM 2318 C CA . LYS A 1 296 ? 20.644 1.870 -7.796 1.00 90.94 296 LYS A CA 1
ATOM 2319 C C . LYS A 1 296 ? 21.329 0.568 -7.383 1.00 90.94 296 LYS A C 1
ATOM 2321 O O . LYS A 1 296 ? 21.465 -0.385 -8.147 1.00 90.94 296 LYS A O 1
ATOM 2326 N N . ASN A 1 297 ? 21.839 0.543 -6.154 1.00 90.31 297 ASN A N 1
ATOM 2327 C CA . ASN A 1 297 ? 22.640 -0.573 -5.657 1.00 90.31 297 ASN A CA 1
ATOM 2328 C C . ASN A 1 297 ? 21.774 -1.804 -5.342 1.00 90.31 297 ASN A C 1
ATOM 2330 O O . ASN A 1 297 ? 21.175 -1.891 -4.270 1.00 90.31 297 ASN A O 1
ATOM 2334 N N . LEU A 1 298 ? 21.776 -2.812 -6.221 1.00 90.19 298 LEU A N 1
ATOM 2335 C CA . LEU A 1 298 ? 20.931 -4.008 -6.068 1.00 90.19 298 LEU A CA 1
ATOM 2336 C C . LEU A 1 298 ? 21.218 -4.846 -4.806 1.00 90.19 298 LEU A C 1
ATOM 2338 O O . LEU A 1 298 ? 20.442 -5.747 -4.482 1.00 90.19 298 LEU A O 1
ATOM 2342 N N . LYS A 1 299 ? 22.282 -4.552 -4.040 1.00 88.31 299 LYS A N 1
ATOM 2343 C CA . LYS A 1 299 ? 22.451 -5.113 -2.689 1.00 88.31 299 LYS A CA 1
ATOM 2344 C C . LYS A 1 299 ? 21.273 -4.765 -1.773 1.00 88.31 299 LYS A C 1
ATOM 2346 O O . LYS A 1 299 ? 20.932 -5.589 -0.931 1.00 88.31 299 LYS A O 1
ATOM 2351 N N . GLU A 1 300 ? 20.624 -3.614 -1.959 1.00 84.31 300 GLU A N 1
ATOM 2352 C CA . GLU A 1 300 ? 19.413 -3.257 -1.205 1.00 84.31 300 GLU A CA 1
ATOM 2353 C C . GLU A 1 300 ? 18.274 -4.257 -1.448 1.00 84.31 300 GLU A C 1
ATOM 2355 O O . GLU A 1 300 ? 17.612 -4.681 -0.502 1.00 84.31 300 GLU A O 1
ATOM 2360 N N . LEU A 1 301 ? 18.095 -4.718 -2.692 1.00 84.38 301 LEU A N 1
ATOM 2361 C CA . LEU A 1 301 ? 17.103 -5.746 -3.025 1.00 84.38 301 LEU A CA 1
ATOM 2362 C C . LEU A 1 301 ? 17.469 -7.103 -2.417 1.00 84.38 301 LEU A C 1
ATOM 2364 O O . LEU A 1 301 ? 16.602 -7.773 -1.860 1.00 84.38 301 LEU A O 1
ATOM 2368 N N . LYS A 1 302 ? 18.755 -7.483 -2.440 1.00 83.06 302 LYS A N 1
ATOM 2369 C CA . LYS A 1 302 ? 19.219 -8.713 -1.775 1.00 83.06 302 LYS A CA 1
ATOM 2370 C C . LYS A 1 302 ? 18.908 -8.715 -0.280 1.00 83.06 302 LYS A C 1
ATOM 2372 O O . LYS A 1 302 ? 18.450 -9.727 0.236 1.00 83.06 302 LYS A O 1
ATOM 2377 N N . ARG A 1 303 ? 19.128 -7.589 0.412 1.00 79.25 303 ARG A N 1
ATOM 2378 C CA . ARG A 1 303 ? 18.814 -7.463 1.849 1.00 79.25 303 ARG A CA 1
ATOM 2379 C C . ARG A 1 303 ? 17.324 -7.628 2.144 1.00 79.25 303 ARG A C 1
ATOM 2381 O O . ARG A 1 303 ? 16.977 -8.018 3.249 1.00 79.25 303 ARG A O 1
ATOM 2388 N N . ARG A 1 304 ? 16.457 -7.370 1.161 1.00 74.81 304 ARG A N 1
ATOM 2389 C CA . ARG A 1 304 ? 15.012 -7.622 1.239 1.00 74.81 304 ARG A CA 1
ATOM 2390 C C . ARG A 1 304 ? 14.591 -9.023 0.782 1.00 74.81 304 ARG A C 1
ATOM 2392 O O . ARG A 1 304 ? 13.404 -9.273 0.635 1.00 74.81 304 ARG A O 1
ATOM 2399 N N . GLY A 1 305 ? 15.539 -9.929 0.544 1.00 80.94 305 GLY A N 1
ATOM 2400 C CA . GLY A 1 305 ? 15.255 -11.316 0.166 1.00 80.94 305 GLY A CA 1
ATOM 2401 C C . GLY A 1 305 ? 15.054 -11.546 -1.336 1.00 80.94 305 GLY A C 1
ATOM 2402 O O . GLY A 1 305 ? 14.785 -12.675 -1.753 1.00 80.94 305 GLY A O 1
ATOM 2403 N N . TYR A 1 306 ? 15.225 -10.525 -2.184 1.00 84.75 306 TYR A N 1
ATOM 2404 C CA . TYR A 1 306 ? 15.139 -10.718 -3.630 1.00 84.75 306 TYR A CA 1
ATOM 2405 C C . TYR A 1 306 ? 16.382 -11.423 -4.178 1.00 84.75 306 TYR A C 1
ATOM 2407 O O . TYR A 1 306 ? 17.528 -11.018 -3.958 1.00 84.75 306 TYR A O 1
ATOM 2415 N N . ARG A 1 307 ? 16.136 -12.472 -4.963 1.00 89.44 307 ARG A N 1
ATOM 2416 C CA . ARG A 1 307 ? 17.160 -13.229 -5.684 1.00 89.44 307 ARG A CA 1
ATOM 2417 C C . ARG A 1 307 ? 17.458 -12.562 -7.018 1.00 89.44 307 ARG A C 1
ATOM 2419 O O . ARG A 1 307 ? 16.552 -12.427 -7.836 1.00 89.44 307 ARG A O 1
ATOM 2426 N N . LEU A 1 308 ? 18.703 -12.141 -7.251 1.00 93.56 308 LEU A N 1
ATOM 2427 C CA . LEU A 1 308 ? 19.039 -11.340 -8.435 1.00 93.56 308 LEU A CA 1
ATOM 2428 C C . LEU A 1 308 ? 18.831 -12.094 -9.750 1.00 93.56 308 LEU A C 1
ATOM 2430 O O . LEU A 1 308 ? 18.533 -11.467 -10.754 1.00 93.56 308 LEU A O 1
AT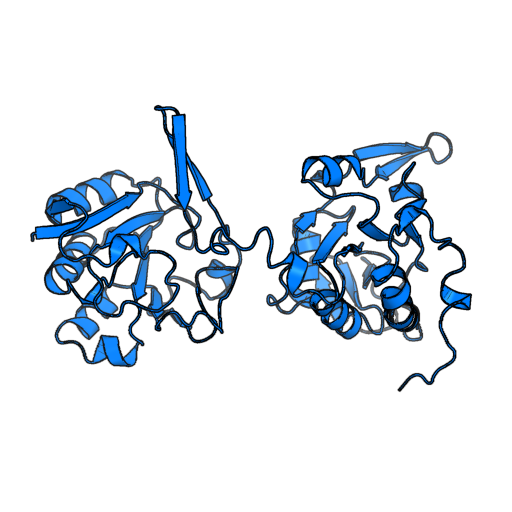OM 2434 N N . GLU A 1 309 ? 18.930 -13.417 -9.782 1.00 95.94 309 GLU A N 1
ATOM 2435 C CA . GLU A 1 309 ? 18.571 -14.230 -10.951 1.00 95.94 309 GLU A CA 1
ATOM 2436 C C . GLU A 1 309 ? 17.092 -14.088 -11.373 1.00 95.94 309 GLU A C 1
ATOM 2438 O O . GLU A 1 309 ? 16.709 -14.523 -12.458 1.00 95.94 309 GLU A O 1
ATOM 2443 N N . ARG A 1 310 ? 16.265 -13.427 -10.551 1.00 95.44 310 ARG A N 1
ATOM 2444 C CA . ARG A 1 310 ? 14.847 -13.142 -10.801 1.00 95.44 310 ARG A CA 1
ATOM 2445 C C . ARG A 1 310 ? 14.499 -11.654 -10.860 1.00 95.44 310 ARG A C 1
ATOM 2447 O O . ARG A 1 310 ? 13.319 -11.328 -10.925 1.00 95.44 310 ARG A O 1
ATOM 2454 N N . VAL A 1 311 ? 15.486 -10.760 -10.812 1.00 96.50 311 VAL A N 1
ATOM 2455 C CA . VAL A 1 311 ? 15.261 -9.306 -10.827 1.00 96.50 311 VAL A CA 1
ATOM 2456 C C . VAL A 1 311 ? 15.556 -8.746 -12.214 1.00 96.50 311 VAL A C 1
ATOM 2458 O O . VAL A 1 311 ? 16.679 -8.850 -12.700 1.00 96.50 311 VAL A O 1
ATOM 2461 N N . ILE A 1 312 ? 14.572 -8.110 -12.833 1.00 97.75 312 ILE A N 1
ATOM 2462 C CA . ILE A 1 312 ? 14.712 -7.371 -14.089 1.00 97.75 312 ILE A CA 1
ATOM 2463 C C . ILE A 1 312 ? 14.655 -5.888 -13.737 1.00 97.75 312 ILE A C 1
ATOM 2465 O O . ILE A 1 312 ? 13.729 -5.473 -13.050 1.00 97.75 312 ILE A O 1
ATOM 2469 N N . VAL A 1 313 ? 15.618 -5.088 -14.189 1.00 97.31 313 VAL A N 1
ATOM 2470 C CA . VAL A 1 313 ? 15.607 -3.632 -13.993 1.00 97.31 313 VAL A CA 1
ATOM 2471 C C . VAL A 1 313 ? 15.563 -2.943 -15.347 1.00 97.31 313 VAL A C 1
ATOM 2473 O O . VAL A 1 313 ? 16.499 -3.092 -16.129 1.00 97.31 313 VAL A O 1
ATOM 2476 N N . VAL A 1 314 ? 14.493 -2.201 -15.618 1.00 97.50 314 VAL A N 1
ATOM 2477 C CA . VAL A 1 314 ? 14.340 -1.378 -16.822 1.00 97.50 314 VAL A CA 1
ATOM 2478 C C . VAL A 1 314 ? 14.719 0.050 -16.470 1.00 97.50 314 VAL A C 1
ATOM 2480 O O . VAL A 1 314 ? 14.090 0.669 -15.612 1.00 97.50 314 VAL A O 1
ATOM 2483 N N . ASP A 1 315 ? 15.773 0.541 -17.109 1.00 96.00 315 ASP A N 1
ATOM 2484 C CA . ASP A 1 315 ? 16.358 1.852 -16.836 1.00 96.00 315 ASP A CA 1
ATOM 2485 C C . ASP A 1 315 ? 17.004 2.386 -18.115 1.00 96.00 315 ASP A C 1
ATOM 2487 O O . ASP A 1 315 ? 17.580 1.609 -18.889 1.00 96.00 315 ASP A O 1
ATOM 2491 N N . ASP A 1 316 ? 16.901 3.689 -18.350 1.00 93.06 316 ASP A N 1
ATOM 2492 C CA . ASP A 1 316 ? 17.461 4.358 -19.525 1.00 93.06 316 ASP A CA 1
ATOM 2493 C C . ASP A 1 316 ? 18.971 4.621 -19.395 1.00 93.06 316 ASP A C 1
ATOM 2495 O O . ASP A 1 316 ? 19.658 4.826 -20.395 1.00 93.06 316 ASP A O 1
ATOM 2499 N N . SER A 1 317 ? 19.506 4.512 -18.176 1.00 86.44 317 SER A N 1
ATOM 2500 C CA . SER A 1 317 ? 20.906 4.762 -17.839 1.00 86.44 317 SER A CA 1
ATOM 2501 C C . SER A 1 317 ? 21.591 3.512 -17.288 1.00 86.44 317 SER A C 1
ATOM 2503 O O . SER A 1 317 ? 21.368 3.095 -16.147 1.00 86.44 317 SER A O 1
ATOM 2505 N N . ALA A 1 318 ? 22.506 2.930 -18.063 1.00 77.38 318 ALA A N 1
ATOM 2506 C CA . ALA A 1 318 ? 23.276 1.758 -17.634 1.00 77.38 318 ALA A CA 1
ATOM 2507 C C . ALA A 1 318 ? 24.213 2.057 -16.448 1.00 77.38 318 ALA A C 1
ATOM 2509 O O . ALA A 1 318 ? 24.450 1.196 -15.598 1.00 77.38 318 ALA A O 1
ATOM 2510 N N . GLU A 1 319 ? 24.720 3.285 -16.356 1.00 80.00 319 GLU A N 1
ATOM 2511 C CA . GLU A 1 319 ? 25.576 3.777 -15.278 1.00 80.00 319 GLU A CA 1
ATOM 2512 C C . GLU A 1 319 ? 24.885 3.738 -13.906 1.00 80.00 319 GLU A C 1
ATOM 2514 O O . GLU A 1 319 ? 25.546 3.522 -12.886 1.00 80.00 319 GLU A O 1
ATOM 2519 N N . LYS A 1 320 ? 23.546 3.831 -13.863 1.00 80.44 320 LYS A N 1
ATOM 2520 C CA . LYS A 1 320 ? 22.777 3.719 -12.613 1.00 80.44 320 LYS A CA 1
ATOM 2521 C C . LYS A 1 320 ? 22.834 2.302 -12.024 1.00 80.44 320 LYS A C 1
ATOM 2523 O O . LYS A 1 320 ? 22.538 2.137 -10.842 1.00 80.44 320 LYS A O 1
ATOM 2528 N N . LEU A 1 321 ? 23.238 1.283 -12.788 1.00 77.81 321 LEU A N 1
ATOM 2529 C CA . LEU A 1 321 ? 23.289 -0.128 -12.370 1.00 77.81 321 LEU A CA 1
ATOM 2530 C C . LEU A 1 321 ? 24.710 -0.704 -12.360 1.00 77.81 321 LEU A C 1
ATOM 2532 O O . LEU A 1 321 ? 24.899 -1.905 -12.586 1.00 77.81 321 LEU A O 1
ATOM 2536 N N . GLU A 1 322 ? 25.704 0.141 -12.066 1.00 74.31 322 GLU A N 1
ATOM 2537 C CA . GLU A 1 322 ? 27.119 -0.230 -11.980 1.00 74.31 322 GLU A CA 1
ATOM 2538 C C . GLU A 1 322 ? 27.294 -1.604 -11.297 1.00 74.31 322 GLU A C 1
ATOM 2540 O O . GLU A 1 322 ? 26.814 -1.846 -10.182 1.00 74.31 322 GLU A O 1
ATOM 2545 N N . ARG A 1 323 ? 27.986 -2.531 -11.978 1.00 72.88 323 ARG A N 1
ATOM 2546 C CA . ARG A 1 323 ? 28.295 -3.898 -11.494 1.00 72.88 323 ARG A CA 1
ATOM 2547 C C . ARG A 1 323 ? 27.108 -4.870 -11.430 1.00 72.88 323 ARG A C 1
ATOM 2549 O O . ARG A 1 323 ? 27.261 -5.970 -10.899 1.00 72.88 323 ARG A O 1
ATOM 2556 N N . SER A 1 324 ? 25.949 -4.511 -11.986 1.00 81.44 324 SER A N 1
ATOM 2557 C CA . SER A 1 324 ? 24.759 -5.377 -12.067 1.00 81.44 324 SER A CA 1
ATOM 2558 C C . SER A 1 324 ? 24.150 -5.450 -13.475 1.00 81.44 324 SER A C 1
ATOM 2560 O O . SER A 1 324 ? 22.951 -5.674 -13.622 1.00 81.44 324 SER A O 1
ATOM 2562 N N . TYR A 1 325 ? 24.975 -5.327 -14.520 1.00 83.00 325 TYR A N 1
ATOM 2563 C CA . TYR A 1 325 ? 24.539 -5.298 -15.926 1.00 83.00 325 TYR A CA 1
ATOM 2564 C C . TYR A 1 325 ? 23.680 -6.497 -16.350 1.00 83.00 325 TYR A C 1
ATOM 2566 O O . TYR A 1 325 ? 22.769 -6.347 -17.154 1.00 83.00 325 TYR A O 1
ATOM 2574 N N . GLY A 1 326 ? 23.901 -7.680 -15.766 1.00 91.38 326 GLY A N 1
ATOM 2575 C CA . GLY A 1 326 ? 23.064 -8.854 -16.040 1.00 91.38 326 GLY A CA 1
ATOM 2576 C C . GLY A 1 326 ? 21.585 -8.645 -15.683 1.00 91.38 326 GLY A C 1
ATOM 2577 O O . GLY A 1 326 ? 20.716 -9.255 -16.295 1.00 91.38 326 GLY A O 1
ATOM 2578 N N . ASN A 1 327 ? 21.272 -7.765 -14.734 1.00 95.12 327 ASN A N 1
ATOM 2579 C CA . ASN A 1 327 ? 19.903 -7.435 -14.336 1.00 95.12 327 ASN A CA 1
ATOM 2580 C C . ASN A 1 327 ? 19.287 -6.303 -15.169 1.00 95.12 327 ASN A C 1
ATOM 2582 O O . ASN A 1 327 ? 18.068 -6.149 -15.164 1.00 95.12 327 ASN A O 1
ATOM 2586 N N . HIS A 1 328 ? 20.111 -5.524 -15.869 1.00 95.00 328 HIS A N 1
ATOM 2587 C CA . HIS A 1 328 ? 19.690 -4.333 -16.598 1.00 95.00 328 HIS A CA 1
ATOM 2588 C C . HIS A 1 328 ? 19.122 -4.685 -17.973 1.00 95.00 328 HIS A C 1
ATOM 2590 O O . HIS A 1 328 ? 19.790 -5.316 -18.791 1.00 95.00 328 HIS A O 1
ATOM 2596 N N . LEU A 1 329 ? 17.892 -4.252 -18.234 1.00 95.81 329 LEU A N 1
ATOM 2597 C CA . LEU A 1 329 ? 17.303 -4.165 -19.560 1.00 95.81 329 LEU A CA 1
ATOM 2598 C C . LEU A 1 329 ? 17.385 -2.697 -20.019 1.00 95.81 329 LEU A C 1
ATOM 2600 O O . LEU A 1 329 ? 16.596 -1.879 -19.543 1.00 95.81 329 LEU A O 1
ATOM 2604 N N . PRO A 1 330 ? 18.327 -2.348 -20.912 1.00 94.69 330 PRO A N 1
ATOM 2605 C CA . PRO A 1 330 ? 18.507 -0.968 -21.347 1.00 94.69 330 PRO A CA 1
ATOM 2606 C C . PRO A 1 330 ? 17.341 -0.513 -22.222 1.00 94.69 330 PRO A C 1
ATOM 2608 O O . PRO A 1 330 ? 17.030 -1.155 -23.229 1.00 94.69 330 PRO A O 1
ATOM 2611 N N . ILE A 1 331 ? 16.738 0.621 -21.882 1.00 95.25 331 ILE A N 1
ATOM 2612 C CA . ILE A 1 331 ? 15.674 1.247 -22.672 1.00 95.25 331 ILE A CA 1
ATOM 2613 C C . ILE A 1 331 ? 16.171 2.543 -23.317 1.00 95.25 331 ILE A C 1
ATOM 2615 O O . ILE A 1 331 ? 17.074 3.192 -22.798 1.00 95.25 331 ILE A O 1
ATOM 2619 N N . THR A 1 332 ? 15.613 2.919 -24.469 1.00 95.38 332 THR A N 1
ATOM 2620 C CA . THR A 1 332 ? 15.948 4.201 -25.101 1.00 95.38 332 THR A CA 1
ATOM 2621 C C . THR A 1 332 ? 15.413 5.340 -24.223 1.00 95.38 332 THR A C 1
ATOM 2623 O O . THR A 1 332 ? 14.221 5.300 -23.892 1.00 95.38 332 THR A O 1
ATOM 2626 N N . PRO A 1 333 ? 16.222 6.357 -23.868 1.00 96.69 333 PRO A N 1
ATOM 2627 C CA . PRO A 1 333 ? 15.743 7.502 -23.103 1.00 96.69 333 PRO A CA 1
ATOM 2628 C C . PRO A 1 333 ? 14.627 8.250 -23.834 1.00 96.69 333 PRO A C 1
ATOM 2630 O O . PRO A 1 333 ? 14.773 8.635 -24.995 1.00 96.69 333 PRO A O 1
ATOM 2633 N N . TYR A 1 334 ? 13.521 8.487 -23.141 1.00 97.81 334 TYR A N 1
ATOM 2634 C CA . TYR A 1 334 ? 12.374 9.221 -23.655 1.00 97.81 334 TYR A CA 1
ATOM 2635 C C . TYR A 1 334 ? 12.474 10.714 -23.345 1.00 97.81 334 TYR A C 1
ATOM 2637 O O . TYR A 1 334 ? 12.696 11.115 -22.201 1.00 97.81 334 TYR A O 1
ATOM 2645 N N . ARG A 1 335 ? 12.281 11.550 -24.369 1.00 96.94 335 ARG A N 1
ATOM 2646 C CA . ARG A 1 335 ? 12.355 13.018 -24.266 1.00 96.94 335 ARG A CA 1
ATOM 2647 C C . ARG A 1 335 ? 11.076 13.712 -24.742 1.00 96.94 335 ARG A C 1
ATOM 2649 O O . ARG A 1 335 ? 11.114 14.882 -25.096 1.00 96.94 335 ARG A O 1
ATOM 2656 N N . GLY A 1 336 ? 9.953 12.991 -24.766 1.00 95.81 336 GLY A N 1
ATOM 2657 C CA . GLY A 1 336 ? 8.642 13.545 -25.120 1.00 95.81 336 GLY A CA 1
ATOM 2658 C C . GLY A 1 336 ? 8.176 13.293 -26.556 1.00 95.81 336 GLY A C 1
ATOM 2659 O O . GLY A 1 336 ? 7.132 13.829 -26.931 1.00 95.81 336 GLY A O 1
ATOM 2660 N N . GLN A 1 337 ? 8.904 12.487 -27.341 1.00 95.94 337 GLN A N 1
ATOM 2661 C CA . GLN A 1 337 ? 8.586 12.199 -28.745 1.00 95.94 337 GLN A CA 1
ATOM 2662 C C . GLN A 1 337 ? 7.228 11.472 -28.894 1.00 95.94 337 GLN A C 1
ATOM 2664 O O . GLN A 1 337 ? 7.082 10.365 -28.379 1.00 95.94 337 GLN A O 1
ATOM 2669 N N . PRO A 1 338 ? 6.233 12.029 -29.610 1.00 93.50 338 PRO A N 1
ATOM 2670 C CA . PRO A 1 338 ? 4.897 11.425 -29.697 1.00 93.50 338 PRO A CA 1
ATOM 2671 C C . PRO A 1 338 ? 4.878 10.081 -30.441 1.00 93.50 338 PRO A C 1
ATOM 2673 O O . PRO A 1 338 ? 4.069 9.219 -30.109 1.00 93.50 338 PRO A O 1
ATOM 2676 N N . ASP A 1 339 ? 5.807 9.873 -31.378 1.00 94.94 339 ASP A N 1
ATOM 2677 C CA . ASP A 1 339 ? 5.898 8.652 -32.189 1.00 94.94 339 ASP A CA 1
ATOM 2678 C C . ASP A 1 339 ? 6.776 7.555 -31.551 1.00 94.94 339 ASP A C 1
ATOM 2680 O O . ASP A 1 339 ? 7.106 6.559 -32.199 1.00 94.94 339 ASP A O 1
ATOM 2684 N N . ASP A 1 340 ? 7.199 7.722 -30.289 1.00 97.19 340 ASP A N 1
ATOM 2685 C CA . ASP A 1 340 ? 7.985 6.715 -29.569 1.00 97.19 340 ASP A CA 1
ATOM 2686 C C . ASP A 1 340 ? 7.202 5.396 -29.459 1.00 97.19 340 ASP A C 1
ATOM 2688 O O . ASP A 1 340 ? 6.059 5.362 -29.005 1.00 97.19 340 ASP A O 1
ATOM 2692 N N . ARG A 1 341 ? 7.826 4.287 -29.878 1.00 95.88 341 ARG A N 1
ATOM 2693 C CA . ARG A 1 341 ? 7.212 2.947 -29.836 1.00 95.88 341 ARG A CA 1
ATOM 2694 C C . ARG A 1 341 ? 7.876 1.998 -28.844 1.00 95.88 341 ARG A C 1
ATOM 2696 O O . ARG A 1 341 ? 7.602 0.797 -28.841 1.00 95.88 341 ARG A O 1
ATOM 2703 N N . GLU A 1 342 ? 8.771 2.511 -28.015 1.00 96.69 342 GLU A N 1
ATOM 2704 C CA . GLU A 1 342 ? 9.701 1.703 -27.238 1.00 96.69 342 GLU A CA 1
ATOM 2705 C C . GLU A 1 342 ? 8.982 0.826 -26.203 1.00 96.69 342 GLU A C 1
ATOM 2707 O O . GLU A 1 342 ? 9.302 -0.357 -26.062 1.00 96.69 342 GLU A O 1
ATOM 2712 N N . LEU A 1 343 ? 7.967 1.365 -25.514 1.00 97.50 343 LEU A N 1
ATOM 2713 C CA . LEU A 1 343 ? 7.214 0.604 -24.509 1.00 97.50 343 LEU A CA 1
ATOM 2714 C C . LEU A 1 343 ? 6.371 -0.516 -25.127 1.00 97.50 343 LEU A C 1
ATOM 2716 O O . LEU A 1 343 ? 6.189 -1.558 -24.500 1.00 97.50 343 LEU A O 1
ATOM 2720 N N . PHE A 1 344 ? 5.926 -0.364 -26.376 1.00 95.81 344 PHE A N 1
ATOM 2721 C CA . PHE A 1 344 ? 5.224 -1.432 -27.093 1.00 95.81 344 PHE A CA 1
ATOM 2722 C C . PHE A 1 344 ? 6.156 -2.596 -27.431 1.00 95.81 344 PHE A C 1
ATOM 2724 O O . PHE A 1 344 ? 5.776 -3.759 -27.286 1.00 95.81 344 PHE A O 1
ATOM 2731 N N . LEU A 1 345 ? 7.395 -2.298 -27.834 1.00 96.31 345 LEU A N 1
ATOM 2732 C CA . LEU A 1 345 ? 8.423 -3.324 -28.012 1.00 96.31 345 LEU A CA 1
ATOM 2733 C C . LEU A 1 345 ? 8.734 -4.003 -26.675 1.00 96.31 345 LEU A C 1
ATOM 2735 O O . LEU A 1 345 ? 8.829 -5.231 -26.615 1.00 96.31 345 LEU A O 1
ATOM 2739 N N . LEU A 1 346 ? 8.849 -3.219 -25.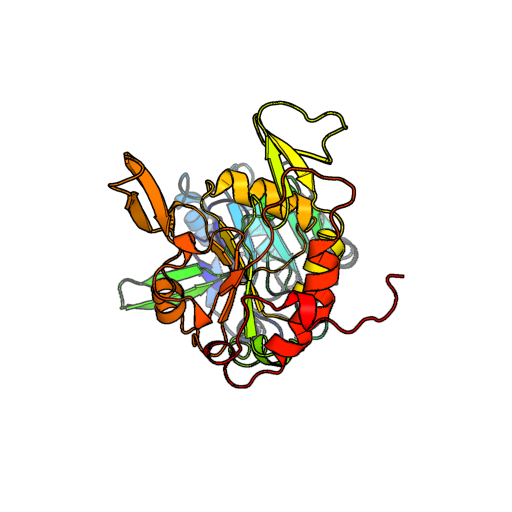599 1.00 96.81 346 LEU A N 1
ATOM 2740 C CA . LEU A 1 346 ? 9.143 -3.724 -24.260 1.00 96.81 346 LEU A CA 1
ATOM 2741 C C . LEU A 1 346 ? 8.079 -4.722 -23.790 1.00 96.81 346 LEU A C 1
ATOM 2743 O O . LEU A 1 346 ? 8.435 -5.815 -23.349 1.00 96.81 346 LEU A O 1
ATOM 2747 N N . MET A 1 347 ? 6.791 -4.396 -23.949 1.00 95.75 347 MET A N 1
ATOM 2748 C CA . MET A 1 347 ? 5.680 -5.303 -23.625 1.00 95.75 347 MET A CA 1
ATOM 2749 C C . MET A 1 347 ? 5.809 -6.657 -24.332 1.00 95.75 347 MET A C 1
ATOM 2751 O O . MET A 1 347 ? 5.600 -7.698 -23.712 1.00 95.75 347 MET A O 1
ATOM 2755 N N . LYS A 1 348 ? 6.224 -6.666 -25.605 1.00 94.88 348 LYS A N 1
ATOM 2756 C CA . LYS A 1 348 ? 6.433 -7.905 -26.372 1.00 94.88 348 LYS A CA 1
ATOM 2757 C C . LYS A 1 348 ? 7.657 -8.701 -25.902 1.00 94.88 348 LYS A C 1
ATOM 2759 O O . LYS A 1 348 ? 7.658 -9.925 -26.002 1.00 94.88 348 LYS A O 1
ATOM 2764 N N . TYR A 1 349 ? 8.692 -8.036 -25.386 1.00 96.56 349 TYR A N 1
ATOM 2765 C CA . TYR A 1 349 ? 9.930 -8.693 -24.952 1.00 96.56 349 TYR A CA 1
ATOM 2766 C C . TYR A 1 349 ? 9.878 -9.241 -23.519 1.00 96.56 349 TYR A C 1
ATOM 2768 O O . TYR A 1 349 ? 10.467 -10.286 -23.232 1.00 96.56 349 TYR A O 1
ATOM 2776 N N . LEU A 1 350 ? 9.175 -8.563 -22.608 1.00 96.75 350 LEU A N 1
ATOM 2777 C CA . LEU A 1 350 ? 9.107 -8.934 -21.189 1.00 96.75 350 LEU A CA 1
ATOM 2778 C C . LEU A 1 350 ? 8.719 -10.408 -20.929 1.00 96.75 350 LEU A C 1
ATOM 2780 O O . LEU A 1 350 ? 9.347 -11.010 -20.055 1.00 96.75 350 LEU A O 1
ATOM 2784 N N . PRO A 1 351 ? 7.790 -11.044 -21.676 1.00 95.56 351 PRO A N 1
ATOM 2785 C CA . PRO A 1 351 ? 7.506 -12.479 -21.565 1.00 95.56 351 PRO A CA 1
ATOM 2786 C C . PRO A 1 351 ? 8.726 -13.406 -21.679 1.00 95.56 351 PRO A C 1
ATOM 2788 O O . PRO A 1 351 ? 8.820 -14.399 -20.950 1.00 95.56 351 PRO A O 1
ATOM 2791 N N . ALA A 1 352 ? 9.687 -13.072 -22.548 1.00 95.56 352 ALA A N 1
ATOM 2792 C CA . ALA A 1 352 ? 10.908 -13.857 -22.720 1.00 95.56 352 ALA A CA 1
ATOM 2793 C C . ALA A 1 352 ? 11.789 -13.805 -21.461 1.00 95.56 352 ALA A C 1
ATOM 2795 O O . ALA A 1 352 ? 12.314 -14.827 -21.020 1.00 95.56 352 ALA A O 1
ATOM 2796 N N . LEU A 1 353 ? 11.900 -12.631 -20.826 1.00 96.56 353 LEU A N 1
ATOM 2797 C CA . LEU A 1 353 ? 12.610 -12.480 -19.550 1.00 96.56 353 LEU A CA 1
ATOM 2798 C C . LEU A 1 353 ? 11.839 -13.098 -18.380 1.00 96.56 353 LEU A C 1
ATOM 2800 O O . LEU A 1 353 ? 12.446 -13.678 -17.479 1.00 96.56 353 LEU A O 1
ATOM 2804 N N . GLY A 1 354 ? 10.510 -13.005 -18.406 1.00 95.06 354 GLY A N 1
ATOM 2805 C CA . GLY A 1 354 ? 9.629 -13.632 -17.427 1.00 95.06 354 GLY A CA 1
ATOM 2806 C C . GLY A 1 354 ? 9.841 -15.142 -17.335 1.00 95.06 354 GLY A C 1
ATOM 2807 O O . GLY A 1 354 ? 9.969 -15.690 -16.235 1.00 95.06 354 GLY A O 1
ATOM 2808 N N . SER A 1 355 ? 9.982 -15.783 -18.496 1.00 94.75 355 SER A N 1
ATOM 2809 C CA . SER A 1 355 ? 10.152 -17.233 -18.637 1.00 94.75 355 SER A CA 1
ATOM 2810 C C . SER A 1 355 ? 11.586 -17.721 -18.388 1.00 94.75 355 SER A C 1
ATOM 2812 O O . SER A 1 355 ? 11.795 -18.909 -18.154 1.00 94.75 355 SER A O 1
ATOM 2814 N N . ALA A 1 356 ? 12.587 -16.835 -18.407 1.00 95.31 356 ALA A N 1
ATOM 2815 C CA . ALA A 1 356 ? 13.983 -17.219 -18.203 1.00 95.31 356 ALA A CA 1
ATOM 2816 C C . ALA A 1 356 ? 14.222 -17.790 -16.791 1.00 95.31 356 ALA A C 1
ATOM 2818 O O . ALA A 1 356 ? 13.755 -17.230 -15.795 1.00 95.31 356 ALA A O 1
ATOM 2819 N N . ALA A 1 357 ? 14.996 -18.875 -16.682 1.00 94.50 357 ALA A N 1
ATOM 2820 C CA . ALA A 1 357 ? 15.360 -19.463 -15.389 1.00 94.50 357 ALA A CA 1
ATOM 2821 C C . ALA A 1 357 ? 16.247 -18.514 -14.563 1.00 94.50 357 ALA A C 1
ATOM 2823 O O . ALA A 1 357 ? 15.994 -18.291 -13.378 1.00 94.50 357 ALA A O 1
ATOM 2824 N N . ASN A 1 358 ? 17.236 -17.905 -15.222 1.00 96.69 358 ASN A N 1
ATOM 2825 C CA . ASN A 1 358 ? 18.109 -16.881 -14.667 1.00 96.69 358 ASN A CA 1
ATOM 2826 C C . ASN A 1 358 ? 18.168 -15.689 -15.624 1.00 96.69 358 ASN A C 1
ATOM 2828 O O . ASN A 1 358 ? 18.775 -15.755 -16.692 1.00 96.69 358 ASN A O 1
ATOM 2832 N N . VAL A 1 359 ? 17.567 -14.564 -15.236 1.00 96.50 359 VAL A N 1
ATOM 2833 C CA . VAL A 1 359 ? 17.544 -13.373 -16.097 1.00 96.50 359 VAL A CA 1
ATOM 2834 C C . VAL A 1 359 ? 18.941 -12.814 -16.337 1.00 96.50 359 VAL A C 1
ATOM 2836 O O . VAL A 1 359 ? 19.155 -12.166 -17.353 1.00 96.50 359 VAL A O 1
ATOM 2839 N N . ARG A 1 360 ? 19.912 -13.077 -15.454 1.00 95.06 360 ARG A N 1
ATOM 2840 C CA . ARG A 1 360 ? 21.268 -12.513 -15.534 1.00 95.06 360 ARG A CA 1
ATOM 2841 C C . ARG A 1 360 ? 22.116 -13.109 -16.653 1.00 95.06 360 ARG A C 1
ATOM 2843 O O . ARG A 1 360 ? 23.085 -12.475 -17.051 1.00 95.06 360 ARG A O 1
ATOM 2850 N N . GLU A 1 361 ? 21.734 -14.276 -17.161 1.00 95.38 361 GLU A N 1
ATOM 2851 C CA . GLU A 1 361 ? 22.411 -14.969 -18.266 1.00 95.38 361 GLU A CA 1
ATOM 2852 C C . GLU A 1 361 ? 21.867 -14.552 -19.641 1.00 95.38 361 GLU A C 1
ATOM 2854 O O . GLU A 1 361 ? 22.486 -14.812 -20.669 1.00 95.38 361 GLU A O 1
ATOM 2859 N N . VAL A 1 362 ? 20.723 -13.862 -19.681 1.00 94.62 362 VAL A N 1
ATOM 2860 C CA . VAL A 1 362 ? 20.134 -13.386 -20.935 1.00 94.62 362 VAL A CA 1
ATOM 2861 C C . VAL A 1 362 ? 20.882 -12.145 -21.431 1.00 94.62 362 VAL A C 1
ATOM 2863 O O . VAL A 1 362 ? 20.918 -11.125 -20.743 1.00 94.62 362 VAL A O 1
ATOM 2866 N N . GLU A 1 363 ? 21.414 -12.175 -22.653 1.00 92.62 363 GLU A N 1
ATOM 2867 C CA . GLU A 1 363 ? 21.954 -10.977 -23.315 1.00 92.62 363 GLU A CA 1
ATOM 2868 C C . GLU A 1 363 ? 20.820 -9.994 -23.659 1.00 92.62 363 GLU A C 1
ATOM 2870 O O . GLU A 1 363 ? 19.875 -10.358 -24.362 1.00 92.62 363 GLU A O 1
ATOM 2875 N N . LYS A 1 364 ? 20.902 -8.757 -23.154 1.00 93.56 364 LYS A N 1
ATOM 2876 C CA . LYS A 1 364 ? 19.818 -7.761 -23.219 1.00 93.56 364 LYS A CA 1
ATOM 2877 C C . LYS A 1 364 ? 20.165 -6.503 -24.006 1.00 93.56 364 LYS A C 1
ATOM 2879 O O . LYS A 1 364 ? 19.258 -5.730 -24.266 1.00 93.56 364 LYS A O 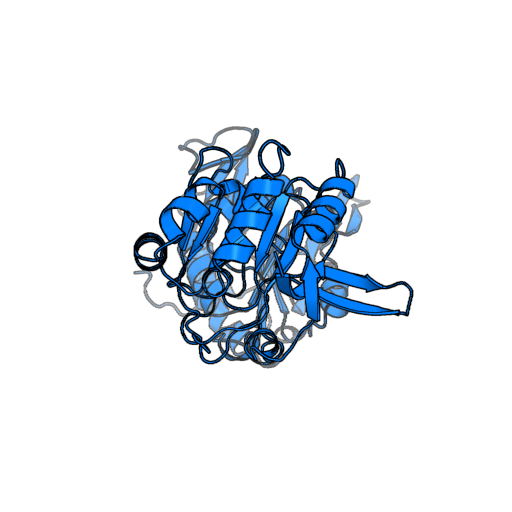1
ATOM 2884 N N . ARG A 1 365 ? 21.410 -6.275 -24.436 1.00 89.88 365 ARG A N 1
ATOM 2885 C CA . ARG A 1 365 ? 21.790 -5.024 -25.132 1.00 89.88 365 ARG A CA 1
ATOM 2886 C C . ARG A 1 365 ? 21.026 -4.803 -26.441 1.00 89.88 365 ARG A C 1
ATOM 2888 O O . ARG A 1 365 ? 20.650 -3.681 -26.756 1.00 89.88 365 ARG A O 1
ATOM 2895 N N . TRP A 1 366 ? 20.724 -5.887 -27.152 1.00 89.56 366 TRP A N 1
ATOM 2896 C CA . TRP A 1 366 ? 20.078 -5.871 -28.472 1.00 89.56 366 TRP A CA 1
ATOM 2897 C C . TRP A 1 366 ? 18.665 -6.456 -28.449 1.00 89.56 366 TRP A C 1
ATOM 2899 O O . TRP A 1 366 ? 18.207 -7.049 -29.423 1.00 89.56 366 TRP A O 1
ATOM 2909 N N . TRP A 1 367 ? 17.973 -6.331 -27.315 1.00 93.81 367 TRP A N 1
ATOM 2910 C CA . TRP A 1 367 ? 16.686 -6.987 -27.086 1.00 93.81 367 TRP A CA 1
ATOM 2911 C C . TRP A 1 367 ? 15.601 -6.626 -28.113 1.00 93.81 367 TRP A C 1
ATOM 2913 O O . TRP A 1 367 ? 14.787 -7.478 -28.454 1.00 93.81 367 TRP A O 1
ATOM 2923 N N . ARG A 1 368 ? 15.627 -5.408 -28.672 1.00 93.69 368 ARG A N 1
ATOM 2924 C CA . ARG A 1 368 ? 14.675 -4.948 -29.703 1.00 93.69 368 ARG A CA 1
ATOM 2925 C C . ARG A 1 368 ? 14.688 -5.828 -30.955 1.00 93.69 368 ARG A C 1
ATOM 2927 O O . ARG A 1 368 ? 13.631 -6.137 -31.486 1.00 93.69 368 ARG A O 1
ATOM 2934 N N . ALA A 1 369 ? 15.864 -6.301 -31.374 1.00 91.12 369 ALA A N 1
ATOM 2935 C CA . ALA A 1 369 ? 16.008 -7.196 -32.527 1.00 91.12 369 ALA A CA 1
ATOM 2936 C C . ALA A 1 369 ? 15.456 -8.611 -32.269 1.00 91.12 369 ALA A C 1
ATOM 2938 O O . ALA A 1 369 ? 15.359 -9.417 -33.188 1.00 91.12 369 ALA A O 1
ATOM 2939 N N . ARG A 1 370 ? 15.116 -8.929 -31.013 1.00 88.31 370 ARG A N 1
ATOM 2940 C CA . ARG A 1 370 ? 14.563 -10.222 -30.589 1.00 88.31 370 ARG A CA 1
ATOM 2941 C C . ARG A 1 370 ? 13.049 -10.181 -30.391 1.00 88.31 370 ARG A C 1
ATOM 2943 O O . ARG A 1 370 ? 12.467 -11.192 -30.008 1.00 88.31 370 ARG A O 1
ATOM 2950 N N . VAL A 1 371 ? 12.416 -9.028 -30.607 1.00 86.44 371 VAL A N 1
ATOM 2951 C CA . VAL A 1 371 ? 10.960 -8.894 -30.554 1.00 86.44 371 VAL A CA 1
ATOM 2952 C C . VAL A 1 371 ? 10.375 -9.464 -31.850 1.00 86.44 371 VAL A C 1
ATOM 2954 O O . VAL A 1 371 ? 10.756 -8.995 -32.922 1.00 86.44 371 VAL A O 1
ATOM 2957 N N . PRO A 1 372 ? 9.461 -10.453 -31.793 1.00 73.50 372 PRO A N 1
ATOM 2958 C CA . PRO A 1 372 ? 8.830 -10.989 -32.992 1.00 73.50 372 PRO A CA 1
ATOM 2959 C C . PRO A 1 372 ? 8.101 -9.888 -33.768 1.00 73.50 372 PRO A C 1
ATOM 2961 O O . PRO A 1 372 ? 7.342 -9.104 -33.189 1.00 73.50 372 PRO A O 1
ATOM 2964 N N . SER A 1 373 ? 8.298 -9.851 -35.083 1.00 62.09 373 SER A N 1
ATOM 2965 C CA . SER A 1 373 ? 7.579 -8.981 -36.015 1.00 62.09 373 SER A CA 1
ATOM 2966 C C . SER A 1 373 ? 6.136 -9.468 -36.206 1.00 62.09 373 SER A C 1
ATOM 2968 O O . SER A 1 373 ? 5.787 -10.021 -37.239 1.00 62.09 373 SER A O 1
ATOM 2970 N N . GLY A 1 374 ? 5.309 -9.313 -35.171 1.00 55.88 374 GLY A N 1
ATOM 2971 C CA . GLY A 1 374 ? 3.847 -9.420 -35.237 1.00 55.88 374 GLY A CA 1
ATOM 2972 C C . GLY A 1 374 ? 3.212 -8.041 -35.062 1.00 55.88 374 GLY A C 1
ATOM 2973 O O . GLY A 1 374 ? 3.756 -7.225 -34.312 1.00 55.88 374 GLY A O 1
ATOM 2974 N N . GLU A 1 375 ? 2.110 -7.781 -35.769 1.00 43.56 375 GLU A N 1
ATOM 2975 C CA . GLU A 1 375 ? 1.472 -6.469 -35.957 1.00 43.56 375 GLU A CA 1
ATOM 2976 C C . GLU A 1 375 ? 1.278 -5.667 -34.660 1.00 43.56 375 GLU A C 1
ATOM 2978 O O . GLU A 1 375 ? 1.114 -6.196 -33.556 1.00 43.56 375 GLU A O 1
ATOM 2983 N N . VAL A 1 376 ? 1.387 -4.346 -34.790 1.00 39.78 376 VAL A N 1
ATOM 2984 C CA . VAL A 1 376 ? 0.975 -3.416 -33.743 1.00 39.78 376 VAL A CA 1
ATOM 2985 C C . VAL A 1 376 ? -0.488 -3.113 -34.019 1.00 39.78 376 VAL A C 1
ATOM 2987 O O . VAL A 1 376 ? -0.766 -2.380 -34.963 1.00 39.78 376 VAL A O 1
ATOM 2990 N N . VAL A 1 377 ? -1.386 -3.741 -33.259 1.00 38.09 377 VAL A N 1
ATOM 2991 C CA . VAL A 1 377 ? -2.801 -3.349 -33.224 1.00 38.09 377 VAL A CA 1
ATOM 2992 C C . VAL A 1 377 ? -2.947 -2.169 -32.282 1.00 38.09 377 VAL A C 1
ATOM 2994 O O . VAL A 1 377 ? -2.381 -2.262 -31.164 1.00 38.09 377 VAL A O 1
#